Protein AF-0000000066426267 (afdb_homodimer)

Radius of gyration: 28.87 Å; Cα contacts (8 Å, |Δi|>4): 1239; chains: 2; bounding box: 48×88×63 Å

pLDDT: mean 95.85, std 5.18, range [55.44, 98.94]

InterPro domains:
  IPR000683 Gfo/Idh/MocA-like oxidoreductase, N-terminal [PF01408] (1-115)
  IPR036291 NAD(P)-binding domain superfamily [SSF51735] (1-170)
  IPR051450 Gfo/Idh/MocA Oxidoreductases [PTHR43377] (1-284)

Solvent-accessible surface area (backbone atoms only — not comparable to full-atom values): 30442 Å² total; per-residue (Å²): 84,37,31,25,37,36,25,65,48,73,65,20,42,52,49,50,57,48,46,75,73,34,86,73,44,38,86,57,33,35,29,32,87,63,88,56,79,92,50,56,93,45,52,92,35,51,28,68,40,69,67,65,42,59,68,66,64,34,44,29,38,36,40,36,57,64,42,88,48,37,59,67,49,44,70,64,47,48,81,50,40,55,31,36,37,33,35,63,57,68,36,85,44,69,69,50,39,50,50,48,46,50,50,29,60,75,57,68,30,46,58,33,34,49,59,44,66,58,34,28,34,26,46,44,52,48,46,61,69,43,75,87,50,54,56,49,35,39,42,35,39,42,32,21,52,62,69,85,68,87,60,98,60,28,42,58,73,68,50,43,49,56,51,50,44,47,49,34,67,65,66,72,46,58,76,78,41,77,46,79,50,70,39,52,82,88,33,92,85,36,38,35,34,36,40,36,42,34,34,36,81,73,31,40,35,39,41,37,41,30,32,57,20,69,44,77,42,41,40,37,43,37,29,23,78,83,41,22,36,44,31,32,66,79,74,51,35,32,25,52,62,86,36,79,51,90,63,68,91,55,54,24,63,51,49,46,55,55,33,50,58,29,50,76,67,72,38,89,63,80,66,37,35,62,66,55,50,44,56,44,47,54,56,55,58,68,72,104,84,38,30,26,36,36,25,66,49,72,67,20,42,51,50,50,58,47,47,75,72,35,86,72,45,39,87,57,32,36,28,31,88,62,88,56,79,93,48,57,92,45,53,91,37,52,30,69,41,68,68,65,42,59,69,65,64,33,44,30,38,36,40,36,58,64,43,88,46,38,60,68,50,45,69,65,46,46,83,49,38,55,32,36,38,33,35,64,56,68,36,85,45,70,68,50,40,50,49,49,47,50,50,28,60,76,57,68,31,46,60,35,34,48,60,44,66,57,35,27,34,25,46,44,53,48,45,62,69,43,74,87,50,55,56,49,35,38,41,37,39,42,31,22,50,62,69,85,68,86,61,98,60,29,41,58,72,68,49,44,49,57,52,50,44,46,48,34,66,66,67,72,47,58,79,75,42,76,49,78,50,72,38,54,82,88,34,94,84,36,38,35,34,35,41,36,42,33,35,37,82,72,32,41,34,39,42,38,42,30,33,56,20,68,43,77,43,42,38,37,40,38,28,23,80,84,41,22,34,45,30,32,66,80,75,52,34,30,26,53,62,86,36,78,50,91,62,65,91,54,53,25,62,52,48,46,54,56,32,49,59,29,50,76,67,73,39,90,65,78,65,37,35,64,67,55,49,45,56,46,48,53,56,56,58,67,73,106

Nearest PDB structures (foldseek):
  3gfg-assembly6_L  TM=8.208E-01  e=6.001E-18  Bacillus subtilis subsp. subtilis str. 168
  4iq0-assembly1_C  TM=8.166E-01  e=1.237E-17  Streptococcus pneumoniae
  3e82-assembly1_A  TM=7.663E-01  e=2.003E-17  Klebsiella pneumoniae subsp. pneumoniae MGH 78578
  1gcu-assembly1_A  TM=7.428E-01  e=7.801E-15  Rattus norvegicus
  1lc0-assembly1_A  TM=7.351E-01  e=5.051E-14  Rattus norvegicus

Structure (mmCIF, N/CA/C/O backbone):
data_AF-0000000066426267-model_v1
#
loop_
_entity.id
_entity.type
_entity.pdbx_description
1 polymer Oxidoreductase
#
loop_
_atom_site.group_PDB
_atom_site.id
_atom_site.type_symbol
_atom_site.label_atom_id
_atom_site.label_alt_id
_atom_site.label_comp_id
_atom_site.label_asym_id
_atom_site.label_entity_id
_atom_site.label_seq_id
_atom_site.pdbx_PDB_ins_code
_atom_site.Cartn_x
_atom_site.Cartn_y
_atom_site.Cartn_z
_atom_site.occupancy
_atom_site.B_iso_or_equiv
_atom_site.auth_seq_id
_atom_site.auth_comp_id
_atom_site.auth_asym_id
_atom_site.auth_atom_id
_atom_site.pdbx_PDB_model_num
ATOM 1 N N . MET A 1 1 ? -0.529 -41.719 -7.891 1 96.06 1 MET A N 1
ATOM 2 C CA . MET A 1 1 ? -0.373 -41.156 -9.219 1 96.06 1 MET A CA 1
ATOM 3 C C . MET A 1 1 ? 1.102 -40.969 -9.578 1 96.06 1 MET A C 1
ATOM 5 O O . MET A 1 1 ? 1.884 -40.469 -8.773 1 96.06 1 MET A O 1
ATOM 9 N N . LYS A 1 2 ? 1.521 -41.469 -10.703 1 97.88 2 LYS A N 1
ATOM 10 C CA . LYS A 1 2 ? 2.912 -41.312 -11.125 1 97.88 2 LYS A CA 1
ATOM 11 C C . LYS A 1 2 ? 3.193 -39.906 -11.617 1 97.88 2 LYS A C 1
ATOM 13 O O . LYS A 1 2 ? 2.461 -39.375 -12.453 1 97.88 2 LYS A O 1
ATOM 18 N N . ILE A 1 3 ? 4.219 -39.344 -11.047 1 98.38 3 ILE A N 1
ATOM 19 C CA . ILE A 1 3 ? 4.496 -37.969 -11.398 1 98.38 3 ILE A CA 1
ATOM 20 C C . ILE A 1 3 ? 5.969 -37.812 -11.781 1 98.38 3 ILE A C 1
ATOM 22 O O . ILE A 1 3 ? 6.84 -38.406 -11.148 1 98.38 3 ILE A O 1
ATOM 26 N N . GLY A 1 4 ? 6.203 -37.125 -12.852 1 98.38 4 GLY A N 1
ATOM 27 C CA . GLY A 1 4 ? 7.547 -36.75 -13.289 1 98.38 4 GLY A CA 1
ATOM 28 C C . GLY A 1 4 ? 7.84 -35.281 -13.195 1 98.38 4 GLY A C 1
ATOM 29 O O . GLY A 1 4 ? 6.922 -34.469 -13.219 1 98.38 4 GLY A O 1
ATOM 30 N N . ILE A 1 5 ? 9.102 -34.938 -13.094 1 98.62 5 ILE A N 1
ATOM 31 C CA . ILE A 1 5 ? 9.531 -33.531 -13.031 1 98.62 5 ILE A CA 1
ATOM 32 C C . ILE A 1 5 ? 10.57 -33.25 -14.109 1 98.62 5 ILE A C 1
ATOM 34 O O . ILE A 1 5 ? 11.562 -34 -14.219 1 98.62 5 ILE A O 1
ATOM 38 N N . ILE A 1 6 ? 10.242 -32.281 -14.898 1 98.38 6 ILE A N 1
ATOM 39 C CA . ILE A 1 6 ? 11.211 -31.797 -15.875 1 98.38 6 ILE A CA 1
ATOM 40 C C . ILE A 1 6 ? 11.852 -30.5 -15.367 1 98.38 6 ILE A C 1
ATOM 42 O O . ILE A 1 6 ? 11.18 -29.484 -15.266 1 98.38 6 ILE A O 1
ATOM 46 N N . GLY A 1 7 ? 13.125 -30.516 -15.203 1 97.62 7 GLY A N 1
ATOM 47 C CA . GLY A 1 7 ? 13.828 -29.391 -14.602 1 97.62 7 GLY A CA 1
ATOM 48 C C . GLY A 1 7 ? 14.055 -29.562 -13.117 1 97.62 7 GLY A C 1
ATOM 49 O O . GLY A 1 7 ? 13.102 -29.594 -12.336 1 97.62 7 GLY A O 1
ATOM 50 N N . LEU A 1 8 ? 15.32 -29.625 -12.68 1 97 8 LEU A N 1
ATOM 51 C CA . LEU A 1 8 ? 15.664 -29.844 -11.273 1 97 8 LEU A CA 1
ATOM 52 C C . LEU A 1 8 ? 16.531 -28.703 -10.742 1 97 8 LEU A C 1
ATOM 54 O O . LEU A 1 8 ? 17.469 -28.938 -9.984 1 97 8 LEU A O 1
ATOM 58 N N . GLY A 1 9 ? 16.203 -27.516 -11.336 1 93.56 9 GLY A N 1
ATOM 59 C CA . GLY A 1 9 ? 16.75 -26.328 -10.68 1 93.56 9 GLY A CA 1
ATOM 60 C C . GLY A 1 9 ? 16.125 -26.078 -9.312 1 93.56 9 GLY A C 1
ATOM 61 O O . GLY A 1 9 ? 15.68 -27 -8.648 1 93.56 9 GLY A O 1
ATOM 62 N N . LYS A 1 10 ? 16.172 -24.875 -8.867 1 91.69 10 LYS A N 1
ATOM 63 C CA . LYS A 1 10 ? 15.68 -24.531 -7.531 1 91.69 10 LYS A CA 1
ATOM 64 C C . LYS A 1 10 ? 14.219 -24.938 -7.367 1 91.69 10 LYS A C 1
ATOM 66 O O . LYS A 1 10 ? 13.867 -25.656 -6.426 1 91.69 10 LYS A O 1
ATOM 71 N N . MET A 1 11 ? 13.414 -24.453 -8.297 1 94.94 11 MET A N 1
ATOM 72 C CA . MET A 1 11 ? 11.984 -24.75 -8.188 1 94.94 11 MET A CA 1
ATOM 73 C C . MET A 1 11 ? 11.727 -26.25 -8.359 1 94.94 11 MET A C 1
ATOM 75 O O . MET A 1 11 ? 10.883 -26.812 -7.656 1 94.94 11 MET A O 1
ATOM 79 N N . GLY A 1 12 ? 12.375 -26.844 -9.305 1 96.81 12 GLY A N 1
ATOM 80 C CA . GLY A 1 12 ? 12.242 -28.297 -9.477 1 96.81 12 GLY A CA 1
ATOM 81 C C . GLY A 1 12 ? 12.594 -29.078 -8.227 1 96.81 12 GLY A C 1
ATOM 82 O O . GLY A 1 12 ? 11.898 -30.031 -7.875 1 96.81 12 GLY A O 1
ATOM 83 N N . GLN A 1 13 ? 13.594 -28.641 -7.574 1 96.12 13 GLN A N 1
ATOM 84 C CA . GLN A 1 13 ? 14 -29.297 -6.34 1 96.12 13 GLN A CA 1
ATOM 85 C C . GLN A 1 13 ? 12.984 -29.062 -5.227 1 96.12 13 GLN A C 1
ATOM 87 O O . GLN A 1 13 ? 12.75 -29.953 -4.402 1 96.12 13 GLN A O 1
ATOM 92 N N . ASN A 1 14 ? 12.422 -27.906 -5.199 1 97 14 ASN A N 1
ATOM 93 C CA . ASN A 1 14 ? 11.352 -27.656 -4.242 1 97 14 ASN A CA 1
ATOM 94 C C . ASN A 1 14 ? 10.18 -28.594 -4.461 1 97 14 ASN A C 1
ATOM 96 O O . ASN A 1 14 ? 9.633 -29.141 -3.502 1 97 14 ASN A O 1
ATOM 100 N N . HIS A 1 15 ? 9.836 -28.75 -5.715 1 98.31 15 HIS A N 1
ATOM 101 C CA . HIS A 1 15 ? 8.773 -29.703 -6.047 1 98.31 15 HIS A CA 1
ATOM 102 C C . HIS A 1 15 ? 9.141 -31.109 -5.613 1 98.31 15 HIS A C 1
ATOM 104 O O . HIS A 1 15 ? 8.336 -31.812 -4.984 1 98.31 15 HIS A O 1
ATOM 110 N N . LEU A 1 16 ? 10.336 -31.469 -5.93 1 97.44 16 LEU A N 1
ATOM 111 C CA . LEU A 1 16 ? 10.828 -32.812 -5.598 1 97.44 16 LEU A CA 1
ATOM 112 C C . LEU A 1 16 ? 10.75 -33.062 -4.098 1 97.44 16 LEU A C 1
ATOM 114 O O . LEU A 1 16 ? 10.234 -34.094 -3.666 1 97.44 16 LEU A O 1
ATOM 118 N N . ASN A 1 17 ? 11.195 -32.094 -3.357 1 96.38 17 ASN A N 1
ATOM 119 C CA . ASN A 1 17 ? 11.203 -32.219 -1.903 1 96.38 17 ASN A CA 1
ATOM 120 C C . ASN A 1 17 ? 9.789 -32.344 -1.346 1 96.38 17 ASN A C 1
ATOM 122 O O . ASN A 1 17 ? 9.539 -33.219 -0.489 1 96.38 17 ASN A O 1
ATOM 126 N N . GLU A 1 18 ? 8.93 -31.578 -1.827 1 97.31 18 GLU A N 1
ATOM 127 C CA . GLU A 1 18 ? 7.562 -31.594 -1.327 1 97.31 18 GLU A CA 1
ATOM 128 C C . GLU A 1 18 ? 6.836 -32.875 -1.757 1 97.31 18 GLU A C 1
ATOM 130 O O . GLU A 1 18 ? 6.098 -33.469 -0.971 1 97.31 18 GLU A O 1
ATOM 135 N N . LEU A 1 19 ? 7.078 -33.312 -2.93 1 97.69 19 LEU A N 1
ATOM 136 C CA . LEU A 1 19 ? 6.422 -34.5 -3.463 1 97.69 19 LEU A CA 1
ATOM 137 C C . LEU A 1 19 ? 6.91 -35.75 -2.746 1 97.69 19 LEU A C 1
ATOM 139 O O . LEU A 1 19 ? 6.152 -36.719 -2.582 1 97.69 19 LEU A O 1
ATOM 143 N N . SER A 1 20 ? 8.109 -35.688 -2.322 1 95.5 20 SER A N 1
ATOM 144 C CA . SER A 1 20 ? 8.688 -36.812 -1.627 1 95.5 20 SER A CA 1
ATOM 145 C C . SER A 1 20 ? 7.973 -37.094 -0.309 1 95.5 20 SER A C 1
ATOM 147 O O . SER A 1 20 ? 8.023 -38.219 0.216 1 95.5 20 SER A O 1
ATOM 149 N N . LYS A 1 21 ? 7.223 -36.062 0.155 1 93.94 21 LYS A N 1
ATOM 150 C CA . LYS A 1 21 ? 6.52 -36.156 1.43 1 93.94 21 LYS A CA 1
ATOM 151 C C . LYS A 1 21 ? 5.031 -36.406 1.213 1 93.94 21 LYS A C 1
ATOM 153 O O . LYS A 1 21 ? 4.27 -36.531 2.176 1 93.94 21 LYS A O 1
ATOM 158 N N . ASN A 1 22 ? 4.664 -36.5 0.025 1 96.44 22 ASN A N 1
ATOM 159 C CA . ASN A 1 22 ? 3.25 -36.625 -0.315 1 96.44 22 ASN A CA 1
ATOM 160 C C . ASN A 1 22 ? 2.898 -38.031 -0.791 1 96.44 22 ASN A C 1
ATOM 162 O O . ASN A 1 22 ? 3.223 -38.406 -1.918 1 96.44 22 ASN A O 1
ATOM 166 N N . SER A 1 23 ? 2.174 -38.781 -0.055 1 96.56 23 SER A N 1
ATOM 167 C CA . SER A 1 23 ? 1.921 -40.188 -0.298 1 96.56 23 SER A CA 1
ATOM 168 C C . SER A 1 23 ? 0.945 -40.406 -1.454 1 96.56 23 SER A C 1
ATOM 170 O O . SER A 1 23 ? 0.792 -41.5 -1.962 1 96.56 23 SER A O 1
ATOM 172 N N . HIS A 1 24 ? 0.336 -39.375 -1.86 1 97.19 24 HIS A N 1
ATOM 173 C CA . HIS A 1 24 ? -0.62 -39.5 -2.957 1 97.19 24 HIS A CA 1
ATOM 174 C C . HIS A 1 24 ? 0.092 -39.562 -4.301 1 97.19 24 HIS A C 1
ATOM 176 O O . HIS A 1 24 ? -0.522 -39.906 -5.316 1 97.19 24 HIS A O 1
ATOM 182 N N . PHE A 1 25 ? 1.409 -39.312 -4.25 1 98 25 PHE A N 1
ATOM 183 C CA . PHE A 1 25 ? 2.176 -39.281 -5.492 1 98 25 PHE A CA 1
ATOM 184 C C . PHE A 1 25 ? 3.338 -40.281 -5.414 1 98 25 PHE A C 1
ATOM 186 O O . PHE A 1 25 ? 3.908 -40.5 -4.344 1 98 25 PHE A O 1
ATOM 193 N N . LYS A 1 26 ? 3.637 -40.875 -6.5 1 97.44 26 LYS A N 1
ATOM 194 C CA . LYS A 1 26 ? 4.855 -41.656 -6.672 1 97.44 26 LYS A CA 1
ATOM 195 C C . LYS A 1 26 ? 5.809 -40.969 -7.648 1 97.44 26 LYS A C 1
ATOM 197 O O . LYS A 1 26 ? 5.492 -40.812 -8.828 1 97.44 26 LYS A O 1
ATOM 202 N N . LEU A 1 27 ? 6.887 -40.531 -7.121 1 97.75 27 LEU A N 1
ATOM 203 C CA . LEU A 1 27 ? 7.918 -40 -8.008 1 97.75 27 LEU A CA 1
ATOM 204 C C . LEU A 1 27 ? 8.383 -41.062 -8.992 1 97.75 27 LEU A C 1
ATOM 206 O O . LEU A 1 27 ? 8.93 -42.094 -8.586 1 97.75 27 LEU A O 1
ATOM 210 N N . ASN A 1 28 ? 8.203 -40.781 -10.25 1 97.75 28 ASN A N 1
ATOM 211 C CA . ASN A 1 28 ? 8.391 -41.812 -11.25 1 97.75 28 ASN A CA 1
ATOM 212 C C . ASN A 1 28 ? 9.602 -41.531 -12.141 1 97.75 28 ASN A C 1
ATOM 214 O O . ASN A 1 28 ? 10.273 -42.469 -12.578 1 97.75 28 ASN A O 1
ATOM 218 N N . ALA A 1 29 ? 9.781 -40.312 -12.492 1 97.88 29 ALA A N 1
ATOM 219 C CA . ALA A 1 29 ? 10.883 -39.969 -13.375 1 97.88 29 ALA A CA 1
ATOM 220 C C . ALA A 1 29 ? 11.305 -38.5 -13.164 1 97.88 29 ALA A C 1
ATOM 222 O O . ALA A 1 29 ? 10.453 -37.625 -12.984 1 97.88 29 ALA A O 1
ATOM 223 N N . LEU A 1 30 ? 12.578 -38.344 -13.172 1 98.12 30 LEU A N 1
ATOM 224 C CA . LEU A 1 30 ? 13.172 -37 -13.07 1 98.12 30 LEU A CA 1
ATOM 225 C C . LEU A 1 30 ? 14.055 -36.719 -14.273 1 98.12 30 LEU A C 1
ATOM 227 O O . LEU A 1 30 ? 14.805 -37.562 -14.727 1 98.12 30 LEU A O 1
ATOM 231 N N . PHE A 1 31 ? 13.867 -35.5 -14.797 1 97.62 31 PHE A N 1
ATOM 232 C CA . PHE A 1 31 ? 14.703 -35.125 -15.938 1 97.62 31 PHE A CA 1
ATOM 233 C C . PHE A 1 31 ? 15.406 -33.781 -15.68 1 97.62 31 PHE A C 1
ATOM 235 O O . PHE A 1 31 ? 14.789 -32.844 -15.211 1 97.62 31 PHE A O 1
ATOM 242 N N . ASP A 1 32 ? 16.609 -33.75 -16.016 1 97.06 32 ASP A N 1
ATOM 243 C CA . ASP A 1 32 ? 17.406 -32.531 -16.188 1 97.06 32 ASP A CA 1
ATOM 244 C C . ASP A 1 32 ? 18.531 -32.75 -17.188 1 97.06 32 ASP A C 1
ATOM 246 O O . ASP A 1 32 ? 18.875 -33.875 -17.516 1 97.06 32 ASP A O 1
ATOM 250 N N . LEU A 1 33 ? 18.984 -31.578 -17.672 1 93.5 33 LEU A N 1
ATOM 251 C CA . LEU A 1 33 ? 20.078 -31.672 -18.641 1 93.5 33 LEU A CA 1
ATOM 252 C C . LEU A 1 33 ? 21.344 -32.188 -17.984 1 93.5 33 LEU A C 1
ATOM 254 O O . LEU A 1 33 ? 22.125 -32.906 -18.625 1 93.5 33 LEU A O 1
ATOM 258 N N . CYS A 1 34 ? 21.516 -31.797 -16.734 1 89.88 34 CYS A N 1
ATOM 259 C CA . CYS A 1 34 ? 22.688 -32.25 -15.984 1 89.88 34 CYS A CA 1
ATOM 260 C C . CYS A 1 34 ? 22.297 -32.844 -14.648 1 89.88 34 CYS A C 1
ATOM 262 O O . CYS A 1 34 ? 21.375 -32.344 -13.984 1 89.88 34 CYS A O 1
ATOM 264 N N . LYS A 1 35 ? 23.047 -33.812 -14.352 1 86.44 35 LYS A N 1
ATOM 265 C CA . LYS A 1 35 ? 22.781 -34.469 -13.07 1 86.44 35 LYS A CA 1
ATOM 266 C C . LYS A 1 35 ? 23.297 -33.594 -11.914 1 86.44 35 LYS A C 1
ATOM 268 O O . LYS A 1 35 ? 24.406 -33.062 -11.977 1 86.44 35 LYS A O 1
ATOM 273 N N . ASN A 1 36 ? 22.453 -33.375 -11.086 1 86.12 36 ASN A N 1
ATOM 274 C CA . ASN A 1 36 ? 22.844 -32.719 -9.836 1 86.12 36 ASN A CA 1
ATOM 275 C C . ASN A 1 36 ? 23.344 -33.719 -8.812 1 86.12 36 ASN A C 1
ATOM 277 O O . ASN A 1 36 ? 22.594 -34.594 -8.375 1 86.12 36 ASN A O 1
ATOM 281 N N . PRO A 1 37 ? 24.5 -33.625 -8.359 1 83.81 37 PRO A N 1
ATOM 282 C CA . PRO A 1 37 ? 25.078 -34.594 -7.441 1 83.81 37 PRO A CA 1
ATOM 283 C C . PRO A 1 37 ? 24.312 -34.688 -6.121 1 83.81 37 PRO A C 1
ATOM 285 O O . PRO A 1 37 ? 24.344 -35.719 -5.457 1 83.81 37 PRO A O 1
ATOM 288 N N . ASN A 1 38 ? 23.641 -33.656 -5.734 1 83.94 38 ASN A N 1
ATOM 289 C CA . ASN A 1 38 ? 22.891 -33.656 -4.477 1 83.94 38 ASN A CA 1
ATOM 290 C C . ASN A 1 38 ? 21.641 -34.5 -4.555 1 83.94 38 ASN A C 1
ATOM 292 O O . ASN A 1 38 ? 20.953 -34.719 -3.547 1 83.94 38 ASN A O 1
ATOM 296 N N . LEU A 1 39 ? 21.422 -35.031 -5.742 1 86.5 39 LEU A N 1
ATOM 297 C CA . LEU A 1 39 ? 20.188 -35.812 -5.949 1 86.5 39 LEU A CA 1
ATOM 298 C C . LEU A 1 39 ? 20.5 -37.25 -6.289 1 86.5 39 LEU A C 1
ATOM 300 O O . LEU A 1 39 ? 19.734 -37.906 -6.996 1 86.5 39 LEU A O 1
ATOM 304 N N . ASN A 1 40 ? 21.516 -37.75 -5.773 1 85.12 40 ASN A N 1
ATOM 305 C CA . ASN A 1 40 ? 21.969 -39.094 -6.086 1 85.12 40 ASN A CA 1
ATOM 306 C C . ASN A 1 40 ? 20.969 -40.156 -5.633 1 85.12 40 ASN A C 1
ATOM 308 O O . ASN A 1 40 ? 20.875 -41.219 -6.223 1 85.12 40 ASN A O 1
ATOM 312 N N . ILE A 1 41 ? 20.266 -39.906 -4.625 1 84.69 41 ILE A N 1
ATOM 313 C CA . ILE A 1 41 ? 19.297 -40.875 -4.082 1 84.69 41 ILE A CA 1
ATOM 314 C C . ILE A 1 41 ? 18.203 -41.125 -5.121 1 84.69 41 ILE A C 1
ATOM 316 O O . ILE A 1 41 ? 17.453 -42.125 -5.008 1 84.69 41 ILE A O 1
ATOM 320 N N . PHE A 1 42 ? 18.141 -40.312 -6.18 1 90.56 42 PHE A N 1
ATOM 321 C CA . PHE A 1 42 ? 17.094 -40.469 -7.188 1 90.56 42 PHE A CA 1
ATOM 322 C C . PHE A 1 42 ? 17.688 -40.969 -8.508 1 90.56 42 PHE A C 1
ATOM 324 O O . PHE A 1 42 ? 17.062 -40.812 -9.562 1 90.56 42 PHE A O 1
ATOM 331 N N . ASP A 1 43 ? 18.828 -41.531 -8.461 1 90.69 43 ASP A N 1
ATOM 332 C CA . ASP A 1 43 ? 19.547 -41.938 -9.664 1 90.69 43 ASP A CA 1
ATOM 333 C C . ASP A 1 43 ? 18.734 -42.938 -10.469 1 90.69 43 ASP A C 1
ATOM 335 O O . ASP A 1 43 ? 18.781 -42.938 -11.703 1 90.69 43 ASP A O 1
ATOM 339 N N . ASP A 1 44 ? 18.031 -43.75 -9.852 1 93.25 44 ASP A N 1
ATOM 340 C CA . ASP A 1 44 ? 17.312 -44.844 -10.508 1 93.25 44 ASP A CA 1
ATOM 341 C C . ASP A 1 44 ? 16.172 -44.312 -11.359 1 93.25 44 ASP A C 1
ATOM 343 O O . ASP A 1 44 ? 15.688 -45 -12.266 1 93.25 44 ASP A O 1
ATOM 347 N N . ILE A 1 45 ? 15.781 -43.094 -11.047 1 95.94 45 ILE A N 1
ATOM 348 C CA . ILE A 1 45 ? 14.648 -42.562 -11.797 1 95.94 45 ILE A CA 1
ATOM 349 C C . ILE A 1 45 ? 15.062 -41.281 -12.5 1 95.94 45 ILE A C 1
ATOM 351 O O . ILE A 1 45 ? 14.211 -40.5 -12.945 1 95.94 45 ILE A O 1
ATOM 355 N N . PHE A 1 46 ? 16.359 -40.969 -12.57 1 96.69 46 PHE A N 1
ATOM 356 C CA . PHE A 1 46 ? 16.875 -39.781 -13.219 1 96.69 46 PHE A CA 1
ATOM 357 C C . PHE A 1 46 ? 17.188 -40.031 -14.688 1 96.69 46 PHE A C 1
ATOM 359 O O . PHE A 1 46 ? 17.766 -41.062 -15.023 1 96.69 46 PHE A O 1
ATOM 366 N N . TYR A 1 47 ? 16.812 -39.156 -15.547 1 96.44 47 TYR A N 1
ATOM 367 C CA . TYR A 1 47 ? 17.078 -39.25 -16.984 1 96.44 47 TYR A CA 1
ATOM 368 C C . TYR A 1 47 ? 17.703 -37.969 -17.5 1 96.44 47 TYR A C 1
ATOM 370 O O . TYR A 1 47 ? 17.297 -36.875 -17.094 1 96.44 47 TYR A O 1
ATOM 378 N N . ASP A 1 48 ? 18.641 -38 -18.328 1 95 48 ASP A N 1
ATOM 379 C CA . ASP A 1 48 ? 19.266 -36.844 -18.953 1 95 48 ASP A CA 1
ATOM 380 C C . ASP A 1 48 ? 18.875 -36.75 -20.438 1 95 48 ASP A C 1
ATOM 382 O O . ASP A 1 48 ? 19.438 -35.938 -21.172 1 95 48 ASP A O 1
ATOM 386 N N . ASP A 1 49 ? 18.016 -37.625 -20.734 1 95.38 49 ASP A N 1
ATOM 387 C CA . ASP A 1 49 ? 17.406 -37.656 -22.078 1 95.38 49 ASP A CA 1
ATOM 388 C C . ASP A 1 49 ? 15.891 -37.531 -21.984 1 95.38 49 ASP A C 1
ATOM 390 O O . ASP A 1 49 ? 15.227 -38.375 -21.359 1 95.38 49 ASP A O 1
ATOM 394 N N . LEU A 1 50 ? 15.359 -36.531 -22.656 1 95.81 50 LEU A N 1
ATOM 395 C CA . LEU A 1 50 ? 13.945 -36.219 -22.516 1 95.81 50 LEU A CA 1
ATOM 396 C C . LEU A 1 50 ? 13.07 -37.312 -23.078 1 95.81 50 LEU A C 1
ATOM 398 O O . LEU A 1 50 ? 12.023 -37.625 -22.516 1 95.81 50 LEU A O 1
ATOM 402 N N . ASP A 1 51 ? 13.516 -37.906 -24.156 1 95 51 ASP A N 1
ATOM 403 C CA . ASP A 1 51 ? 12.734 -39 -24.734 1 95 51 ASP A CA 1
ATOM 404 C C . ASP A 1 51 ? 12.648 -40.188 -23.797 1 95 51 ASP A C 1
ATOM 406 O O . ASP A 1 51 ? 11.586 -40.812 -23.656 1 95 51 ASP A O 1
ATOM 410 N N . LYS A 1 52 ? 13.766 -40.5 -23.188 1 96.31 52 LYS A N 1
ATOM 411 C CA . LYS A 1 52 ? 13.766 -41.594 -22.203 1 96.31 52 LYS A CA 1
ATOM 412 C C . LYS A 1 52 ? 12.852 -41.25 -21.031 1 96.31 52 LYS A C 1
ATOM 414 O O . LYS A 1 52 ? 12.156 -42.156 -20.516 1 96.31 52 LYS A O 1
ATOM 419 N N . PHE A 1 53 ? 12.906 -40.062 -20.578 1 97.31 53 PHE A N 1
ATOM 420 C CA . PHE A 1 53 ? 12.016 -39.594 -19.516 1 97.31 53 PHE A CA 1
ATOM 421 C C . PHE A 1 53 ? 10.555 -39.781 -19.906 1 97.31 53 PHE A C 1
ATOM 423 O O . PHE A 1 53 ? 9.75 -40.281 -19.125 1 97.31 53 PHE A O 1
ATOM 430 N N . LEU A 1 54 ? 10.211 -39.344 -21.156 1 96.19 54 LEU A N 1
ATOM 431 C CA . LEU A 1 54 ? 8.836 -39.344 -21.625 1 96.19 54 LEU A CA 1
ATOM 432 C C . LEU A 1 54 ? 8.312 -40.781 -21.781 1 96.19 54 LEU A C 1
ATOM 434 O O . LEU A 1 54 ? 7.102 -41 -21.734 1 96.19 54 LEU A O 1
ATOM 438 N N . ASN A 1 55 ? 9.227 -41.781 -21.891 1 95.5 55 ASN A N 1
ATOM 439 C CA . ASN A 1 55 ? 8.852 -43.156 -22.047 1 95.5 55 ASN A CA 1
ATOM 440 C C . ASN A 1 55 ? 8.477 -43.812 -20.719 1 95.5 55 ASN A C 1
ATOM 442 O O . ASN A 1 55 ? 8.031 -44.969 -20.688 1 95.5 55 ASN A O 1
ATOM 446 N N . GLN A 1 56 ? 8.57 -43.094 -19.594 1 95.62 56 GLN A N 1
ATOM 447 C CA . GLN A 1 56 ? 8.336 -43.656 -18.281 1 95.62 56 GLN A CA 1
ATOM 448 C C . GLN A 1 56 ? 6.855 -43.625 -17.906 1 95.62 56 GLN A C 1
ATOM 450 O O . GLN A 1 56 ? 6.477 -43.969 -16.797 1 95.62 56 GLN A O 1
ATOM 455 N N . ASN A 1 57 ? 5.953 -43.281 -18.734 1 92.75 57 ASN A N 1
ATOM 456 C CA . ASN A 1 57 ? 4.504 -43.312 -18.547 1 92.75 57 ASN A CA 1
ATOM 457 C C . ASN A 1 57 ? 4.078 -42.531 -17.312 1 92.75 57 ASN A C 1
ATOM 459 O O . ASN A 1 57 ? 3.393 -43.031 -16.438 1 92.75 57 ASN A O 1
ATOM 463 N N . ASN A 1 58 ? 4.375 -41.281 -17.172 1 96.88 58 ASN A N 1
ATOM 464 C CA . ASN A 1 58 ? 3.928 -40.406 -16.109 1 96.88 58 ASN A CA 1
ATOM 465 C C . ASN A 1 58 ? 2.465 -40 -16.281 1 96.88 58 ASN A C 1
ATOM 467 O O . ASN A 1 58 ? 2.021 -39.75 -17.406 1 96.88 58 ASN A O 1
ATOM 471 N N . ASP A 1 59 ? 1.696 -40.062 -15.188 1 97.31 59 ASP A N 1
ATOM 472 C CA . ASP A 1 59 ? 0.339 -39.5 -15.219 1 97.31 59 ASP A CA 1
ATOM 473 C C . ASP A 1 59 ? 0.354 -38 -15.25 1 97.31 59 ASP A C 1
ATOM 475 O O . ASP A 1 59 ? -0.453 -37.375 -15.945 1 97.31 59 ASP A O 1
ATOM 479 N N . ILE A 1 60 ? 1.219 -37.406 -14.469 1 98.19 60 ILE A N 1
ATOM 480 C CA . ILE A 1 60 ? 1.387 -35.938 -14.336 1 98.19 60 ILE A CA 1
ATOM 481 C C . ILE A 1 60 ? 2.846 -35.562 -14.586 1 98.19 60 ILE A C 1
ATOM 483 O O . ILE A 1 60 ? 3.758 -36.281 -14.164 1 98.19 60 ILE A O 1
ATOM 487 N N . ILE A 1 61 ? 3.041 -34.5 -15.234 1 98.62 61 ILE A N 1
ATOM 488 C CA . ILE A 1 61 ? 4.398 -33.969 -15.422 1 98.62 61 ILE A CA 1
ATOM 489 C C . ILE A 1 61 ? 4.473 -32.531 -14.977 1 98.62 61 ILE A C 1
ATOM 491 O O . ILE A 1 61 ? 3.602 -31.719 -15.312 1 98.62 61 ILE A O 1
ATOM 495 N N . ILE A 1 62 ? 5.457 -32.188 -14.164 1 98.81 62 ILE A N 1
ATOM 496 C CA . ILE A 1 62 ? 5.762 -30.797 -13.789 1 98.81 62 ILE A CA 1
ATOM 497 C C . ILE A 1 62 ? 6.91 -30.266 -14.648 1 98.81 62 ILE A C 1
ATOM 499 O O . ILE A 1 62 ? 7.949 -30.922 -14.773 1 98.81 62 ILE A O 1
ATOM 503 N N . ILE A 1 63 ? 6.637 -29.172 -15.266 1 98.69 63 ILE A N 1
ATOM 504 C CA . ILE A 1 63 ? 7.672 -28.484 -16.031 1 98.69 63 ILE A CA 1
ATOM 505 C C . ILE A 1 63 ? 8.188 -27.297 -15.219 1 98.69 63 ILE A C 1
ATOM 507 O O . ILE A 1 63 ? 7.504 -26.281 -15.086 1 98.69 63 ILE A O 1
ATOM 511 N N . ALA A 1 64 ? 9.398 -27.422 -14.695 1 98.06 64 ALA A N 1
ATOM 512 C CA . ALA A 1 64 ? 10.039 -26.391 -13.875 1 98.06 64 ALA A CA 1
ATOM 513 C C . ALA A 1 64 ? 11.391 -25.984 -14.461 1 98.06 64 ALA A C 1
ATOM 515 O O . ALA A 1 64 ? 12.398 -25.969 -13.75 1 98.06 64 ALA A O 1
ATOM 516 N N . THR A 1 65 ? 11.398 -25.688 -15.766 1 96.88 65 THR A N 1
ATOM 517 C CA . THR A 1 65 ? 12.57 -25.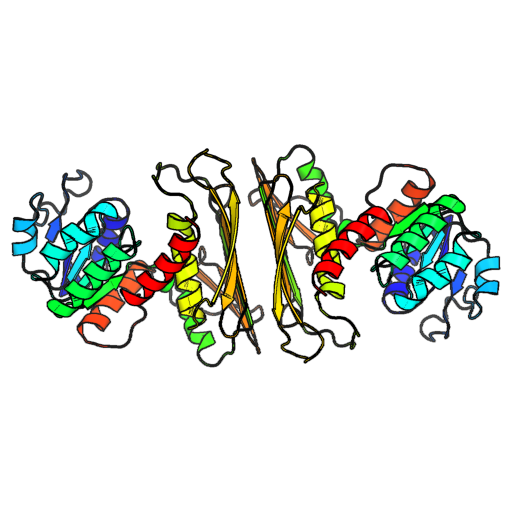25 -16.516 1 96.88 65 THR A CA 1
ATOM 518 C C . THR A 1 65 ? 12.516 -23.75 -16.781 1 96.88 65 THR A C 1
ATOM 520 O O . THR A 1 65 ? 11.539 -23.078 -16.406 1 96.88 65 THR A O 1
ATOM 523 N N . PRO A 1 66 ? 13.547 -23.188 -17.297 1 93.81 66 PRO A N 1
ATOM 524 C CA . PRO A 1 66 ? 13.469 -21.766 -17.672 1 93.81 66 PRO A CA 1
ATOM 525 C C . PRO A 1 66 ? 12.32 -21.484 -18.641 1 93.81 66 PRO A C 1
ATOM 527 O O . PRO A 1 66 ? 12.008 -22.312 -19.5 1 93.81 66 PRO A O 1
ATOM 530 N N . THR A 1 67 ? 11.836 -20.328 -18.562 1 94.81 67 THR A N 1
ATOM 531 C CA . THR A 1 67 ? 10.602 -19.953 -19.25 1 94.81 67 THR A CA 1
ATOM 532 C C . THR A 1 67 ? 10.75 -20.156 -20.75 1 94.81 67 THR A C 1
ATOM 534 O O . THR A 1 67 ? 9.812 -20.594 -21.422 1 94.81 67 THR A O 1
ATOM 537 N N . ASN A 1 68 ? 11.898 -19.859 -21.266 1 94.69 68 ASN A N 1
ATOM 538 C CA . ASN A 1 68 ? 12.102 -19.891 -22.703 1 94.69 68 ASN A CA 1
ATOM 539 C C . ASN A 1 68 ? 12.008 -21.312 -23.266 1 94.69 68 ASN A C 1
ATOM 541 O O . ASN A 1 68 ? 11.938 -21.5 -24.469 1 94.69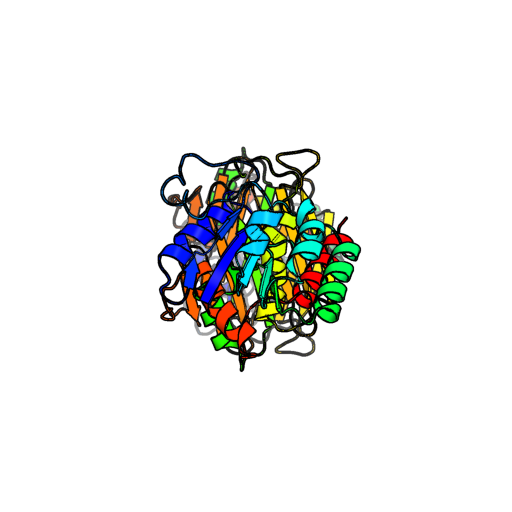 68 ASN A O 1
ATOM 545 N N . SER A 1 69 ? 11.977 -22.312 -22.422 1 96.94 69 SER A N 1
ATOM 546 C CA . SER A 1 69 ? 11.922 -23.703 -22.875 1 96.94 69 SER A CA 1
ATOM 547 C C . SER A 1 69 ? 10.508 -24.266 -22.75 1 96.94 69 SER A C 1
ATOM 549 O O . SER A 1 69 ? 10.227 -25.359 -23.234 1 96.94 69 SER A O 1
ATOM 551 N N . HIS A 1 70 ? 9.578 -23.578 -22.141 1 98.19 70 HIS A N 1
ATOM 552 C CA . HIS A 1 70 ? 8.266 -24.109 -21.781 1 98.19 70 HIS A CA 1
ATOM 553 C C . HIS A 1 70 ? 7.492 -24.578 -23 1 98.19 70 HIS A C 1
ATOM 555 O O . HIS A 1 70 ? 6.961 -25.688 -23.031 1 98.19 70 HIS A O 1
ATOM 561 N N . LEU A 1 71 ? 7.477 -23.734 -24.016 1 98.19 71 LEU A N 1
ATOM 562 C CA . LEU A 1 71 ? 6.695 -24.078 -25.203 1 98.19 71 LEU A CA 1
ATOM 563 C C . LEU A 1 71 ? 7.234 -25.328 -25.875 1 98.19 71 LEU A C 1
ATOM 565 O O . LEU A 1 71 ? 6.477 -26.25 -26.188 1 98.19 71 LEU A O 1
ATOM 569 N N . THR A 1 72 ? 8.555 -25.312 -26.047 1 97.62 72 THR A N 1
ATOM 570 C CA . THR A 1 72 ? 9.195 -26.453 -26.703 1 97.62 72 THR A CA 1
ATOM 571 C C . THR A 1 72 ? 8.945 -27.734 -25.922 1 97.62 72 THR A C 1
ATOM 573 O O . THR A 1 72 ? 8.625 -28.781 -26.516 1 97.62 72 THR A O 1
ATOM 576 N N . ILE A 1 73 ? 9.023 -27.688 -24.656 1 97.75 73 ILE A N 1
ATOM 577 C CA . ILE A 1 73 ? 8.844 -28.859 -23.812 1 97.75 73 ILE A CA 1
ATOM 578 C C . ILE A 1 73 ? 7.371 -29.266 -23.812 1 97.75 73 ILE A C 1
ATOM 580 O O . ILE A 1 73 ? 7.059 -30.469 -23.891 1 97.75 73 ILE A O 1
ATOM 584 N N . ALA A 1 74 ? 6.508 -28.312 -23.766 1 97.69 74 ALA A N 1
ATOM 585 C CA . ALA A 1 74 ? 5.078 -28.594 -23.781 1 97.69 74 ALA A CA 1
ATOM 586 C C . ALA A 1 74 ? 4.688 -29.375 -25.031 1 97.69 74 ALA A C 1
ATOM 588 O O . ALA A 1 74 ? 3.895 -30.328 -24.969 1 97.69 74 ALA A O 1
ATOM 589 N N . LYS A 1 75 ? 5.254 -29.062 -26.125 1 96.44 75 LYS A N 1
ATOM 590 C CA . LYS A 1 75 ? 4.969 -29.719 -27.406 1 96.44 75 LYS A CA 1
ATOM 591 C C . LYS A 1 75 ? 5.293 -31.203 -27.328 1 96.44 75 LYS A C 1
ATOM 593 O O . LYS A 1 75 ? 4.605 -32.031 -27.953 1 96.44 75 LYS A O 1
ATOM 598 N N . LYS A 1 76 ? 6.242 -31.5 -26.594 1 95.31 76 LYS A N 1
ATOM 599 C CA . LYS A 1 76 ? 6.676 -32.875 -26.484 1 95.31 76 LYS A CA 1
ATOM 600 C C . LYS A 1 76 ? 5.898 -33.625 -25.406 1 95.31 76 LYS A C 1
ATOM 602 O O . LYS A 1 76 ? 5.582 -34.812 -25.562 1 95.31 76 LYS A O 1
ATOM 607 N N . VAL A 1 77 ? 5.488 -32.938 -24.406 1 96.31 77 VAL A N 1
ATOM 608 C CA . VAL A 1 77 ? 4.973 -33.531 -23.188 1 96.31 77 VAL A CA 1
ATOM 609 C C . VAL A 1 77 ? 3.469 -33.781 -23.297 1 96.31 77 VAL A C 1
ATOM 611 O O . VAL A 1 77 ? 2.936 -34.75 -22.781 1 96.31 77 VAL A O 1
ATOM 614 N N . PHE A 1 78 ? 2.762 -32.938 -24 1 95.94 78 PHE A N 1
ATOM 615 C CA . PHE A 1 78 ? 1.305 -32.906 -23.984 1 95.94 78 PHE A CA 1
ATOM 616 C C . PHE A 1 78 ? 0.711 -34.188 -24.547 1 95.94 78 PHE A C 1
ATOM 618 O O . PHE A 1 78 ? -0.401 -34.562 -24.172 1 95.94 78 PHE A O 1
ATOM 625 N N . LYS A 1 79 ? 1.49 -34.969 -25.266 1 90.75 79 LYS A N 1
ATOM 626 C CA . LYS A 1 79 ? 0.968 -36.188 -25.859 1 90.75 79 LYS A CA 1
ATOM 627 C C . LYS A 1 79 ? 1.267 -37.406 -24.969 1 90.75 79 LYS A C 1
ATOM 629 O O . LYS A 1 79 ? 0.828 -38.5 -25.25 1 90.75 79 LYS A O 1
ATOM 634 N N . GLN A 1 80 ? 1.896 -37.156 -23.891 1 91.81 80 GLN A N 1
ATOM 635 C CA . GLN A 1 80 ? 2.5 -38.281 -23.188 1 91.81 80 GLN A CA 1
ATOM 636 C C . GLN A 1 80 ? 1.95 -38.406 -21.766 1 91.81 80 GLN A C 1
ATOM 638 O O . GLN A 1 80 ? 2.381 -39.281 -21 1 91.81 80 GLN A O 1
ATOM 643 N N . CYS A 1 81 ? 1.042 -37.562 -21.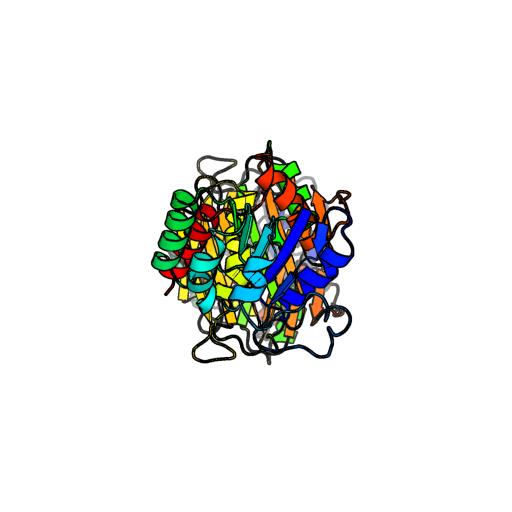359 1 94.12 81 CYS A N 1
ATOM 644 C CA . CYS A 1 81 ? 0.537 -37.594 -20 1 94.12 81 CYS A CA 1
ATOM 645 C C . CYS A 1 81 ? -0.887 -37.031 -19.938 1 94.12 81 CYS A C 1
ATOM 647 O O . CYS A 1 81 ? -1.477 -36.719 -20.969 1 94.12 81 CYS A O 1
ATOM 649 N N . LYS A 1 82 ? -1.427 -37.094 -18.766 1 93.44 82 LYS A N 1
ATOM 650 C CA . LYS A 1 82 ? -2.814 -36.688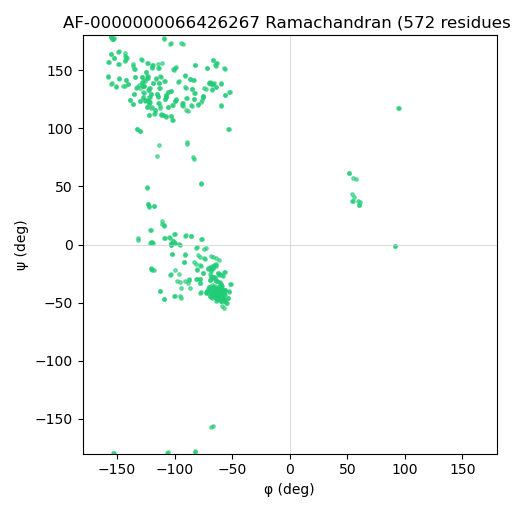 -18.578 1 93.44 82 LYS A CA 1
ATOM 651 C C . LYS A 1 82 ? -2.896 -35.219 -18.109 1 93.44 82 LYS A C 1
ATOM 653 O O . LYS A 1 82 ? -3.895 -34.531 -18.359 1 93.44 82 LYS A O 1
ATOM 658 N N . CYS A 1 83 ? -1.927 -34.844 -17.391 1 97.56 83 CYS A N 1
ATOM 659 C CA . CYS A 1 83 ? -1.951 -33.531 -16.734 1 97.56 83 CYS A CA 1
ATOM 660 C C . CYS A 1 83 ? -0.547 -32.969 -16.625 1 97.56 83 CYS A C 1
ATOM 662 O O . CYS A 1 83 ? 0.421 -33.688 -16.422 1 97.56 83 CYS A O 1
ATOM 664 N N . VAL A 1 84 ? -0.475 -31.625 -16.812 1 98.5 84 VAL A N 1
ATOM 665 C CA . VAL A 1 84 ? 0.823 -30.969 -16.75 1 98.5 84 VAL A CA 1
ATOM 666 C C . VAL A 1 84 ? 0.721 -29.719 -15.867 1 98.5 84 VAL A C 1
ATOM 668 O O . VAL A 1 84 ? -0.273 -29 -15.922 1 98.5 84 VAL A O 1
ATOM 671 N N . LEU A 1 85 ? 1.676 -29.516 -15.008 1 98.81 85 LEU A N 1
ATOM 672 C CA . LEU A 1 85 ? 1.896 -28.25 -14.312 1 98.81 85 LEU A CA 1
ATOM 673 C C . LEU A 1 85 ? 3.107 -27.531 -14.883 1 98.81 85 LEU A C 1
ATOM 675 O O . LEU A 1 85 ? 4.219 -28.062 -14.875 1 98.81 85 LEU A O 1
ATOM 679 N N . ILE A 1 86 ? 2.875 -26.391 -15.406 1 98.75 86 ILE A N 1
ATOM 680 C CA . ILE A 1 86 ? 3.975 -25.594 -15.938 1 98.75 86 ILE A CA 1
ATOM 681 C C . ILE A 1 86 ? 4.238 -24.406 -15.016 1 98.75 86 ILE A C 1
ATOM 683 O O . ILE A 1 86 ? 3.322 -23.641 -14.688 1 98.75 86 ILE A O 1
ATOM 687 N N . GLU A 1 87 ? 5.434 -24.219 -14.617 1 98 87 GLU A N 1
ATOM 688 C CA . GLU A 1 87 ? 5.789 -23.125 -13.719 1 98 87 GLU A CA 1
ATOM 689 C C . GLU A 1 87 ? 5.539 -21.766 -14.367 1 98 87 GLU A C 1
ATOM 691 O O . GLU A 1 87 ? 5.547 -21.656 -15.594 1 98 87 GLU A O 1
ATOM 696 N N . LYS A 1 88 ? 5.367 -20.797 -13.555 1 96.81 88 LYS A N 1
ATOM 697 C CA . LYS A 1 88 ? 5.18 -19.438 -14.031 1 96.81 88 LYS A CA 1
ATOM 698 C C . LYS A 1 88 ? 6.516 -18.766 -14.359 1 96.81 88 LYS A C 1
ATOM 700 O O . LYS A 1 88 ? 7.539 -19.094 -13.758 1 96.81 88 LYS A O 1
ATOM 705 N N . PRO A 1 89 ? 6.598 -17.828 -15.188 1 95.56 89 PRO A N 1
ATOM 706 C CA . PRO A 1 89 ? 5.523 -17.516 -16.125 1 95.56 89 PRO A CA 1
ATOM 707 C C . PRO A 1 89 ? 5.281 -18.641 -17.141 1 95.56 89 PRO A C 1
ATOM 709 O O . PRO A 1 89 ? 6.207 -19.375 -17.5 1 95.56 89 PRO A O 1
ATOM 712 N N . LEU A 1 90 ? 4.07 -18.734 -17.672 1 97.81 90 LEU A N 1
ATOM 713 C CA . LEU A 1 90 ? 3.691 -19.844 -18.531 1 97.81 90 LEU A CA 1
ATOM 714 C C . LEU A 1 90 ? 4.555 -19.875 -19.797 1 97.81 90 LEU A C 1
ATOM 716 O O . LEU A 1 90 ? 4.965 -20.953 -20.234 1 97.81 90 LEU A O 1
ATOM 720 N N . ALA A 1 91 ? 4.75 -18.734 -20.375 1 97 91 ALA A N 1
ATOM 721 C CA . ALA A 1 91 ? 5.598 -18.562 -21.562 1 97 91 ALA A CA 1
ATOM 722 C C . ALA A 1 91 ? 6.184 -17.156 -21.625 1 97 91 ALA A C 1
ATOM 724 O O . ALA A 1 91 ? 5.961 -16.344 -20.719 1 97 91 ALA A O 1
ATOM 725 N N . LEU A 1 92 ? 6.93 -16.906 -22.625 1 94.38 92 LEU A N 1
ATOM 726 C CA . LEU A 1 92 ? 7.668 -15.648 -22.719 1 94.38 92 LEU A CA 1
ATOM 727 C C . LEU A 1 92 ? 6.746 -14.516 -23.156 1 94.38 92 LEU A C 1
ATOM 729 O O . LEU A 1 92 ? 6.996 -13.352 -22.828 1 94.38 92 LEU A O 1
ATOM 733 N N . ASN A 1 93 ? 5.742 -14.867 -23.922 1 96.19 93 ASN A N 1
ATOM 734 C CA . ASN A 1 93 ? 4.855 -13.852 -24.469 1 96.19 93 ASN A CA 1
ATOM 735 C C . ASN A 1 93 ? 3.469 -14.414 -24.766 1 96.19 93 ASN A C 1
ATOM 737 O O . ASN A 1 93 ? 3.236 -15.617 -24.609 1 96.19 93 ASN A O 1
ATOM 741 N N . LEU A 1 94 ? 2.631 -13.523 -25.203 1 98.06 94 LEU A N 1
ATOM 742 C CA . LEU A 1 94 ? 1.233 -13.883 -25.406 1 98.06 94 LEU A CA 1
ATOM 743 C C . LEU A 1 94 ? 1.102 -14.891 -26.547 1 98.06 94 LEU A C 1
ATOM 745 O O . LEU A 1 94 ? 0.284 -15.812 -26.484 1 98.06 94 LEU A O 1
ATOM 749 N N . LYS A 1 95 ? 1.877 -14.711 -27.516 1 98.25 95 LYS A N 1
ATOM 750 C CA . LYS A 1 95 ? 1.828 -15.625 -28.656 1 98.25 95 LYS A CA 1
ATOM 751 C C . LYS A 1 95 ? 2.141 -17.062 -28.234 1 98.25 95 LYS A C 1
ATOM 753 O O . LYS A 1 95 ? 1.434 -17.984 -28.609 1 98.25 95 LYS A O 1
ATOM 758 N N . GLU A 1 96 ? 3.135 -17.203 -27.422 1 98.44 96 GLU A N 1
ATOM 759 C CA . GLU A 1 96 ? 3.518 -18.516 -26.938 1 98.44 96 GLU A CA 1
ATOM 760 C C . GLU A 1 96 ? 2.459 -19.094 -26 1 98.44 96 GLU A C 1
ATOM 762 O O . GLU A 1 96 ? 2.201 -20.297 -26.016 1 98.44 96 GLU A O 1
ATOM 767 N N . ILE A 1 97 ? 1.887 -18.297 -25.203 1 98.62 97 ILE A N 1
ATOM 768 C CA . ILE A 1 97 ? 0.824 -18.766 -24.312 1 98.62 97 ILE A CA 1
ATOM 769 C C . ILE A 1 97 ? -0.356 -19.266 -25.141 1 98.62 97 ILE A C 1
ATOM 771 O O . ILE A 1 97 ? -0.929 -20.312 -24.844 1 98.62 97 ILE A O 1
ATOM 775 N N . ASP A 1 98 ? -0.655 -18.516 -26.141 1 98.44 98 ASP A N 1
ATOM 776 C CA . ASP A 1 98 ? -1.724 -18.938 -27.047 1 98.44 98 ASP A CA 1
ATOM 777 C C . ASP A 1 98 ? -1.416 -20.297 -27.672 1 98.44 98 ASP A C 1
ATOM 779 O O . ASP A 1 98 ? -2.297 -21.156 -27.781 1 98.44 98 ASP A O 1
ATOM 783 N N . GLU A 1 99 ? -0.219 -20.406 -28.078 1 98.5 99 GLU A N 1
ATOM 784 C CA . GLU A 1 99 ? 0.187 -21.672 -28.688 1 98.5 99 GLU A CA 1
ATOM 785 C C . GLU A 1 99 ? 0.067 -22.828 -27.703 1 98.5 99 GLU A C 1
ATOM 787 O O . GLU A 1 99 ? -0.444 -23.891 -28.031 1 98.5 99 GLU A O 1
ATOM 792 N N . ILE A 1 100 ? 0.477 -22.625 -26.531 1 98.62 100 ILE A N 1
ATOM 793 C CA . ILE A 1 100 ? 0.385 -23.641 -25.484 1 98.62 100 ILE A CA 1
ATOM 794 C C . ILE A 1 100 ? -1.081 -23.984 -25.219 1 98.62 100 ILE A C 1
ATOM 796 O O . ILE A 1 100 ? -1.447 -25.156 -25.109 1 98.62 100 ILE A O 1
ATOM 800 N N . SER A 1 101 ? -1.836 -22.953 -25.125 1 98.31 101 SER A N 1
ATOM 801 C CA . SER A 1 101 ? -3.262 -23.141 -24.875 1 98.31 101 SER A CA 1
ATOM 802 C C . SER A 1 101 ? -3.92 -23.953 -26 1 98.31 101 SER A C 1
ATOM 804 O O . SER A 1 101 ? -4.727 -24.844 -25.719 1 98.31 101 SER A O 1
ATOM 806 N N . ASN A 1 102 ? -3.582 -23.609 -27.188 1 98.12 102 ASN A N 1
ATOM 807 C CA . ASN A 1 102 ? -4.133 -24.328 -28.328 1 98.12 102 ASN A CA 1
ATOM 808 C C . ASN A 1 102 ? -3.693 -25.797 -28.344 1 98.12 102 ASN A C 1
ATOM 810 O O . ASN A 1 102 ? -4.496 -26.672 -28.641 1 98.12 102 ASN A O 1
ATOM 814 N N . LEU A 1 103 ? -2.455 -26 -28.078 1 97.5 103 LEU A N 1
ATOM 815 C CA . LEU A 1 103 ? -1.936 -27.359 -28.016 1 97.5 103 LEU A CA 1
ATOM 816 C C . LEU A 1 103 ? -2.65 -28.156 -26.938 1 97.5 103 LEU A C 1
ATOM 818 O O . LEU A 1 103 ? -2.961 -29.328 -27.125 1 97.5 103 LEU A O 1
ATOM 822 N N . ALA A 1 104 ? -2.871 -27.516 -25.781 1 97.62 104 ALA A N 1
ATOM 823 C CA . ALA A 1 104 ? -3.568 -28.172 -24.688 1 97.62 104 ALA A CA 1
ATOM 824 C C . ALA A 1 104 ? -4.965 -28.625 -25.109 1 97.62 104 ALA A C 1
ATOM 826 O O . ALA A 1 104 ? -5.395 -29.734 -24.766 1 97.62 104 ALA A O 1
ATOM 827 N N . LYS A 1 105 ? -5.59 -27.781 -25.844 1 96.38 105 LYS A N 1
ATOM 828 C CA . LYS A 1 105 ? -6.914 -28.109 -26.359 1 96.38 105 LYS A CA 1
ATOM 829 C C . LYS A 1 105 ? -6.844 -29.234 -27.375 1 96.38 105 LYS A C 1
ATOM 831 O O . LYS A 1 105 ? -7.641 -30.172 -27.328 1 96.38 105 LYS A O 1
ATOM 836 N N . GLU A 1 106 ? -5.938 -29.141 -28.25 1 96.44 106 GLU A N 1
ATOM 837 C CA . GLU A 1 106 ? -5.77 -30.109 -29.312 1 96.44 106 GLU A CA 1
ATOM 838 C C . GLU A 1 106 ? -5.543 -31.516 -28.75 1 96.44 106 GLU A C 1
ATOM 840 O O . GLU A 1 106 ? -6.129 -32.469 -29.234 1 96.44 106 GLU A O 1
ATOM 845 N N . TYR A 1 107 ? -4.793 -31.609 -27.734 1 95.88 107 TYR A N 1
ATOM 846 C CA . TYR A 1 107 ? -4.414 -32.906 -27.203 1 95.88 107 TYR A CA 1
ATOM 847 C C . TYR A 1 107 ? -5.273 -33.281 -26 1 95.88 107 TYR A C 1
ATOM 849 O O . TYR A 1 107 ? -5.051 -34.312 -25.375 1 95.88 107 TYR A O 1
ATOM 857 N N . SER A 1 108 ? -6.199 -32.406 -25.672 1 94.88 108 SER A N 1
ATOM 858 C CA . SER A 1 108 ? -7.102 -32.594 -24.547 1 94.88 108 SER A CA 1
ATOM 859 C C . SER A 1 108 ? -6.328 -32.875 -23.25 1 94.88 108 SER A C 1
ATOM 861 O O . SER A 1 108 ? -6.633 -33.812 -22.516 1 94.88 108 SER A O 1
ATOM 863 N N . ILE A 1 109 ? -5.27 -32.125 -23.047 1 96.62 109 ILE A N 1
ATOM 864 C CA . ILE A 1 109 ? -4.445 -32.219 -21.859 1 96.62 109 ILE A CA 1
ATOM 865 C C . ILE A 1 109 ? -4.859 -31.156 -20.844 1 96.62 109 ILE A C 1
ATOM 867 O O . ILE A 1 109 ? -5.211 -30.047 -21.219 1 96.62 109 ILE A O 1
ATOM 871 N N . LYS A 1 110 ? -4.875 -31.531 -19.531 1 97.25 110 LYS A N 1
ATOM 872 C CA . LYS A 1 110 ? -5.125 -30.594 -18.438 1 97.25 110 LYS A CA 1
ATOM 873 C C . LYS A 1 110 ? -3.848 -29.859 -18.047 1 97.25 110 LYS A C 1
ATOM 875 O O . LYS A 1 110 ? -2.828 -30.5 -17.766 1 97.25 110 LYS A O 1
ATOM 880 N N . VAL A 1 111 ? -3.941 -28.516 -18.062 1 98.44 111 VAL A N 1
ATOM 881 C CA . VAL A 1 111 ? -2.738 -27.734 -17.781 1 98.44 111 VAL A CA 1
ATOM 882 C C . VAL A 1 111 ? -2.988 -26.812 -16.594 1 98.44 111 VAL A C 1
ATOM 884 O O . VAL A 1 111 ? -3.955 -26.047 -16.578 1 98.44 111 VAL A O 1
ATOM 887 N N . GLY A 1 112 ? -2.203 -26.953 -15.539 1 98.5 112 GLY A N 1
ATOM 888 C CA . GLY A 1 112 ? -2.102 -25.969 -14.484 1 98.5 112 GLY A CA 1
ATOM 889 C C . GLY A 1 112 ? -0.868 -25.094 -14.594 1 98.5 112 GLY A C 1
ATOM 890 O O . GLY A 1 112 ? 0.14 -25.5 -15.172 1 98.5 112 GLY A O 1
ATOM 891 N N . VAL A 1 113 ? -0.967 -23.891 -14.125 1 98.75 113 VAL A N 1
ATOM 892 C CA . VAL A 1 113 ? 0.169 -22.984 -14.102 1 98.75 113 VAL A CA 1
ATOM 893 C C . VAL A 1 113 ? 0.658 -22.781 -12.672 1 98.75 113 VAL A C 1
ATOM 895 O O . VAL A 1 113 ? -0.148 -22.641 -11.75 1 98.75 113 VAL A O 1
ATOM 898 N N . GLY A 1 114 ? 1.966 -22.719 -12.508 1 98.25 114 GLY A N 1
ATOM 899 C CA . GLY A 1 114 ? 2.609 -22.781 -11.203 1 98.25 114 GLY A CA 1
ATOM 900 C C . GLY A 1 114 ? 2.508 -21.469 -10.438 1 98.25 114 GLY A C 1
ATOM 901 O O . GLY A 1 114 ? 3.514 -20.953 -9.945 1 98.25 114 GLY A O 1
ATOM 902 N N . PHE A 1 115 ? 1.318 -20.922 -10.266 1 98.31 115 PHE A N 1
ATOM 903 C CA . PHE A 1 115 ? 1.073 -19.828 -9.336 1 98.31 115 PHE A CA 1
ATOM 904 C C . PHE A 1 115 ? 0.846 -20.344 -7.926 1 98.31 115 PHE A C 1
ATOM 906 O O . PHE A 1 115 ? -0.258 -20.234 -7.387 1 98.31 115 PHE A O 1
ATOM 913 N N . CYS A 1 116 ? 1.892 -20.734 -7.309 1 97.69 116 CYS A N 1
ATOM 914 C CA . CYS A 1 116 ? 1.852 -21.469 -6.047 1 97.69 116 CYS A CA 1
ATOM 915 C C . CYS A 1 116 ? 1.323 -20.594 -4.922 1 97.69 116 CYS A C 1
ATOM 917 O O . CYS A 1 116 ? 0.799 -21.094 -3.928 1 97.69 116 CYS A O 1
ATOM 919 N N . GLU A 1 117 ? 1.37 -19.281 -5.094 1 97.81 117 GLU A N 1
ATOM 920 C CA . GLU A 1 117 ? 0.941 -18.359 -4.047 1 97.81 117 GLU A CA 1
ATOM 921 C C . GLU A 1 117 ? -0.567 -18.438 -3.828 1 97.81 117 GLU A C 1
ATOM 923 O O . GLU A 1 117 ? -1.067 -18.031 -2.779 1 97.81 117 GLU A O 1
ATOM 928 N N . ARG A 1 118 ? -1.314 -18.906 -4.859 1 98.56 118 ARG A N 1
ATOM 929 C CA . ARG A 1 118 ? -2.744 -19.141 -4.68 1 98.56 118 ARG A CA 1
ATOM 930 C C . ARG A 1 118 ? -3.006 -20.094 -3.523 1 98.56 118 ARG A C 1
ATOM 932 O O . ARG A 1 118 ? -4.066 -20.047 -2.898 1 98.56 118 ARG A O 1
ATOM 939 N N . PHE A 1 119 ? -1.97 -20.875 -3.258 1 98.44 119 PHE A N 1
ATOM 940 C CA . PHE A 1 119 ? -2.178 -21.953 -2.299 1 98.44 119 PHE A CA 1
ATOM 941 C C . PHE A 1 119 ? -1.546 -21.609 -0.956 1 98.44 119 PHE A C 1
ATOM 943 O O . PHE A 1 119 ? -1.422 -22.469 -0.085 1 98.44 119 PHE A O 1
ATOM 950 N N . ASN A 1 120 ? -1.032 -20.406 -0.799 1 98.31 120 ASN A N 1
ATOM 951 C CA . ASN A 1 120 ? -0.682 -19.922 0.533 1 98.31 120 ASN A CA 1
ATOM 952 C C . ASN A 1 120 ? -1.851 -20.062 1.505 1 98.31 120 ASN A C 1
ATOM 954 O O . ASN A 1 120 ? -2.971 -19.656 1.195 1 98.31 120 ASN A O 1
ATOM 958 N N . PRO A 1 121 ? -1.562 -20.625 2.645 1 98.19 121 PRO A N 1
ATOM 959 C CA . PRO A 1 121 ? -2.664 -20.859 3.584 1 98.19 121 PRO A CA 1
ATOM 960 C C . PRO A 1 121 ? -3.471 -19.594 3.861 1 98.19 121 PRO A C 1
ATOM 962 O O . PRO A 1 121 ? -4.699 -19.641 3.959 1 98.19 121 PRO A O 1
ATOM 965 N N . ALA A 1 122 ? -2.834 -18.484 3.998 1 98.44 122 ALA A N 1
ATOM 966 C CA . ALA A 1 122 ? -3.525 -17.219 4.238 1 98.44 122 ALA A CA 1
ATOM 967 C C . ALA A 1 122 ? -4.383 -16.828 3.041 1 98.44 122 ALA A C 1
ATOM 969 O O . ALA A 1 122 ? -5.496 -16.312 3.207 1 98.44 122 ALA A O 1
ATOM 970 N N . VAL A 1 123 ? -3.914 -17.047 1.85 1 98.69 123 VAL A N 1
ATOM 971 C CA . VAL A 1 123 ? -4.633 -16.688 0.628 1 98.69 123 VAL A CA 1
ATOM 972 C C . VAL A 1 123 ? -5.855 -17.594 0.47 1 98.69 123 VAL A C 1
ATOM 974 O O . VAL A 1 123 ? -6.945 -17.109 0.149 1 98.69 123 VAL A O 1
ATOM 977 N N . LEU A 1 124 ? -5.648 -18.891 0.704 1 98.12 124 LEU A N 1
ATOM 978 C CA . LEU A 1 124 ? -6.766 -19.828 0.598 1 98.12 124 LEU A CA 1
ATOM 979 C C . LEU A 1 124 ? -7.859 -19.484 1.605 1 98.12 124 LEU A C 1
ATOM 981 O O . LEU A 1 124 ? -9.047 -19.5 1.269 1 98.12 124 LEU A O 1
ATOM 985 N N . ALA A 1 125 ? -7.426 -19.234 2.822 1 98.06 125 ALA A N 1
ATOM 986 C CA . ALA A 1 125 ? -8.398 -18.844 3.842 1 98.06 125 ALA A CA 1
ATOM 987 C C . ALA A 1 125 ? -9.117 -17.547 3.455 1 98.06 125 ALA A C 1
ATOM 989 O O . ALA A 1 125 ? -10.336 -17.438 3.609 1 98.06 125 ALA A O 1
ATOM 990 N N . LEU A 1 126 ? -8.359 -16.562 2.99 1 98.62 126 LEU A N 1
ATOM 991 C CA . LEU A 1 126 ? -8.93 -15.297 2.553 1 98.62 126 LEU A CA 1
ATOM 992 C C . LEU A 1 126 ? -9.945 -15.516 1.433 1 98.62 126 LEU A C 1
ATOM 994 O O . LEU A 1 126 ? -11.031 -14.93 1.449 1 98.62 126 LEU A O 1
ATOM 998 N N . LYS A 1 127 ? -9.578 -16.312 0.457 1 98.12 127 LYS A N 1
ATOM 999 C CA . LYS A 1 127 ? -10.477 -16.625 -0.646 1 98.12 127 LYS A CA 1
ATOM 1000 C C . LYS A 1 127 ? -11.812 -17.156 -0.13 1 98.12 127 LYS A C 1
ATOM 1002 O O . LYS A 1 127 ? -12.875 -16.766 -0.619 1 98.12 127 LYS A O 1
ATOM 1007 N N . LYS A 1 128 ? -11.711 -18.062 0.802 1 97.31 128 LYS A N 1
ATOM 1008 C CA . LYS A 1 128 ? -12.914 -18.625 1.402 1 97.31 128 LYS A CA 1
ATOM 1009 C C . LYS A 1 128 ? -13.75 -17.531 2.082 1 97.31 128 LYS A C 1
ATOM 1011 O O . LYS A 1 128 ? -14.977 -17.5 1.92 1 97.31 128 LYS A O 1
ATOM 1016 N N . GLU A 1 129 ? -13.125 -16.656 2.822 1 97.75 129 GLU A N 1
ATOM 1017 C CA . GLU A 1 129 ? -13.805 -15.586 3.531 1 97.75 129 GLU A CA 1
ATOM 1018 C C . GLU A 1 129 ? -14.516 -14.641 2.561 1 97.75 129 GLU A C 1
ATOM 1020 O O . GLU A 1 129 ? -15.523 -14.031 2.908 1 97.75 129 GLU A O 1
ATOM 1025 N N . LEU A 1 130 ? -14.062 -14.57 1.312 1 98.38 130 LEU A N 1
ATOM 1026 C CA . LEU A 1 130 ? -14.516 -13.555 0.364 1 98.38 130 LEU A CA 1
ATOM 1027 C C . LEU A 1 130 ? -15.711 -14.055 -0.433 1 98.38 130 LEU A C 1
ATOM 1029 O O . LEU A 1 130 ? -16.297 -13.312 -1.221 1 98.38 130 LEU A O 1
ATOM 1033 N N . GLU A 1 131 ? -16.156 -15.328 -0.381 1 96.19 131 GLU A N 1
ATOM 1034 C CA . GLU A 1 131 ? -17.219 -15.93 -1.171 1 96.19 131 GLU A CA 1
ATOM 1035 C C . GLU A 1 131 ? -18.5 -15.094 -1.095 1 96.19 131 GLU A C 1
ATOM 1037 O O . GLU A 1 131 ? -19.219 -14.953 -2.09 1 96.19 131 GLU A O 1
ATOM 1042 N N . ASN A 1 132 ? -18.797 -14.469 -0.041 1 93.62 132 ASN A N 1
ATOM 1043 C CA . ASN A 1 132 ? -20.016 -13.68 0.078 1 93.62 132 ASN A CA 1
ATOM 1044 C C . ASN A 1 132 ? -19.719 -12.227 0.451 1 93.62 132 ASN A C 1
ATOM 1046 O O . ASN A 1 132 ? -20.484 -11.594 1.176 1 93.62 132 ASN A O 1
ATOM 1050 N N . GLU A 1 133 ? -18.594 -11.805 -0.094 1 97.25 133 GLU A N 1
ATOM 1051 C CA . GLU A 1 133 ? -18.188 -10.438 0.228 1 97.25 133 GLU A CA 1
ATOM 1052 C C . GLU A 1 133 ? -18.016 -9.602 -1.037 1 97.25 133 GLU A C 1
ATOM 1054 O O . GLU A 1 133 ? -17.672 -10.133 -2.094 1 97.25 133 GLU A O 1
ATOM 1059 N N . GLU A 1 134 ? -18.359 -8.414 -0.983 1 97.75 134 GLU A N 1
ATOM 1060 C CA . GLU A 1 134 ? -18.047 -7.441 -2.027 1 97.75 134 GLU A CA 1
ATOM 1061 C C . GLU A 1 134 ? -16.75 -6.703 -1.719 1 97.75 134 GLU A C 1
ATOM 1063 O O . GLU A 1 134 ? -16.656 -5.992 -0.716 1 97.75 134 GLU A O 1
ATOM 1068 N N . ILE A 1 135 ? -15.82 -6.828 -2.555 1 98.75 135 ILE A N 1
ATOM 1069 C CA . ILE A 1 135 ? -14.5 -6.246 -2.318 1 98.75 135 ILE A CA 1
ATOM 1070 C C . ILE A 1 135 ? -14.492 -4.785 -2.762 1 98.75 135 ILE A C 1
ATOM 1072 O O . ILE A 1 135 ? -14.945 -4.465 -3.865 1 98.75 135 ILE A O 1
ATOM 1076 N N . ILE A 1 136 ? -13.945 -3.889 -1.923 1 98.69 136 ILE A N 1
ATOM 1077 C CA . ILE A 1 136 ? -13.867 -2.461 -2.215 1 98.69 136 ILE A CA 1
ATOM 1078 C C . ILE A 1 136 ? -12.469 -2.113 -2.715 1 98.69 136 ILE A C 1
ATOM 1080 O O . ILE A 1 136 ? -12.312 -1.396 -3.705 1 98.69 136 ILE A O 1
ATOM 1084 N N . SER A 1 137 ? -11.5 -2.643 -2.041 1 98.88 137 SER A N 1
ATOM 1085 C CA . SER A 1 137 ? -10.133 -2.35 -2.469 1 98.88 137 SER A CA 1
ATOM 1086 C C . SER A 1 137 ? -9.156 -3.414 -1.975 1 98.88 137 SER A C 1
ATOM 1088 O O . SER A 1 137 ? -9.461 -4.152 -1.036 1 98.88 137 SER A O 1
ATOM 1090 N N . ILE A 1 138 ? -8.031 -3.527 -2.648 1 98.94 138 ILE A N 1
ATOM 1091 C CA . ILE A 1 138 ? -6.961 -4.453 -2.297 1 98.94 138 ILE A CA 1
ATOM 1092 C C . ILE A 1 138 ? -5.613 -3.738 -2.373 1 98.94 138 ILE A C 1
ATOM 1094 O O . ILE A 1 138 ? -5.336 -3.025 -3.34 1 98.94 138 ILE A O 1
ATOM 1098 N N . ASN A 1 139 ? -4.793 -3.824 -1.343 1 98.94 139 ASN A N 1
ATOM 1099 C CA . ASN A 1 139 ? -3.418 -3.342 -1.302 1 98.94 139 ASN A CA 1
ATOM 1100 C C . ASN A 1 139 ? -2.43 -4.484 -1.095 1 98.94 139 ASN A C 1
ATOM 1102 O O . ASN A 1 139 ? -2.475 -5.176 -0.074 1 98.94 139 ASN A O 1
ATOM 1106 N N . ILE A 1 140 ? -1.578 -4.73 -2.074 1 98.94 140 ILE A N 1
ATOM 1107 C CA . ILE A 1 140 ? -0.594 -5.801 -1.987 1 98.94 140 ILE A CA 1
ATOM 1108 C C . ILE A 1 140 ? 0.813 -5.211 -1.963 1 98.94 140 ILE A C 1
ATOM 1110 O O . ILE A 1 140 ? 1.149 -4.355 -2.785 1 98.94 140 ILE A O 1
ATOM 1114 N N . GLN A 1 141 ? 1.572 -5.602 -0.999 1 98.94 141 GLN A N 1
ATOM 1115 C CA . GLN A 1 141 ? 2.979 -5.223 -0.906 1 98.94 141 GLN A CA 1
ATOM 1116 C C . GLN A 1 141 ? 3.879 -6.457 -0.873 1 98.94 141 GLN A C 1
ATOM 1118 O O . GLN A 1 141 ? 3.652 -7.375 -0.084 1 98.94 141 GLN A O 1
ATOM 1123 N N . ARG A 1 142 ? 4.832 -6.488 -1.756 1 98.75 142 ARG A N 1
ATOM 1124 C CA . ARG A 1 142 ? 5.805 -7.57 -1.822 1 98.75 142 ARG A CA 1
ATOM 1125 C C . ARG A 1 142 ? 7.227 -7.027 -1.935 1 98.75 142 ARG A C 1
ATOM 1127 O O . ARG A 1 142 ? 7.684 -6.691 -3.029 1 98.75 142 ARG A O 1
ATOM 1134 N N . PHE A 1 143 ? 7.93 -6.996 -0.79 1 98.5 143 PHE A N 1
ATOM 1135 C CA . PHE A 1 143 ? 9.266 -6.422 -0.703 1 98.5 143 PHE A CA 1
ATOM 1136 C C . PHE A 1 143 ? 10.289 -7.492 -0.336 1 98.5 143 PHE A C 1
ATOM 1138 O O . PHE A 1 143 ? 9.984 -8.414 0.423 1 98.5 143 PHE A O 1
ATOM 1145 N N . SER A 1 144 ? 11.422 -7.453 -0.839 1 97 144 SER A N 1
ATOM 1146 C CA . SER A 1 144 ? 12.531 -8.336 -0.505 1 97 144 SER A CA 1
ATOM 1147 C C . SER A 1 144 ? 13.875 -7.684 -0.814 1 97 144 SER A C 1
ATOM 1149 O O . SER A 1 144 ? 13.938 -6.691 -1.541 1 97 144 SER A O 1
ATOM 1151 N N . PRO A 1 145 ? 14.953 -8.273 -0.241 1 95.5 145 PRO A N 1
ATOM 1152 C CA . PRO A 1 145 ? 16.281 -7.875 -0.725 1 95.5 145 PRO A CA 1
ATOM 1153 C C . PRO A 1 145 ? 16.531 -8.305 -2.17 1 95.5 145 PRO A C 1
ATOM 1155 O O . PRO A 1 145 ? 15.82 -9.172 -2.693 1 95.5 145 PRO A O 1
ATOM 1158 N N . TYR A 1 146 ? 17.438 -7.645 -2.768 1 91.38 146 TYR A N 1
ATOM 1159 C CA . TYR A 1 146 ? 17.812 -7.961 -4.141 1 91.38 146 TYR A CA 1
ATOM 1160 C C . TYR A 1 146 ? 18.234 -9.422 -4.27 1 91.38 146 TYR A C 1
ATOM 1162 O O . TYR A 1 146 ? 19.047 -9.906 -3.477 1 91.38 146 TYR A O 1
ATOM 1170 N N . PRO A 1 147 ? 17.641 -10.07 -5.219 1 85.69 147 PRO A N 1
ATOM 1171 C CA . PRO A 1 147 ? 17.953 -11.492 -5.34 1 85.69 147 PRO A CA 1
ATOM 1172 C C . PRO A 1 147 ? 19.422 -11.75 -5.684 1 85.69 147 PRO A C 1
ATOM 1174 O O . PRO A 1 147 ? 20.031 -10.961 -6.418 1 85.69 147 PRO A O 1
ATOM 1177 N N . GLN A 1 148 ? 19.984 -12.641 -5.043 1 75.94 148 GLN A N 1
ATOM 1178 C CA . GLN A 1 148 ? 21.375 -13.023 -5.273 1 75.94 148 GLN A CA 1
ATOM 1179 C C . GLN A 1 148 ? 21.547 -13.617 -6.668 1 75.94 148 GLN A C 1
ATOM 1181 O O . GLN A 1 148 ? 22.594 -13.422 -7.297 1 75.94 148 GLN A O 1
ATOM 1186 N N . ARG A 1 149 ? 20.625 -14.344 -7.113 1 66.19 149 ARG A N 1
ATOM 1187 C CA . ARG A 1 149 ? 20.766 -14.961 -8.43 1 66.19 149 ARG A CA 1
ATOM 1188 C C . ARG A 1 149 ? 20.25 -14.031 -9.523 1 66.19 149 ARG A C 1
ATOM 1190 O O . ARG A 1 149 ? 19.172 -13.461 -9.406 1 66.19 149 ARG A O 1
ATOM 1197 N N . ILE A 1 150 ? 21.156 -13.586 -10.391 1 55.44 150 ILE A N 1
ATOM 1198 C CA . ILE A 1 150 ? 20.922 -12.68 -11.508 1 55.44 150 ILE A CA 1
ATOM 1199 C C . ILE A 1 150 ? 19.797 -13.219 -12.383 1 55.44 150 ILE A C 1
ATOM 1201 O O . ILE A 1 150 ? 19.875 -14.352 -12.875 1 55.44 150 ILE A O 1
ATOM 1205 N N . SER A 1 151 ? 18.656 -12.719 -12.203 1 64.75 151 SER A N 1
ATOM 1206 C CA . SER A 1 151 ? 17.656 -13.062 -13.195 1 64.75 151 SER A CA 1
ATOM 1207 C C . SER A 1 151 ? 17.625 -12.047 -14.336 1 64.75 151 SER A C 1
ATOM 1209 O O . SER A 1 151 ? 18.172 -10.945 -14.203 1 64.75 151 SER A O 1
ATOM 1211 N N . ASP A 1 152 ? 17.359 -12.562 -15.5 1 74.5 152 ASP A N 1
ATOM 1212 C CA . ASP A 1 152 ? 17.328 -11.727 -16.688 1 74.5 152 ASP A CA 1
ATOM 1213 C C . ASP A 1 152 ? 16.047 -10.898 -16.75 1 74.5 152 ASP A C 1
ATOM 1215 O O . ASP A 1 152 ? 15.82 -10.18 -17.734 1 74.5 152 ASP A O 1
ATOM 1219 N N . VAL A 1 153 ? 15.336 -11.055 -15.672 1 83.88 153 VAL A N 1
ATOM 1220 C CA . VAL A 1 153 ? 14.07 -10.328 -15.773 1 83.88 153 VAL A CA 1
ATOM 1221 C C . VAL A 1 153 ? 13.938 -9.359 -14.602 1 83.88 153 VAL A C 1
ATOM 1223 O O . VAL A 1 153 ? 14.609 -9.516 -13.578 1 83.88 153 VAL A O 1
ATOM 1226 N N . GLY A 1 154 ? 13.141 -8.312 -14.766 1 91.12 154 GLY A N 1
ATOM 1227 C CA . GLY A 1 154 ? 12.867 -7.344 -13.719 1 91.12 154 GLY A CA 1
ATOM 1228 C C . GLY A 1 154 ? 11.789 -7.801 -12.75 1 91.12 154 GLY A C 1
ATOM 1229 O O . GLY A 1 154 ? 11.281 -8.922 -12.867 1 91.12 154 GLY A O 1
ATOM 1230 N N . ILE A 1 155 ? 11.445 -7.02 -11.812 1 93.38 155 ILE A N 1
ATOM 1231 C CA . ILE A 1 155 ? 10.547 -7.359 -10.711 1 93.38 155 ILE A CA 1
ATOM 1232 C C . ILE A 1 155 ? 9.133 -7.566 -11.25 1 93.38 155 ILE A C 1
ATOM 1234 O O . ILE A 1 155 ? 8.336 -8.289 -10.648 1 93.38 155 ILE A O 1
ATOM 1238 N N . LEU A 1 156 ? 8.742 -6.918 -12.336 1 94.5 156 LEU A N 1
ATOM 1239 C CA . LEU A 1 156 ? 7.406 -7.098 -12.891 1 94.5 156 LEU A CA 1
ATOM 1240 C C . LEU A 1 156 ? 7.168 -8.555 -13.273 1 94.5 156 LEU A C 1
ATOM 1242 O O . LEU A 1 156 ? 6.184 -9.156 -12.844 1 94.5 156 LEU A O 1
ATOM 1246 N N . GLN A 1 157 ? 8.125 -9.086 -13.977 1 90.31 157 GLN A N 1
ATOM 1247 C CA . GLN A 1 157 ? 7.996 -10.461 -14.445 1 90.31 157 GLN A CA 1
ATOM 1248 C C . GLN A 1 157 ? 8.227 -11.453 -13.305 1 90.31 157 GLN A C 1
ATOM 1250 O O . GLN A 1 157 ? 7.672 -12.547 -13.312 1 90.31 157 GLN A O 1
ATOM 1255 N N . ASP A 1 158 ? 8.914 -11.055 -12.359 1 90.69 158 ASP A N 1
ATOM 1256 C CA . ASP A 1 158 ? 9.305 -11.992 -11.32 1 90.69 158 ASP A CA 1
ATOM 1257 C C . ASP A 1 158 ? 8.336 -11.938 -10.141 1 90.69 158 ASP A C 1
ATOM 1259 O O . ASP A 1 158 ? 7.977 -12.977 -9.578 1 90.69 158 ASP A O 1
ATOM 1263 N N . LEU A 1 159 ? 7.984 -10.766 -9.742 1 93.06 159 LEU A N 1
ATOM 1264 C CA . LEU A 1 159 ? 7.191 -10.625 -8.523 1 93.06 159 LEU A CA 1
ATOM 1265 C C . LEU A 1 159 ? 5.762 -10.195 -8.859 1 93.06 159 LEU A C 1
ATOM 1267 O O . LEU A 1 159 ? 4.805 -10.836 -8.414 1 93.06 159 LEU A O 1
ATOM 1271 N N . ALA A 1 160 ? 5.656 -9.227 -9.695 1 95.12 160 ALA A N 1
ATOM 1272 C CA . ALA A 1 160 ? 4.328 -8.672 -9.945 1 95.12 160 ALA A CA 1
ATOM 1273 C C . ALA A 1 160 ? 3.418 -9.711 -10.602 1 95.12 160 ALA A C 1
ATOM 1275 O O . ALA A 1 160 ? 2.197 -9.664 -10.445 1 95.12 160 ALA A O 1
ATOM 1276 N N . VAL A 1 161 ? 4.031 -10.594 -11.32 1 96.06 161 VAL A N 1
ATOM 1277 C CA . VAL A 1 161 ? 3.271 -11.648 -11.984 1 96.06 161 VAL A CA 1
ATOM 1278 C C . VAL A 1 161 ? 2.451 -12.422 -10.953 1 96.06 161 VAL A C 1
ATOM 1280 O O . VAL A 1 161 ? 1.293 -12.766 -11.203 1 96.06 161 VAL A O 1
ATOM 1283 N N . HIS A 1 162 ? 2.996 -12.68 -9.781 1 97.06 162 HIS A N 1
ATOM 1284 C CA . HIS A 1 162 ? 2.295 -13.359 -8.695 1 97.06 162 HIS A CA 1
ATOM 1285 C C . HIS A 1 162 ? 1.139 -12.516 -8.172 1 97.06 162 HIS A C 1
ATOM 1287 O O . HIS A 1 162 ? 0.04 -13.031 -7.949 1 97.06 162 HIS A O 1
ATOM 1293 N N . ASP A 1 163 ? 1.415 -11.281 -8.023 1 98.5 163 ASP A N 1
ATOM 1294 C CA . ASP A 1 163 ? 0.455 -10.422 -7.34 1 98.5 163 ASP A CA 1
ATOM 1295 C C . ASP A 1 163 ? -0.698 -10.039 -8.266 1 98.5 163 ASP A C 1
ATOM 1297 O O . ASP A 1 163 ? -1.834 -9.875 -7.816 1 98.5 163 ASP A O 1
ATOM 1301 N N . LEU A 1 164 ? -0.373 -9.906 -9.555 1 98.56 164 LEU A N 1
ATOM 1302 C CA . LEU A 1 164 ? -1.449 -9.719 -10.523 1 98.56 164 LEU A CA 1
ATOM 1303 C C . LEU A 1 164 ? -2.367 -10.938 -10.562 1 98.56 164 LEU A C 1
ATOM 1305 O O . LEU A 1 164 ? -3.592 -10.797 -10.617 1 98.56 164 LEU A O 1
ATOM 1309 N N . ASP A 1 165 ? -1.786 -12.078 -10.516 1 98.56 165 ASP A N 1
ATOM 1310 C CA . ASP A 1 165 ? -2.592 -13.289 -10.469 1 98.56 165 ASP A CA 1
ATOM 1311 C C . ASP A 1 165 ? -3.438 -13.336 -9.195 1 98.56 165 ASP A C 1
ATOM 1313 O O . ASP A 1 165 ? -4.633 -13.633 -9.25 1 98.56 165 ASP A O 1
ATOM 1317 N N . LEU A 1 166 ? -2.826 -13.047 -8.055 1 98.88 166 LEU A N 1
ATOM 1318 C CA . LEU A 1 166 ? -3.543 -13.055 -6.781 1 98.88 166 LEU A CA 1
ATOM 1319 C C . LEU A 1 166 ? -4.707 -12.07 -6.805 1 98.88 166 LEU A C 1
ATOM 1321 O O . LEU A 1 166 ? -5.777 -12.352 -6.262 1 98.88 166 LEU A O 1
ATOM 1325 N N . LEU A 1 167 ? -4.434 -10.938 -7.41 1 98.81 167 LEU A N 1
ATOM 1326 C CA . LEU A 1 167 ? -5.477 -9.922 -7.516 1 98.81 167 LEU A CA 1
ATOM 1327 C C . LEU A 1 167 ? -6.691 -10.469 -8.258 1 98.81 167 LEU A C 1
ATOM 1329 O O . LEU A 1 167 ? -7.82 -10.352 -7.773 1 98.81 167 LEU A O 1
ATOM 1333 N N . CYS A 1 168 ? -6.461 -11.094 -9.383 1 98.44 168 CYS A N 1
ATOM 1334 C CA . CYS A 1 168 ? -7.547 -11.664 -10.172 1 98.44 168 CYS A CA 1
ATOM 1335 C C . CYS A 1 168 ? -8.18 -12.844 -9.445 1 98.44 168 CYS A C 1
ATOM 1337 O O . CYS A 1 168 ? -9.406 -12.992 -9.438 1 98.44 168 CYS A O 1
ATOM 1339 N N . PHE A 1 169 ? -7.387 -13.641 -8.82 1 98.69 169 PHE A N 1
ATOM 1340 C CA . PHE A 1 169 ? -7.824 -14.844 -8.117 1 98.69 169 PHE A CA 1
ATOM 1341 C C . PHE A 1 169 ? -8.742 -14.484 -6.953 1 98.69 169 PHE A C 1
ATOM 1343 O O . PHE A 1 169 ? -9.805 -15.094 -6.789 1 98.69 169 PHE A O 1
ATOM 1350 N N . LEU A 1 170 ? -8.336 -13.484 -6.176 1 98.81 170 LEU A N 1
ATOM 1351 C CA . LEU A 1 170 ? -9.094 -13.102 -4.988 1 98.81 170 LEU A CA 1
ATOM 1352 C C . LEU A 1 170 ? -10.328 -12.289 -5.363 1 98.81 170 LEU A C 1
ATOM 1354 O O . LEU A 1 170 ? -11.406 -12.5 -4.812 1 98.81 170 LEU A O 1
ATOM 1358 N N . SER A 1 171 ? -10.203 -11.367 -6.324 1 98.25 171 SER A N 1
ATOM 1359 C CA . SER A 1 171 ? -11.289 -10.453 -6.645 1 98.25 171 SER A CA 1
ATOM 1360 C C . SER A 1 171 ? -12.32 -11.109 -7.559 1 98.25 171 SER A C 1
ATOM 1362 O O . SER A 1 171 ? -13.484 -10.703 -7.586 1 98.25 171 SER A O 1
ATOM 1364 N N . LYS A 1 172 ? -11.859 -12.062 -8.391 1 97.12 172 LYS A N 1
ATOM 1365 C CA . LYS A 1 172 ? -12.664 -12.688 -9.438 1 97.12 172 LYS A CA 1
ATOM 1366 C C . LYS A 1 172 ? -13.156 -11.656 -10.438 1 97.12 172 LYS A C 1
ATOM 1368 O O . LYS A 1 172 ? -14.297 -11.727 -10.914 1 97.12 172 LYS A O 1
ATOM 1373 N N . GLN A 1 173 ? -12.312 -10.664 -10.641 1 96.94 173 GLN A N 1
ATOM 1374 C CA . GLN A 1 173 ? -12.648 -9.586 -11.562 1 96.94 173 GLN A CA 1
ATOM 1375 C C . GLN A 1 173 ? -11.531 -9.352 -12.578 1 96.94 173 GLN A C 1
ATOM 1377 O O . GLN A 1 173 ? -10.375 -9.68 -12.312 1 96.94 173 GLN A O 1
ATOM 1382 N N . GLU A 1 174 ? -11.875 -8.75 -13.648 1 95.94 174 GLU A N 1
ATOM 1383 C CA . GLU A 1 174 ? -10.891 -8.375 -14.656 1 95.94 174 GLU A CA 1
ATOM 1384 C C . GLU A 1 174 ? -10.273 -7.016 -14.352 1 95.94 174 GLU A C 1
ATOM 1386 O O . GLU A 1 174 ? -10.961 -6.105 -13.883 1 95.94 174 GLU A O 1
ATOM 1391 N N . ILE A 1 175 ? -9.055 -6.91 -14.609 1 97.69 175 ILE A N 1
ATOM 1392 C CA . ILE A 1 175 ? -8.383 -5.621 -14.523 1 97.69 175 ILE A CA 1
ATOM 1393 C C . ILE A 1 175 ? -8.672 -4.805 -15.781 1 97.69 175 ILE A C 1
ATOM 1395 O O . ILE A 1 175 ? -8.328 -5.223 -16.891 1 97.69 175 ILE A O 1
ATOM 1399 N N . THR A 1 176 ? -9.266 -3.656 -15.609 1 96.56 176 THR A N 1
ATOM 1400 C CA . THR A 1 176 ? -9.727 -2.881 -16.75 1 96.56 176 THR A CA 1
ATOM 1401 C C . THR A 1 176 ? -8.789 -1.71 -17.031 1 96.56 176 THR A C 1
ATOM 1403 O O . THR A 1 176 ? -8.766 -1.173 -18.141 1 96.56 176 THR A O 1
ATOM 1406 N N . LYS A 1 177 ? -8.109 -1.26 -16.062 1 96.75 177 LYS A N 1
ATOM 1407 C CA . LYS A 1 177 ? -7.176 -0.143 -16.172 1 96.75 177 LYS A CA 1
ATOM 1408 C C . LYS A 1 177 ? -5.941 -0.373 -15.312 1 96.75 177 LYS A C 1
ATOM 1410 O O . LYS A 1 177 ? -6.039 -0.915 -14.211 1 96.75 177 LYS A O 1
ATOM 1415 N N . THR A 1 178 ? -4.805 0.052 -15.898 1 98.06 178 THR A N 1
ATOM 1416 C CA . THR A 1 178 ? -3.572 -0.046 -15.125 1 98.06 178 THR A CA 1
ATOM 1417 C C . THR A 1 178 ? -2.693 1.181 -15.352 1 98.06 178 THR A C 1
ATOM 1419 O O . THR A 1 178 ? -2.666 1.736 -16.453 1 98.06 178 THR A O 1
ATOM 1422 N N . ASN A 1 179 ? -2.107 1.684 -14.328 1 98.44 179 ASN A N 1
ATOM 1423 C CA . ASN A 1 179 ? -1.033 2.67 -14.375 1 98.44 179 ASN A CA 1
ATOM 1424 C C . ASN A 1 179 ? 0.212 2.176 -13.641 1 98.44 179 ASN A C 1
ATOM 1426 O O . ASN A 1 179 ? 0.115 1.625 -12.539 1 98.44 179 ASN A O 1
ATOM 1430 N N . LEU A 1 180 ? 1.339 2.324 -14.289 1 98.38 180 LEU A N 1
ATOM 1431 C CA . LEU A 1 180 ? 2.578 1.772 -13.758 1 98.38 180 LEU A CA 1
ATOM 1432 C C . LEU A 1 180 ? 3.609 2.873 -13.523 1 98.38 180 LEU A C 1
ATOM 1434 O O . LEU A 1 180 ? 3.791 3.744 -14.383 1 98.38 180 LEU A O 1
ATOM 1438 N N . LEU A 1 181 ? 4.188 2.906 -12.328 1 98.44 181 LEU A N 1
ATOM 1439 C CA . LEU A 1 181 ? 5.461 3.572 -12.086 1 98.44 181 LEU A CA 1
ATOM 1440 C C . LEU A 1 181 ? 6.543 2.561 -11.727 1 98.44 181 LEU A C 1
ATOM 1442 O O . LEU A 1 181 ? 6.293 1.612 -10.977 1 98.44 181 LEU A O 1
ATOM 1446 N N . LYS A 1 182 ? 7.703 2.617 -12.258 1 97 182 LYS A N 1
ATOM 1447 C CA . LYS A 1 182 ? 8.789 1.698 -11.93 1 97 182 LYS A CA 1
ATOM 1448 C C . LYS A 1 182 ? 10.133 2.424 -11.891 1 97 182 LYS A C 1
ATOM 1450 O O . LYS A 1 182 ? 10.242 3.555 -12.367 1 97 182 LYS A O 1
ATOM 1455 N N . LYS A 1 183 ? 11.086 1.858 -11.258 1 96.44 183 LYS A N 1
ATOM 1456 C CA . LYS A 1 183 ? 12.438 2.406 -11.141 1 96.44 183 LYS A CA 1
ATOM 1457 C C . LYS A 1 183 ? 13.492 1.327 -11.367 1 96.44 183 LYS A C 1
ATOM 1459 O O . LYS A 1 183 ? 13.219 0.139 -11.172 1 96.44 183 LYS A O 1
ATOM 1464 N N . TYR A 1 184 ? 14.664 1.827 -11.797 1 94.69 184 TYR A N 1
ATOM 1465 C CA . TYR A 1 184 ? 15.852 1.011 -12.055 1 94.69 184 TYR A CA 1
ATOM 1466 C C . TYR A 1 184 ? 16.969 1.366 -11.094 1 94.69 184 TYR A C 1
ATOM 1468 O O . TYR A 1 184 ? 17.969 1.967 -11.492 1 94.69 184 TYR A O 1
ATOM 1476 N N . THR A 1 185 ? 16.891 0.933 -9.875 1 92.25 185 THR A N 1
ATOM 1477 C CA . THR A 1 185 ? 17.781 1.403 -8.828 1 92.25 185 THR A CA 1
ATOM 1478 C C . THR A 1 185 ? 19.078 0.585 -8.805 1 92.25 185 THR A C 1
ATOM 1480 O O . THR A 1 185 ? 20.156 1.119 -8.539 1 92.25 185 THR A O 1
ATOM 1483 N N . GLN A 1 186 ? 18.953 -0.67 -9.047 1 86.62 186 GLN A N 1
ATOM 1484 C CA . GLN A 1 186 ? 20.078 -1.58 -8.906 1 86.62 186 GLN A CA 1
ATOM 1485 C C . GLN A 1 186 ? 20.766 -1.817 -10.25 1 86.62 186 GLN A C 1
ATOM 1487 O O . GLN A 1 186 ? 21.938 -2.223 -10.297 1 86.62 186 GLN A O 1
ATOM 1492 N N . ASP A 1 187 ? 19.938 -1.626 -11.297 1 85.31 187 ASP A N 1
ATOM 1493 C CA . ASP A 1 187 ? 20.391 -1.893 -12.656 1 85.31 187 ASP A CA 1
ATOM 1494 C C . ASP A 1 187 ? 19.812 -0.881 -13.641 1 85.31 187 ASP A C 1
ATOM 1496 O O . ASP A 1 187 ? 18.828 -0.191 -13.32 1 85.31 187 ASP A O 1
ATOM 1500 N N . GLN A 1 188 ? 20.438 -0.872 -14.812 1 86.38 188 GLN A N 1
ATOM 1501 C CA . GLN A 1 188 ? 19.969 0.068 -15.828 1 86.38 188 GLN A CA 1
ATOM 1502 C C . GLN A 1 188 ? 18.922 -0.574 -16.734 1 86.38 188 GLN A C 1
ATOM 1504 O O . GLN A 1 188 ? 18.188 0.125 -17.438 1 86.38 188 GLN A O 1
ATOM 1509 N N . THR A 1 189 ? 18.844 -1.843 -16.672 1 84.81 189 THR A N 1
ATOM 1510 C CA . THR A 1 189 ? 17.984 -2.504 -17.641 1 84.81 189 THR A CA 1
ATOM 1511 C C . THR A 1 189 ? 16.859 -3.25 -16.953 1 84.81 189 THR A C 1
ATOM 1513 O O . THR A 1 189 ? 15.82 -3.529 -17.562 1 84.81 189 THR A O 1
ATOM 1516 N N . ARG A 1 190 ? 17.078 -3.561 -15.703 1 90.06 190 ARG A N 1
ATOM 1517 C CA . ARG A 1 190 ? 16.078 -4.312 -14.953 1 90.06 190 ARG A CA 1
ATOM 1518 C C . ARG A 1 190 ? 15.461 -3.461 -13.844 1 90.06 190 ARG A C 1
ATOM 1520 O O . ARG A 1 190 ? 16.172 -2.996 -12.945 1 90.06 190 ARG A O 1
ATOM 1527 N N . GLU A 1 191 ? 14.18 -3.314 -14 1 94.56 191 GLU A N 1
ATOM 1528 C CA . GLU A 1 191 ? 13.523 -2.561 -12.945 1 94.56 191 GLU A CA 1
ATOM 1529 C C . GLU A 1 191 ? 13.531 -3.332 -11.625 1 94.56 191 GLU A C 1
ATOM 1531 O O . GLU A 1 191 ? 13.383 -4.555 -11.617 1 94.56 191 GLU A O 1
ATOM 1536 N N . SER A 1 192 ? 13.797 -2.646 -10.523 1 96.12 192 SER A N 1
ATOM 1537 C CA . SER A 1 192 ? 13.891 -3.275 -9.211 1 96.12 192 SER A CA 1
ATOM 1538 C C . SER A 1 192 ? 12.852 -2.707 -8.25 1 96.12 192 SER A C 1
ATOM 1540 O O . SER A 1 192 ? 12.828 -3.053 -7.066 1 96.12 192 SER A O 1
ATOM 1542 N N . GLU A 1 193 ? 11.992 -1.784 -8.719 1 97.56 193 GLU A N 1
ATOM 1543 C CA . GLU A 1 193 ? 10.914 -1.141 -7.984 1 97.56 193 GLU A CA 1
ATOM 1544 C C . GLU A 1 193 ? 9.703 -0.887 -8.883 1 97.56 193 GLU A C 1
ATOM 1546 O O . GLU A 1 193 ? 9.859 -0.463 -10.031 1 97.56 193 GLU A O 1
ATOM 1551 N N . SER A 1 194 ? 8.531 -1.181 -8.336 1 98.25 194 SER A N 1
ATOM 1552 C CA . SER A 1 194 ? 7.355 -0.87 -9.148 1 98.25 194 SER A CA 1
ATOM 1553 C C . SER A 1 194 ? 6.105 -0.731 -8.281 1 98.25 194 SER A C 1
ATOM 1555 O O . SER A 1 194 ? 5.988 -1.387 -7.246 1 98.25 194 SER A O 1
ATOM 1557 N N . ILE A 1 195 ? 5.258 0.153 -8.656 1 98.88 195 ILE A N 1
ATOM 1558 C CA . ILE A 1 195 ? 3.904 0.265 -8.117 1 98.88 195 ILE A CA 1
ATOM 1559 C C . ILE A 1 195 ? 2.895 0.273 -9.266 1 98.88 195 ILE A C 1
ATOM 1561 O O . ILE A 1 195 ? 3.012 1.07 -10.203 1 98.88 195 ILE A O 1
ATOM 1565 N N . ILE A 1 196 ? 1.94 -0.593 -9.195 1 98.81 196 ILE A N 1
ATOM 1566 C CA . ILE A 1 196 ? 0.894 -0.676 -10.211 1 98.81 196 ILE A CA 1
ATOM 1567 C C . ILE A 1 196 ? -0.451 -0.295 -9.594 1 98.81 196 ILE A C 1
ATOM 1569 O O . ILE A 1 196 ? -0.865 -0.871 -8.586 1 98.81 196 ILE A O 1
ATOM 1573 N N . LEU A 1 197 ? -1.067 0.682 -10.125 1 98.88 197 LEU A N 1
ATOM 1574 C CA . LEU A 1 197 ? -2.449 1.025 -9.812 1 98.88 197 LEU A CA 1
ATOM 1575 C C . LEU A 1 197 ? -3.414 0.297 -10.742 1 98.88 197 LEU A C 1
ATOM 1577 O O . LEU A 1 197 ? -3.271 0.361 -11.969 1 98.88 197 LEU A O 1
ATOM 1581 N N . CYS A 1 198 ? -4.371 -0.408 -10.133 1 98.81 198 CYS A N 1
ATOM 1582 C CA . CYS A 1 198 ? -5.266 -1.24 -10.93 1 98.81 198 CYS A CA 1
ATOM 1583 C C . CYS A 1 198 ? -6.723 -0.86 -10.695 1 98.81 198 CYS A C 1
ATOM 1585 O O . CYS A 1 198 ? -7.184 -0.84 -9.555 1 98.81 198 CYS A O 1
ATOM 1587 N N . GLY A 1 199 ? -7.395 -0.534 -11.773 1 98.69 199 GLY A N 1
ATOM 1588 C CA . GLY A 1 199 ? -8.852 -0.488 -11.758 1 98.69 199 GLY A CA 1
ATOM 1589 C C . GLY A 1 199 ? -9.492 -1.79 -12.195 1 98.69 199 GLY A C 1
ATOM 1590 O O . GLY A 1 199 ? -9.156 -2.332 -13.25 1 98.69 199 GLY A O 1
ATOM 1591 N N . LEU A 1 200 ? -10.289 -2.357 -11.352 1 98.31 200 LEU A N 1
ATOM 1592 C CA . LEU A 1 200 ? -11.078 -3.535 -11.703 1 98.31 200 LEU A CA 1
ATOM 1593 C C . LEU A 1 200 ? -12.547 -3.172 -11.883 1 98.31 200 LEU A C 1
ATOM 1595 O O . LEU A 1 200 ? -12.914 -1.995 -11.82 1 98.31 200 LEU A O 1
ATOM 1599 N N . GLU A 1 201 ? -13.375 -4.152 -12.188 1 96 201 GLU A N 1
ATOM 1600 C CA . GLU A 1 201 ? -14.781 -3.9 -12.477 1 96 201 GLU A CA 1
ATOM 1601 C C . GLU A 1 201 ? -15.484 -3.242 -11.297 1 96 201 GLU A C 1
ATOM 1603 O O . GLU A 1 201 ? -16.234 -2.277 -11.469 1 96 201 GLU A O 1
ATOM 1608 N N . LYS A 1 202 ? -15.18 -3.75 -10.078 1 96.06 202 LYS A N 1
ATOM 1609 C CA . LYS A 1 202 ? -15.945 -3.275 -8.93 1 96.06 202 LYS A CA 1
ATOM 1610 C C . LYS A 1 202 ? -15.016 -2.885 -7.777 1 96.06 202 LYS A C 1
ATOM 1612 O O . LYS A 1 202 ? -15.477 -2.623 -6.668 1 96.06 202 LYS A O 1
ATOM 1617 N N . CYS A 1 203 ? -13.734 -2.902 -7.938 1 97.81 203 CYS A N 1
ATOM 1618 C CA . CYS A 1 203 ? -12.828 -2.516 -6.867 1 97.81 203 CYS A CA 1
ATOM 1619 C C . CYS A 1 203 ? -11.555 -1.897 -7.43 1 97.81 203 CYS A C 1
ATOM 1621 O O . CYS A 1 203 ? -11.359 -1.864 -8.648 1 97.81 203 CYS A O 1
ATOM 1623 N N . ILE A 1 204 ? -10.781 -1.258 -6.629 1 98.81 204 ILE A N 1
ATOM 1624 C CA . ILE A 1 204 ? -9.508 -0.661 -7.012 1 98.81 204 ILE A CA 1
ATOM 1625 C C . ILE A 1 204 ? -8.383 -1.29 -6.199 1 98.81 204 ILE A C 1
ATOM 1627 O O . ILE A 1 204 ? -8.609 -1.809 -5.102 1 98.81 204 ILE A O 1
ATOM 1631 N N . ALA A 1 205 ? -7.176 -1.297 -6.777 1 98.88 205 ALA A N 1
ATOM 1632 C CA . ALA A 1 205 ? -6.09 -1.992 -6.09 1 98.88 205 ALA A CA 1
ATOM 1633 C C . ALA A 1 205 ? -4.746 -1.335 -6.387 1 98.88 205 ALA A C 1
ATOM 1635 O O . ALA A 1 205 ? -4.609 -0.593 -7.359 1 98.88 205 ALA A O 1
ATOM 1636 N N . SER A 1 206 ? -3.857 -1.529 -5.5 1 98.88 206 SER A N 1
ATOM 1637 C CA . SER A 1 206 ? -2.457 -1.177 -5.703 1 98.88 206 SER A CA 1
ATOM 1638 C C . SER A 1 206 ? -1.54 -2.359 -5.414 1 98.88 206 SER A C 1
ATOM 1640 O O . SER A 1 206 ? -1.76 -3.102 -4.453 1 98.88 206 SER A O 1
ATOM 1642 N N . ILE A 1 207 ? -0.571 -2.576 -6.238 1 98.88 207 ILE A N 1
ATOM 1643 C CA . ILE A 1 207 ? 0.461 -3.594 -6.082 1 98.88 207 ILE A CA 1
ATOM 1644 C C . ILE A 1 207 ? 1.836 -2.932 -6.031 1 98.88 207 ILE A C 1
ATOM 1646 O O . ILE A 1 207 ? 2.252 -2.277 -6.992 1 98.88 207 ILE A O 1
ATOM 1650 N N . HIS A 1 208 ? 2.514 -3.084 -4.93 1 98.94 208 HIS A N 1
ATOM 1651 C CA . HIS A 1 208 ? 3.828 -2.484 -4.734 1 98.94 208 HIS A CA 1
ATOM 1652 C C . HIS A 1 208 ? 4.902 -3.555 -4.555 1 98.94 208 HIS A C 1
ATOM 1654 O O . HIS A 1 208 ? 4.887 -4.289 -3.564 1 98.94 208 HIS A O 1
ATOM 1660 N N . GLN A 1 209 ? 5.809 -3.664 -5.504 1 98.31 209 GLN A N 1
ATOM 1661 C CA . GLN A 1 209 ? 6.902 -4.629 -5.449 1 98.31 209 GLN A CA 1
ATOM 1662 C C . GLN A 1 209 ? 8.25 -3.922 -5.293 1 98.31 209 GLN A C 1
ATOM 1664 O O . GLN A 1 209 ? 8.477 -2.867 -5.887 1 98.31 209 GLN A O 1
ATOM 1669 N N . SER A 1 210 ? 9.141 -4.582 -4.531 1 98.25 210 SER A N 1
ATOM 1670 C CA . SER A 1 210 ? 10.477 -4.012 -4.383 1 98.25 210 SER A CA 1
ATOM 1671 C C . SER A 1 210 ? 11.516 -5.098 -4.148 1 98.25 210 SER A C 1
ATOM 1673 O O . SER A 1 210 ? 11.289 -6.031 -3.373 1 98.25 210 SER A O 1
ATOM 1675 N N . TRP A 1 211 ? 12.641 -4.988 -4.809 1 96.94 211 TRP A N 1
ATOM 1676 C CA . TRP A 1 211 ? 13.836 -5.758 -4.488 1 96.94 211 TRP A CA 1
ATOM 1677 C C . TRP A 1 211 ? 14.828 -4.918 -3.691 1 96.94 211 TRP A C 1
ATOM 1679 O O . TRP A 1 211 ? 15.977 -5.316 -3.504 1 96.94 211 TRP A O 1
ATOM 1689 N N . ASN A 1 212 ? 14.391 -3.725 -3.268 1 97.75 212 ASN A N 1
ATOM 1690 C CA . ASN A 1 212 ? 15.312 -2.779 -2.656 1 97.75 212 ASN A CA 1
ATOM 1691 C C . ASN A 1 212 ? 15.164 -2.744 -1.138 1 97.75 212 ASN A C 1
ATOM 1693 O O . ASN A 1 212 ? 15.867 -2.002 -0.455 1 97.75 212 ASN A O 1
ATOM 1697 N N . SER A 1 213 ? 14.258 -3.537 -0.594 1 98.31 213 SER A N 1
ATOM 1698 C CA . SER A 1 213 ? 14.008 -3.551 0.843 1 98.31 213 SER A CA 1
ATOM 1699 C C . SER A 1 213 ? 15 -4.453 1.57 1 98.31 213 SER A C 1
ATOM 1701 O O . SER A 1 213 ? 15.32 -5.543 1.096 1 98.31 213 SER A O 1
ATOM 1703 N N . THR A 1 214 ? 15.445 -4.027 2.752 1 98.12 214 THR A N 1
ATOM 1704 C CA . THR A 1 214 ? 16.375 -4.836 3.537 1 98.12 214 THR A CA 1
ATOM 1705 C C . THR A 1 214 ? 15.641 -5.973 4.238 1 98.12 214 THR A C 1
ATOM 1707 O O . THR A 1 214 ? 16.266 -6.922 4.719 1 98.12 214 THR A O 1
ATOM 1710 N N . GLN A 1 215 ? 14.312 -5.836 4.332 1 97.69 215 GLN A N 1
ATOM 1711 C CA . GLN A 1 215 ? 13.492 -6.855 4.965 1 97.69 215 GLN A CA 1
ATOM 1712 C C . GLN A 1 215 ? 12.469 -7.43 3.982 1 97.69 215 GLN A C 1
ATOM 1714 O O . GLN A 1 215 ? 12.109 -6.773 3.002 1 97.69 215 GLN A O 1
ATOM 1719 N N . LYS A 1 216 ? 12.078 -8.672 4.273 1 97.62 216 LYS A N 1
ATOM 1720 C CA . LYS A 1 216 ? 10.992 -9.273 3.512 1 97.62 216 LYS A CA 1
ATOM 1721 C C . LYS A 1 216 ? 9.633 -8.828 4.051 1 97.62 216 LYS A C 1
ATOM 1723 O O . LYS A 1 216 ? 9.43 -8.773 5.266 1 97.62 216 LYS A O 1
ATOM 1728 N N . LEU A 1 217 ? 8.797 -8.406 3.209 1 98.31 217 LEU A N 1
ATOM 1729 C CA . LEU A 1 217 ? 7.41 -8.086 3.518 1 98.31 217 LEU A CA 1
ATOM 1730 C C . LEU A 1 217 ? 6.477 -8.625 2.438 1 98.31 217 LEU A C 1
ATOM 1732 O O . LEU A 1 217 ? 6.676 -8.359 1.25 1 98.31 217 LEU A O 1
ATOM 1736 N N . ARG A 1 218 ? 5.543 -9.461 2.734 1 98.62 218 ARG A N 1
ATOM 1737 C CA . ARG A 1 218 ? 4.484 -9.977 1.866 1 98.62 218 ARG A CA 1
ATOM 1738 C C . ARG A 1 218 ? 3.119 -9.844 2.531 1 98.62 218 ARG A C 1
ATOM 1740 O O . ARG A 1 218 ? 2.682 -10.742 3.248 1 98.62 218 ARG A O 1
ATOM 1747 N N . LYS A 1 219 ? 2.438 -8.805 2.168 1 98.69 219 LYS A N 1
ATOM 1748 C CA . LYS A 1 219 ? 1.202 -8.477 2.875 1 98.69 219 LYS A CA 1
ATOM 1749 C C . LYS A 1 219 ? 0.081 -8.141 1.896 1 98.69 219 LYS A C 1
ATOM 1751 O O . LYS A 1 219 ? 0.326 -7.559 0.84 1 98.69 219 LYS A O 1
ATOM 1756 N N . ILE A 1 220 ? -1.102 -8.531 2.252 1 98.94 220 ILE A N 1
ATOM 1757 C CA . ILE A 1 220 ? -2.322 -8.125 1.561 1 98.94 220 ILE A CA 1
ATOM 1758 C C . ILE A 1 220 ? -3.281 -7.469 2.549 1 98.94 220 ILE A C 1
ATOM 1760 O O . ILE A 1 220 ? -3.625 -8.055 3.576 1 98.94 220 ILE A O 1
ATOM 1764 N N . HIS A 1 221 ? -3.602 -6.254 2.344 1 98.94 221 HIS A N 1
ATOM 1765 C CA . HIS A 1 221 ? -4.742 -5.617 2.996 1 98.94 221 HIS A CA 1
ATOM 1766 C C . HIS A 1 221 ? -5.953 -5.574 2.068 1 98.94 221 HIS A C 1
ATOM 1768 O O . HIS A 1 221 ? -5.855 -5.094 0.937 1 98.94 221 HIS A O 1
ATOM 1774 N N . LEU A 1 222 ? -6.984 -6.105 2.49 1 98.94 222 LEU A N 1
ATOM 1775 C CA . LEU A 1 222 ? -8.18 -6.219 1.663 1 98.94 222 LEU A CA 1
ATOM 1776 C C . LEU A 1 222 ? -9.406 -5.711 2.414 1 98.94 222 LEU A C 1
ATOM 1778 O O . LEU A 1 222 ? -9.688 -6.156 3.529 1 98.94 222 LEU A O 1
ATOM 1782 N N . ILE A 1 223 ? -10.086 -4.742 1.827 1 98.88 223 ILE A N 1
ATOM 1783 C CA . ILE A 1 223 ? -11.281 -4.141 2.42 1 98.88 223 ILE A CA 1
ATOM 1784 C C . ILE A 1 223 ? -12.523 -4.582 1.649 1 98.88 223 ILE A C 1
ATOM 1786 O O . ILE A 1 223 ? -12.57 -4.461 0.424 1 98.88 223 ILE A O 1
ATOM 1790 N N . THR A 1 224 ? -13.477 -5.137 2.336 1 98.62 224 THR A N 1
ATOM 1791 C CA . THR A 1 224 ? -14.789 -5.441 1.772 1 98.62 224 THR A CA 1
ATOM 1792 C C . THR A 1 224 ? -15.852 -4.516 2.355 1 98.62 224 THR A C 1
ATOM 1794 O O . THR A 1 224 ? -15.555 -3.674 3.203 1 98.62 224 THR A O 1
ATOM 1797 N N . LYS A 1 225 ? -17.047 -4.684 1.851 1 97.38 225 LYS A N 1
ATOM 1798 C CA . LYS A 1 225 ? -18.172 -3.9 2.355 1 97.38 225 LYS A CA 1
ATOM 1799 C C . LYS A 1 225 ? -18.359 -4.109 3.855 1 97.38 225 LYS A C 1
ATOM 1801 O O . LYS A 1 225 ? -18.75 -3.188 4.574 1 97.38 225 LYS A O 1
ATOM 1806 N N . ASN A 1 226 ? -17.922 -5.305 4.332 1 97.62 226 ASN A N 1
ATOM 1807 C CA . ASN A 1 226 ? -18.312 -5.645 5.695 1 97.62 226 ASN A CA 1
ATOM 1808 C C . ASN A 1 226 ? -17.094 -5.863 6.59 1 97.62 226 ASN A C 1
ATOM 1810 O O . ASN A 1 226 ? -17.188 -5.793 7.812 1 97.62 226 ASN A O 1
ATOM 1814 N N . HIS A 1 227 ? -15.914 -6.141 5.984 1 98.62 227 HIS A N 1
ATOM 1815 C CA . HIS A 1 227 ? -14.797 -6.57 6.812 1 98.62 227 HIS A CA 1
ATOM 1816 C C . HIS A 1 227 ? -13.477 -6.012 6.293 1 98.62 227 HIS A C 1
ATOM 1818 O O . HIS A 1 227 ? -13.406 -5.539 5.156 1 98.62 227 HIS A O 1
ATOM 1824 N N . PHE A 1 228 ? -12.562 -5.98 7.16 1 98.88 228 PHE A N 1
ATOM 1825 C CA . PHE A 1 228 ? -11.172 -5.676 6.836 1 98.88 228 PHE A CA 1
ATOM 1826 C C . PHE A 1 228 ? -10.273 -6.875 7.109 1 98.88 228 PHE A C 1
ATOM 1828 O O . PHE A 1 228 ? -10.328 -7.461 8.195 1 98.88 228 PHE A O 1
ATOM 1835 N N . TYR A 1 229 ? -9.445 -7.25 6.098 1 98.88 229 TYR A N 1
ATOM 1836 C CA . TYR A 1 229 ? -8.57 -8.406 6.215 1 98.88 229 TYR A CA 1
ATOM 1837 C C . TYR A 1 229 ? -7.105 -8 6.098 1 98.88 229 TYR A C 1
ATOM 1839 O O . TYR A 1 229 ? -6.758 -7.152 5.27 1 98.88 229 TYR A O 1
ATOM 1847 N N . GLU A 1 230 ? -6.27 -8.523 6.859 1 98.88 230 GLU A N 1
ATOM 1848 C CA . GLU A 1 230 ? -4.816 -8.414 6.77 1 98.88 230 GLU A CA 1
ATOM 1849 C C . GLU A 1 230 ? -4.164 -9.789 6.648 1 98.88 230 GLU A C 1
ATOM 1851 O O . GLU A 1 230 ? -4.168 -10.57 7.605 1 98.88 230 GLU A O 1
ATOM 1856 N N . ALA A 1 231 ? -3.607 -10.086 5.551 1 98.81 231 ALA A N 1
ATOM 1857 C CA . ALA A 1 231 ? -2.916 -11.352 5.336 1 98.81 231 ALA A CA 1
ATOM 1858 C C . ALA A 1 231 ? -1.403 -11.156 5.301 1 98.81 231 ALA A C 1
ATOM 1860 O O . ALA A 1 231 ? -0.905 -10.258 4.609 1 98.81 231 ALA A O 1
ATOM 1861 N N . ASN A 1 232 ? -0.691 -11.852 6.059 1 98.5 232 ASN A N 1
ATOM 1862 C CA . ASN A 1 232 ? 0.762 -11.961 5.98 1 98.5 232 ASN A CA 1
ATOM 1863 C C . ASN A 1 232 ? 1.193 -13.273 5.328 1 98.5 232 ASN A C 1
ATOM 1865 O O . ASN A 1 232 ? 1.062 -14.336 5.926 1 98.5 232 ASN A O 1
ATOM 1869 N N . LEU A 1 233 ? 1.732 -13.203 4.164 1 98.06 233 LEU A N 1
ATOM 1870 C CA . LEU A 1 233 ? 2 -14.406 3.387 1 98.06 233 LEU A CA 1
ATOM 1871 C C . LEU A 1 233 ? 3.291 -15.078 3.85 1 98.06 233 LEU A C 1
ATOM 1873 O O . LEU A 1 233 ? 3.486 -16.266 3.629 1 98.06 233 LEU A O 1
ATOM 1877 N N . ASN A 1 234 ? 4.164 -14.281 4.5 1 96.06 234 ASN A N 1
ATOM 1878 C CA . ASN A 1 234 ? 5.398 -14.859 5.023 1 96.06 234 ASN A CA 1
ATOM 1879 C C . ASN A 1 234 ? 5.129 -15.742 6.246 1 96.06 234 ASN A C 1
ATOM 1881 O O . ASN A 1 234 ? 5.707 -16.812 6.375 1 96.06 234 ASN A O 1
ATOM 1885 N N . ASP A 1 235 ? 4.242 -15.258 7.062 1 95.19 235 ASP A N 1
ATOM 1886 C CA . ASP A 1 235 ? 4.012 -15.945 8.336 1 95.19 235 ASP A CA 1
ATOM 1887 C C . ASP A 1 235 ? 2.746 -16.797 8.273 1 95.19 235 ASP A C 1
ATOM 1889 O O . ASP A 1 235 ? 2.326 -17.359 9.289 1 95.19 235 ASP A O 1
ATOM 1893 N N . PHE A 1 236 ? 2.129 -16.844 7.188 1 96.94 236 PHE A N 1
ATOM 1894 C CA . PHE A 1 236 ? 0.889 -17.594 7.016 1 96.94 236 PHE A CA 1
ATOM 1895 C C . PHE A 1 236 ? -0.124 -17.219 8.094 1 96.94 236 PHE A C 1
ATOM 1897 O O . PHE A 1 236 ? -0.596 -18.078 8.836 1 96.94 236 PHE A O 1
ATOM 1904 N N . SER A 1 237 ? -0.48 -15.977 8.094 1 98.19 237 SER A N 1
ATOM 1905 C CA . SER A 1 237 ? -1.48 -15.523 9.055 1 98.19 237 SER A CA 1
ATOM 1906 C C . SER A 1 237 ? -2.521 -14.633 8.383 1 98.19 237 SER A C 1
ATOM 1908 O O . SER A 1 237 ? -2.248 -14.016 7.355 1 98.19 237 SER A O 1
ATOM 1910 N N . LEU A 1 238 ? -3.678 -14.648 8.906 1 98.56 238 LEU A N 1
ATOM 1911 C CA . LEU A 1 238 ? -4.805 -13.859 8.414 1 98.56 238 LEU A CA 1
ATOM 1912 C C . LEU A 1 238 ? -5.602 -13.266 9.57 1 98.56 238 LEU A C 1
ATOM 1914 O O . LEU A 1 238 ? -5.984 -13.977 10.5 1 98.56 238 LEU A O 1
ATOM 1918 N N . LEU A 1 239 ? -5.754 -11.969 9.547 1 98.81 239 LEU A N 1
ATOM 1919 C CA . LEU A 1 239 ? -6.625 -11.273 10.492 1 98.81 239 LEU A CA 1
ATOM 1920 C C . LEU A 1 239 ? -7.914 -10.82 9.82 1 98.81 239 LEU A C 1
ATOM 1922 O O . LEU A 1 239 ? -7.883 -10.32 8.688 1 98.81 239 LEU A O 1
ATOM 1926 N N . LYS A 1 240 ? -8.992 -11.078 10.375 1 98.69 240 LYS A N 1
ATOM 1927 C CA . LYS A 1 240 ? -10.297 -10.531 10.016 1 98.69 240 LYS A CA 1
ATOM 1928 C C . LYS A 1 240 ? -10.797 -9.562 11.086 1 98.69 240 LYS A C 1
ATOM 1930 O O . LYS A 1 240 ? -11.078 -9.969 12.211 1 98.69 240 LYS A O 1
ATOM 1935 N N . ASP A 1 241 ? -10.875 -8.305 10.781 1 98.5 241 ASP A N 1
ATOM 1936 C CA . ASP A 1 241 ? -11.328 -7.27 11.711 1 98.5 241 ASP A CA 1
ATOM 1937 C C . ASP A 1 241 ? -10.508 -7.293 13 1 98.5 241 ASP A C 1
ATOM 1939 O O . ASP A 1 241 ? -11.07 -7.23 14.094 1 98.5 241 ASP A O 1
ATOM 1943 N N . GLY A 1 242 ? -9.242 -7.562 12.82 1 97.81 242 GLY A N 1
ATOM 1944 C CA . GLY A 1 242 ? -8.328 -7.492 13.953 1 97.81 242 GLY A CA 1
ATOM 1945 C C . GLY A 1 242 ? -8.18 -8.82 14.68 1 97.81 242 GLY A C 1
ATOM 1946 O O . GLY A 1 242 ? -7.367 -8.938 15.594 1 97.81 242 GLY A O 1
ATOM 1947 N N . ASN A 1 243 ? -8.891 -9.773 14.211 1 98.38 243 ASN A N 1
ATOM 1948 C CA . ASN A 1 243 ? -8.844 -11.07 14.883 1 98.38 243 ASN A CA 1
ATOM 1949 C C . ASN A 1 243 ? -8.211 -12.141 13.984 1 98.38 243 ASN A C 1
ATOM 1951 O O . ASN A 1 243 ? -8.516 -12.219 12.797 1 98.38 243 ASN A O 1
ATOM 1955 N N . PHE A 1 244 ? -7.398 -12.953 14.609 1 97.94 244 PHE A N 1
ATOM 1956 C CA . PHE A 1 244 ? -6.719 -14.008 13.859 1 97.94 244 PHE A CA 1
ATOM 1957 C C . PHE A 1 244 ? -7.703 -15.086 13.422 1 97.94 244 PHE A C 1
ATOM 1959 O O . PHE A 1 244 ? -8.586 -15.469 14.188 1 97.94 244 PHE A O 1
ATOM 1966 N N . ILE A 1 245 ? -7.5 -15.508 12.25 1 97.25 245 ILE A N 1
ATOM 1967 C CA . ILE A 1 245 ? -8.203 -16.672 11.719 1 97.25 245 ILE A CA 1
ATOM 1968 C C . ILE A 1 245 ? -7.281 -17.875 11.727 1 97.25 245 ILE A C 1
ATOM 1970 O O . ILE A 1 245 ? -6.121 -17.781 11.32 1 97.25 245 ILE A O 1
ATOM 1974 N N . GLU A 1 246 ? -7.754 -18.984 12.219 1 95.25 246 GLU A N 1
ATOM 1975 C CA . GLU A 1 246 ? -6.969 -20.219 12.195 1 95.25 246 GLU A CA 1
ATOM 1976 C C . GLU A 1 246 ? -6.777 -20.719 10.766 1 95.25 246 GLU A C 1
ATOM 1978 O O . GLU A 1 246 ? -7.73 -20.75 9.984 1 95.25 246 GLU A O 1
ATOM 1983 N N . LEU A 1 247 ? -5.586 -21.047 10.469 1 96.19 247 LEU A N 1
ATOM 1984 C CA . LEU A 1 247 ? -5.277 -21.5 9.117 1 96.19 247 LEU A CA 1
ATOM 1985 C C . LEU A 1 247 ? -4.863 -22.969 9.125 1 96.19 247 LEU A C 1
ATOM 1987 O O . LEU A 1 247 ? -4.355 -23.469 10.133 1 96.19 247 LEU A O 1
ATOM 1991 N N . THR A 1 248 ? -5.113 -23.641 8.031 1 88.06 248 THR A N 1
ATOM 1992 C CA . THR A 1 248 ? -4.562 -24.969 7.824 1 88.06 248 THR A CA 1
ATOM 1993 C C . THR A 1 248 ? -3.086 -24.906 7.449 1 88.06 248 THR A C 1
ATOM 1995 O O . THR A 1 248 ? -2.707 -24.141 6.551 1 88.06 248 THR A O 1
ATOM 1998 N N . GLN A 1 249 ? -2.367 -25.562 8.195 1 85.44 249 GLN A N 1
ATOM 1999 C CA . GLN A 1 249 ? -0.934 -25.422 7.957 1 85.44 249 GLN A CA 1
ATOM 2000 C C . GLN A 1 249 ? -0.449 -26.453 6.945 1 85.44 249 GLN A C 1
ATOM 2002 O O . GLN A 1 249 ? -0.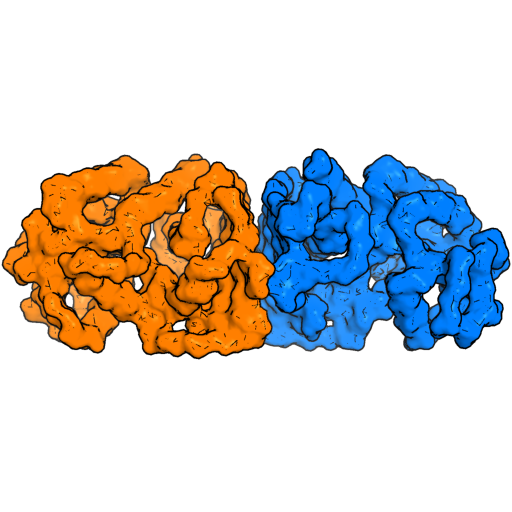109 -27.578 7.316 1 85.44 249 GLN A O 1
ATOM 2007 N N . GLN A 1 250 ? -0.529 -26.188 5.758 1 91.81 250 GLN A N 1
ATOM 2008 C CA . GLN A 1 250 ? 0.087 -26.906 4.648 1 91.81 250 GLN A CA 1
ATOM 2009 C C . GLN A 1 250 ? 0.931 -25.984 3.787 1 91.81 250 GLN A C 1
ATOM 2011 O O . GLN A 1 250 ? 0.584 -24.812 3.604 1 91.81 250 GLN A O 1
ATOM 2016 N N . SER A 1 251 ? 1.965 -26.578 3.242 1 95.5 251 SER A N 1
ATOM 2017 C CA . SER A 1 251 ? 2.787 -25.734 2.383 1 95.5 251 SER A CA 1
ATOM 2018 C C . SER A 1 251 ? 2.074 -25.406 1.074 1 95.5 251 SER A C 1
ATOM 2020 O O . SER A 1 251 ? 1.269 -26.203 0.59 1 95.5 251 SER A O 1
ATOM 2022 N N . PRO A 1 252 ? 2.369 -24.312 0.501 1 97.31 252 PRO A N 1
ATOM 2023 C CA . PRO A 1 252 ? 1.744 -23.938 -0.771 1 97.31 252 PRO A CA 1
ATOM 2024 C C . PRO A 1 252 ? 1.965 -24.984 -1.861 1 97.31 252 PRO A C 1
ATOM 2026 O O . PRO A 1 252 ? 1.022 -25.359 -2.564 1 97.31 252 PRO A O 1
ATOM 2029 N N . LEU A 1 253 ? 3.135 -25.516 -1.953 1 97.94 253 LEU A N 1
ATOM 2030 C CA . LEU A 1 253 ? 3.438 -26.5 -2.988 1 97.94 253 LEU A CA 1
ATOM 2031 C C . LEU A 1 253 ? 2.666 -27.797 -2.754 1 97.94 253 LEU A C 1
ATOM 2033 O O . LEU A 1 253 ? 2.164 -28.406 -3.701 1 97.94 253 LEU A O 1
ATOM 2037 N N . PHE A 1 254 ? 2.605 -28.219 -1.51 1 97.38 254 PHE A N 1
ATOM 2038 C CA . PHE A 1 254 ? 1.824 -29.406 -1.188 1 97.38 254 PHE A CA 1
ATOM 2039 C C . PHE A 1 254 ? 0.384 -29.25 -1.662 1 97.38 254 PHE A C 1
ATOM 2041 O O . PHE A 1 254 ? -0.145 -30.125 -2.354 1 97.38 254 PHE A O 1
ATOM 2048 N N . SER A 1 255 ? -0.174 -28.156 -1.292 1 97.69 255 SER A N 1
ATOM 2049 C CA . SER A 1 255 ? -1.562 -27.891 -1.657 1 97.69 255 SER A CA 1
ATOM 2050 C C . SER A 1 255 ? -1.724 -27.781 -3.17 1 97.69 255 SER A C 1
ATOM 2052 O O . SER A 1 255 ? -2.74 -28.203 -3.725 1 97.69 255 SER A O 1
ATOM 2054 N N . GLU A 1 256 ? -0.779 -27.188 -3.793 1 98.56 256 GLU A N 1
ATOM 2055 C CA . GLU A 1 256 ? -0.812 -27.094 -5.25 1 98.56 256 GLU A CA 1
ATOM 2056 C C . GLU A 1 256 ? -0.776 -28.484 -5.891 1 98.56 256 GLU A C 1
ATOM 2058 O O . GLU A 1 256 ? -1.516 -28.75 -6.836 1 98.56 256 GLU A O 1
ATOM 2063 N N . HIS A 1 257 ? 0.046 -29.391 -5.371 1 98.44 257 HIS A N 1
ATOM 2064 C CA . HIS A 1 257 ? 0.113 -30.75 -5.867 1 98.44 257 HIS A CA 1
ATOM 2065 C C . HIS A 1 257 ? -1.216 -31.469 -5.672 1 98.44 257 HIS A C 1
ATOM 2067 O O . HIS A 1 257 ? -1.691 -32.156 -6.574 1 98.44 257 HIS A O 1
ATOM 2073 N N . GLU A 1 258 ? -1.778 -31.266 -4.484 1 97.75 258 GLU A N 1
ATOM 2074 C CA . GLU A 1 258 ? -3.08 -31.875 -4.23 1 97.75 258 GLU A CA 1
ATOM 2075 C C . GLU A 1 258 ? -4.121 -31.391 -5.238 1 97.75 258 GLU A C 1
ATOM 2077 O O . GLU A 1 258 ? -5.004 -32.156 -5.641 1 97.75 258 GLU A O 1
ATOM 2082 N N . ALA A 1 259 ? -4.016 -30.188 -5.613 1 98.31 259 ALA A N 1
ATOM 2083 C CA . ALA A 1 259 ? -4.957 -29.609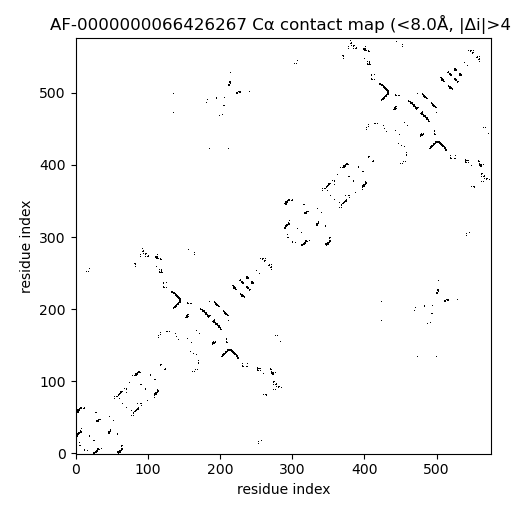 -6.566 1 98.31 259 ALA A CA 1
ATOM 2084 C C . ALA A 1 259 ? -4.816 -30.25 -7.941 1 98.31 259 ALA A C 1
ATOM 2086 O O . ALA A 1 259 ? -5.766 -30.281 -8.727 1 98.31 259 ALA A O 1
ATOM 2087 N N . LEU A 1 260 ? -3.66 -30.75 -8.305 1 98.31 260 LEU A N 1
ATOM 2088 C CA . LEU A 1 260 ? -3.455 -31.453 -9.562 1 98.31 260 LEU A CA 1
ATOM 2089 C C . LEU A 1 260 ? -4.309 -32.719 -9.633 1 98.31 260 LEU A C 1
ATOM 2091 O O . LEU A 1 260 ? -4.828 -33.062 -10.695 1 98.31 260 LEU A O 1
ATOM 2095 N N . LEU A 1 261 ? -4.434 -33.406 -8.477 1 97.5 261 LEU A N 1
ATOM 2096 C CA . LEU A 1 261 ? -5.277 -34.594 -8.414 1 97.5 261 LEU A CA 1
ATOM 2097 C C . LEU A 1 261 ? -6.73 -34.25 -8.719 1 97.5 261 LEU A C 1
ATOM 2099 O O . LEU A 1 261 ? -7.406 -34.969 -9.453 1 97.5 261 LEU A O 1
ATOM 2103 N N . LYS A 1 262 ? -7.121 -33.125 -8.164 1 97.88 262 LYS A N 1
ATOM 2104 C CA . LYS A 1 262 ? -8.477 -32.656 -8.422 1 97.88 262 LYS A CA 1
ATOM 2105 C C . LYS A 1 262 ? -8.656 -32.281 -9.891 1 97.88 262 LYS A C 1
ATOM 2107 O O . LYS A 1 262 ? -9.711 -32.562 -10.477 1 97.88 262 LYS A O 1
ATOM 2112 N N . LEU A 1 263 ? -7.668 -31.688 -10.43 1 97.75 263 LEU A N 1
ATOM 2113 C CA . LEU A 1 263 ? -7.719 -31.281 -11.836 1 97.75 263 LEU A CA 1
ATOM 2114 C C . LEU A 1 263 ? -7.902 -32.5 -12.734 1 97.75 263 LEU A C 1
ATOM 2116 O O . LEU A 1 263 ? -8.727 -32.469 -13.648 1 97.75 263 LEU A O 1
ATOM 2120 N N . ILE A 1 264 ? -7.211 -33.594 -12.516 1 95.62 264 ILE A N 1
ATOM 2121 C CA . ILE A 1 264 ? -7.281 -34.812 -13.305 1 95.62 264 ILE A CA 1
ATOM 2122 C C . ILE A 1 264 ? -8.695 -35.375 -13.242 1 95.62 264 ILE A C 1
ATOM 2124 O O . ILE A 1 264 ? -9.211 -35.875 -14.25 1 95.62 264 ILE A O 1
ATOM 2128 N N . ASP A 1 265 ? -9.266 -35.219 -12.086 1 95.62 265 ASP A N 1
ATOM 2129 C CA . ASP A 1 265 ? -10.586 -35.781 -11.859 1 95.62 265 ASP A CA 1
ATOM 2130 C C . ASP A 1 265 ? -11.688 -34.781 -12.227 1 95.62 265 ASP A C 1
ATOM 2132 O O . ASP A 1 265 ? -12.859 -35 -11.914 1 95.62 265 ASP A O 1
ATOM 2136 N N . ASN A 1 266 ? -11.336 -33.75 -12.789 1 96.25 266 ASN A N 1
ATOM 2137 C CA . ASN A 1 266 ? -12.266 -32.719 -13.211 1 96.25 266 ASN A CA 1
ATOM 2138 C C . ASN A 1 266 ? -13.07 -32.156 -12.031 1 96.25 266 ASN A C 1
ATOM 2140 O O . ASN A 1 266 ? -14.266 -31.891 -12.156 1 96.25 266 ASN A O 1
ATOM 2144 N N . GLN A 1 267 ? -12.414 -32.031 -10.922 1 97.62 267 GLN A N 1
ATOM 2145 C CA . GLN A 1 267 ? -13.016 -31.438 -9.742 1 97.62 267 GLN A CA 1
ATOM 2146 C C . GLN A 1 267 ? -12.594 -29.984 -9.594 1 97.62 267 GLN A C 1
ATOM 2148 O O . GLN A 1 267 ? -11.516 -29.594 -10.039 1 97.62 267 GLN A O 1
ATOM 2153 N N . PRO A 1 268 ? -13.477 -29.266 -8.969 1 96.69 268 PRO A N 1
ATOM 2154 C CA . PRO A 1 268 ? -13.102 -27.875 -8.758 1 96.69 268 PRO A CA 1
ATOM 2155 C C . PRO A 1 268 ? -11.82 -27.719 -7.945 1 96.69 268 PRO A C 1
ATOM 2157 O O . PRO A 1 268 ? -11.578 -28.5 -7.016 1 96.69 268 PRO A O 1
ATOM 2160 N N . ASN A 1 269 ? -10.945 -26.766 -8.344 1 97.62 269 ASN A N 1
ATOM 2161 C CA . ASN A 1 269 ? -9.688 -26.484 -7.66 1 97.62 269 ASN A CA 1
ATOM 2162 C C . ASN A 1 269 ? -9.234 -25.047 -7.922 1 97.62 269 ASN A C 1
ATOM 2164 O O . ASN A 1 269 ? -9.859 -24.312 -8.695 1 97.62 269 ASN A O 1
ATOM 2168 N N . HIS A 1 270 ? -8.133 -24.688 -7.32 1 98.12 270 HIS A N 1
ATOM 2169 C CA . HIS A 1 270 ? -7.707 -23.297 -7.391 1 98.12 270 HIS A CA 1
ATOM 2170 C C . HIS A 1 270 ? -6.477 -23.141 -8.281 1 98.12 270 HIS A C 1
ATOM 2172 O O . HIS A 1 270 ? -5.785 -22.109 -8.219 1 98.12 270 HIS A O 1
ATOM 2178 N N . LEU A 1 271 ? -6.148 -24.172 -9.117 1 98.62 271 LEU A N 1
ATOM 2179 C CA . LEU A 1 271 ? -5 -24.047 -10.008 1 98.62 271 LEU A CA 1
ATOM 2180 C C . LEU A 1 271 ? -5.238 -22.969 -11.062 1 98.62 271 LEU A C 1
ATOM 2182 O O . LEU A 1 271 ? -6.348 -22.844 -11.586 1 98.62 271 LEU A O 1
ATOM 2186 N N . ALA A 1 272 ? -4.242 -22.234 -11.305 1 98.56 272 ALA A N 1
ATOM 2187 C CA . ALA A 1 272 ? -4.336 -21.266 -12.391 1 98.56 272 ALA A CA 1
ATOM 2188 C C . ALA A 1 272 ? -4.383 -21.969 -13.75 1 98.56 272 ALA A C 1
ATOM 2190 O O . ALA A 1 272 ? -3.662 -22.938 -13.977 1 98.56 272 ALA A O 1
ATOM 2191 N N . SER A 1 273 ? -5.184 -21.5 -14.625 1 98.06 273 SER A N 1
ATOM 2192 C CA . SER A 1 273 ? -5.305 -22.016 -15.984 1 98.06 273 SER A CA 1
ATOM 2193 C C . SER A 1 273 ? -4.418 -21.234 -16.953 1 98.06 273 SER A C 1
ATOM 2195 O O . SER A 1 273 ? -3.807 -20.234 -16.562 1 98.06 273 SER A O 1
ATOM 2197 N N . THR A 1 274 ? -4.375 -21.75 -18.188 1 98.38 274 THR A N 1
ATOM 2198 C CA . THR A 1 274 ? -3.654 -21.016 -19.219 1 98.38 274 THR A CA 1
ATOM 2199 C C . THR A 1 274 ? -4.309 -19.656 -19.469 1 98.38 274 THR A C 1
ATOM 2201 O O . THR A 1 274 ? -3.623 -18.672 -19.781 1 98.38 274 THR A O 1
ATOM 2204 N N . SER A 1 275 ? -5.617 -19.594 -19.297 1 98 275 SER A N 1
ATOM 2205 C CA . SER A 1 275 ? -6.34 -18.344 -19.453 1 98 275 SER A CA 1
ATOM 2206 C C . SER A 1 275 ? -5.957 -17.344 -18.375 1 98 275 SER A C 1
ATOM 2208 O O . SER A 1 275 ? -5.828 -16.141 -18.641 1 98 275 SER A O 1
ATOM 2210 N N . ASP A 1 276 ? -5.855 -17.828 -17.141 1 98.06 276 ASP A N 1
ATOM 2211 C CA . ASP A 1 276 ? -5.395 -16.969 -16.062 1 98.06 276 ASP A CA 1
ATOM 2212 C C . ASP A 1 276 ? -4.023 -16.375 -16.391 1 98.06 276 ASP A C 1
ATOM 2214 O O . ASP A 1 276 ? -3.811 -15.172 -16.219 1 98.06 276 ASP A O 1
ATOM 2218 N N . ALA A 1 277 ? -3.135 -17.234 -16.812 1 98.25 277 ALA A N 1
ATOM 2219 C CA . ALA A 1 277 ? -1.78 -16.812 -17.141 1 98.25 277 ALA A CA 1
ATOM 2220 C C . ALA A 1 277 ? -1.797 -15.797 -18.281 1 98.25 277 ALA A C 1
ATOM 2222 O O . ALA A 1 277 ? -1.013 -14.844 -18.297 1 98.25 277 ALA A O 1
ATOM 2223 N N . TYR A 1 278 ? -2.662 -16.047 -19.234 1 98 278 TYR A N 1
ATOM 2224 C CA . TYR A 1 278 ? -2.787 -15.141 -20.375 1 98 278 TYR A CA 1
ATOM 2225 C C . TYR A 1 278 ? -3.166 -13.734 -19.922 1 98 278 TYR A C 1
ATOM 2227 O O . TYR A 1 278 ? -2.553 -12.758 -20.344 1 98 278 TYR A O 1
ATOM 2235 N N . LYS A 1 279 ? -4.113 -13.602 -19.078 1 97.69 279 LYS A N 1
ATOM 2236 C CA . LYS A 1 279 ? -4.586 -12.305 -18.594 1 97.69 279 LYS A CA 1
ATOM 2237 C C . LYS A 1 279 ? -3.469 -11.539 -17.891 1 97.69 279 LYS A C 1
ATOM 2239 O O . LYS A 1 279 ? -3.307 -10.336 -18.094 1 97.69 279 LYS A O 1
ATOM 2244 N N . VAL A 1 280 ? -2.732 -12.234 -17.078 1 97.62 280 VAL A N 1
ATOM 2245 C CA . VAL A 1 280 ? -1.626 -11.617 -16.344 1 97.62 280 VAL A CA 1
ATOM 2246 C C . VAL A 1 280 ? -0.561 -11.141 -17.328 1 97.62 280 VAL A C 1
ATOM 2248 O O . VAL A 1 280 ? -0.086 -10.008 -17.234 1 97.62 280 VAL A O 1
ATOM 2251 N N . GLN A 1 281 ? -0.249 -12.008 -18.281 1 97.19 281 GLN A N 1
ATOM 2252 C CA . GLN A 1 281 ? 0.771 -11.688 -19.266 1 97.19 281 GLN A CA 1
ATOM 2253 C C . GLN A 1 281 ? 0.339 -10.5 -20.141 1 97.19 281 GLN A C 1
ATOM 2255 O O . GLN A 1 281 ? 1.17 -9.688 -20.531 1 97.19 281 GLN A O 1
ATOM 2260 N N . GLU A 1 282 ? -0.905 -10.469 -20.453 1 97.5 282 GLU A N 1
ATOM 2261 C CA . GLU A 1 282 ? -1.435 -9.359 -21.25 1 97.5 282 GLU A CA 1
ATOM 2262 C C . GLU A 1 282 ? -1.164 -8.016 -20.578 1 97.5 282 GLU A C 1
ATOM 2264 O O . GLU A 1 282 ? -0.747 -7.059 -21.219 1 97.5 282 GLU A O 1
ATOM 2269 N N . ILE A 1 283 ? -1.364 -7.93 -19.312 1 97.06 283 ILE A N 1
ATOM 2270 C CA . ILE A 1 283 ? -1.126 -6.715 -18.531 1 97.06 283 ILE A CA 1
ATOM 2271 C C . ILE A 1 283 ? 0.364 -6.383 -18.547 1 97.06 283 ILE A C 1
ATOM 2273 O O . ILE A 1 283 ? 0.75 -5.234 -18.781 1 97.06 283 ILE A O 1
ATOM 2277 N N . LEU A 1 284 ? 1.168 -7.359 -18.344 1 95.88 284 LEU A N 1
ATOM 2278 C CA . LEU A 1 284 ? 2.609 -7.148 -18.266 1 95.88 284 LEU A CA 1
ATOM 2279 C C . LEU A 1 284 ? 3.156 -6.652 -19.609 1 95.88 284 LEU A C 1
ATOM 2281 O O . LEU A 1 284 ? 4.051 -5.805 -19.641 1 95.88 284 LEU A O 1
ATOM 2285 N N . GLU A 1 285 ? 2.633 -7.195 -20.656 1 95.56 285 GLU A N 1
ATOM 2286 C CA . GLU A 1 285 ? 3.123 -6.809 -21.984 1 95.56 285 GLU A CA 1
ATOM 2287 C C . GLU A 1 285 ? 2.695 -5.391 -22.344 1 95.56 285 GLU A C 1
ATOM 2289 O O . GLU A 1 285 ? 3.316 -4.742 -23.188 1 95.56 285 GLU A O 1
ATOM 2294 N N . ARG A 1 286 ? 1.641 -4.918 -21.672 1 93.69 286 ARG A N 1
ATOM 2295 C CA . ARG A 1 286 ? 1.244 -3.529 -21.875 1 93.69 286 ARG A CA 1
ATOM 2296 C C . ARG A 1 286 ? 2.281 -2.576 -21.281 1 93.69 286 ARG A C 1
ATOM 2298 O O . ARG A 1 286 ? 2.344 -1.406 -21.672 1 93.69 286 ARG A O 1
ATOM 2305 N N . PHE A 1 287 ? 3 -2.998 -20.344 1 90.12 287 PHE A N 1
ATOM 2306 C CA . PHE A 1 287 ? 3.992 -2.16 -19.688 1 90.12 287 PHE A CA 1
ATOM 2307 C C . PHE A 1 287 ? 5.293 -2.131 -20.469 1 90.12 287 PHE A C 1
ATOM 2309 O O . PHE A 1 287 ? 6.211 -1.377 -20.141 1 90.12 287 PHE A O 1
ATOM 2316 N N . ALA A 1 288 ? 5.559 -3.02 -21.438 1 77.06 288 ALA A N 1
ATOM 2317 C CA . ALA A 1 288 ? 6.785 -3.105 -22.219 1 77.06 288 ALA A CA 1
ATOM 2318 C C . ALA A 1 288 ? 6.859 -1.982 -23.25 1 77.06 288 ALA A C 1
ATOM 2320 O O . ALA A 1 288 ? 5.832 -1.505 -23.734 1 77.06 288 ALA A O 1
ATOM 2321 N N . MET B 1 1 ? 4.102 32.844 26.234 1 96.12 1 MET B N 1
ATOM 2322 C CA . MET B 1 1 ? 3.514 33.438 25.047 1 96.12 1 MET B CA 1
ATOM 2323 C C . MET B 1 1 ? 1.991 33.406 25.125 1 96.12 1 MET B C 1
ATOM 2325 O O . MET B 1 1 ? 1.399 32.375 25.422 1 96.12 1 MET B O 1
ATOM 2329 N N . LYS B 1 2 ? 1.34 34.5 24.922 1 97.88 2 LYS B N 1
ATOM 2330 C CA . LYS B 1 2 ? -0.12 34.562 24.938 1 97.88 2 LYS B CA 1
ATOM 2331 C C . LYS B 1 2 ? -0.707 33.969 23.656 1 97.88 2 LYS B C 1
ATOM 2333 O O . LYS B 1 2 ? -0.302 34.344 22.562 1 97.88 2 LYS B O 1
ATOM 2338 N N . ILE B 1 3 ? -1.605 33.062 23.859 1 98.31 3 ILE B N 1
ATOM 2339 C CA . ILE B 1 3 ? -2.145 32.406 22.688 1 98.31 3 ILE B CA 1
ATOM 2340 C C . ILE B 1 3 ? -3.67 32.406 22.75 1 98.31 3 ILE B C 1
ATOM 2342 O O . ILE B 1 3 ? -4.254 32.219 23.812 1 98.31 3 ILE B O 1
ATOM 2346 N N . GLY B 1 4 ? -4.281 32.688 21.641 1 98.38 4 GLY B N 1
ATOM 2347 C CA . GLY B 1 4 ? -5.727 32.625 21.484 1 98.38 4 GLY B CA 1
ATOM 2348 C C . GLY B 1 4 ? -6.168 31.547 20.5 1 98.38 4 GLY B C 1
ATOM 2349 O O . GLY B 1 4 ? -5.402 31.156 19.625 1 98.38 4 GLY B O 1
ATOM 2350 N N . ILE B 1 5 ? -7.379 31.078 20.641 1 98.62 5 ILE B N 1
ATOM 2351 C CA . ILE B 1 5 ? -7.949 30.078 19.75 1 98.62 5 ILE B CA 1
ATOM 2352 C C . ILE B 1 5 ? -9.273 30.578 19.188 1 98.62 5 ILE B C 1
ATOM 2354 O O . ILE B 1 5 ? -10.156 31 19.938 1 98.62 5 ILE B O 1
ATOM 2358 N N . ILE B 1 6 ? -9.305 30.578 17.906 1 98.38 6 ILE B N 1
ATOM 2359 C CA . ILE B 1 6 ? -10.562 30.859 17.219 1 98.38 6 ILE B CA 1
ATOM 2360 C C . ILE B 1 6 ? -11.188 29.562 16.719 1 98.38 6 ILE B C 1
ATOM 2362 O O . ILE B 1 6 ? -10.648 28.906 15.828 1 98.38 6 ILE B O 1
ATOM 2366 N N . GLY B 1 7 ? -12.367 29.281 17.172 1 97.62 7 GLY B N 1
ATOM 2367 C CA . GLY B 1 7 ? -13.016 28.016 16.891 1 97.62 7 GLY B CA 1
ATOM 2368 C C . GLY B 1 7 ? -12.805 26.969 17.969 1 97.62 7 GLY B C 1
ATOM 2369 O O . GLY B 1 7 ? -11.68 26.547 18.219 1 97.62 7 GLY B O 1
ATOM 2370 N N . LEU B 1 8 ? -13.883 26.516 18.625 1 97 8 LEU B N 1
ATOM 2371 C CA . LEU B 1 8 ? -13.797 25.562 19.719 1 97 8 LEU B CA 1
ATOM 2372 C C . LEU B 1 8 ? -14.617 24.312 19.422 1 97 8 LEU B C 1
ATOM 2374 O O . LEU B 1 8 ? -15.273 23.781 20.328 1 97 8 LEU B O 1
ATOM 2378 N N . GLY B 1 9 ? -14.633 24.047 18.094 1 93.62 9 GLY B N 1
ATOM 2379 C CA . GLY B 1 9 ? -15.117 22.719 17.75 1 93.62 9 GLY B CA 1
ATOM 2380 C C . GLY B 1 9 ? -14.188 21.609 18.219 1 93.62 9 GLY B C 1
ATOM 2381 O O . GLY B 1 9 ? -13.453 21.766 19.188 1 93.62 9 GLY B O 1
ATOM 2382 N N . LYS B 1 10 ? -14.258 20.484 17.594 1 91.81 10 LYS B N 1
ATOM 2383 C CA . LYS B 1 10 ? -13.469 19.328 18.016 1 91.81 10 LYS B CA 1
ATOM 2384 C C . LYS B 1 10 ? -11.977 19.641 18 1 91.81 10 LYS B C 1
ATOM 2386 O O . LYS B 1 10 ? -11.289 19.453 19.016 1 91.81 10 LYS B O 1
ATOM 2391 N N . MET B 1 11 ? -11.516 20.141 16.859 1 95 11 MET B N 1
ATOM 2392 C CA . MET B 1 11 ? -10.094 20.438 16.75 1 95 11 MET B CA 1
ATOM 2393 C C . MET B 1 11 ? -9.695 21.562 17.703 1 95 11 MET B C 1
ATOM 2395 O O . MET B 1 11 ? -8.633 21.516 18.312 1 95 11 MET B O 1
ATOM 2399 N N . GLY B 1 12 ? -10.508 22.594 17.766 1 96.81 12 GLY B N 1
ATOM 2400 C CA . GLY B 1 12 ? -10.234 23.672 18.703 1 96.81 12 GLY B CA 1
ATOM 2401 C C . GLY B 1 12 ? -10.125 23.188 20.141 1 96.81 12 GLY B C 1
ATOM 2402 O O . GLY B 1 12 ? -9.242 23.641 20.875 1 96.81 12 GLY B O 1
ATOM 2403 N N . GLN B 1 13 ? -10.953 22.281 20.469 1 96.19 13 GLN B N 1
ATOM 2404 C CA . GLN B 1 13 ? -10.922 21.734 21.828 1 96.19 13 GLN B CA 1
ATOM 2405 C C . GLN B 1 13 ? -9.672 20.875 22.047 1 96.19 13 GLN B C 1
ATOM 2407 O O . GLN B 1 13 ? -9.109 20.859 23.141 1 96.19 13 GLN B O 1
ATOM 2412 N N . ASN B 1 14 ? -9.281 20.172 21.031 1 97.06 14 ASN B N 1
ATOM 2413 C CA . ASN B 1 14 ? -8.023 19.422 21.125 1 97.06 14 ASN B CA 1
ATOM 2414 C C . ASN B 1 14 ? -6.84 20.359 21.375 1 97.06 14 ASN B C 1
ATOM 2416 O O . ASN B 1 14 ? -5.988 20.062 22.219 1 97.06 14 ASN B O 1
ATOM 2420 N N . HIS B 1 15 ? -6.844 21.453 20.656 1 98.31 15 HIS B N 1
ATOM 2421 C CA . HIS B 1 15 ? -5.801 22.453 20.875 1 98.31 15 HIS B CA 1
ATOM 2422 C C . HIS B 1 15 ? -5.852 23 22.297 1 98.31 15 HIS B C 1
ATOM 2424 O O . HIS B 1 15 ? -4.824 23.078 22.969 1 98.31 15 HIS B O 1
ATOM 2430 N N . LEU B 1 16 ? -7.039 23.297 22.703 1 97.5 16 LEU B N 1
ATOM 2431 C CA . LEU B 1 16 ? -7.25 23.859 24.031 1 97.5 16 LEU B CA 1
ATOM 2432 C C . LEU B 1 16 ? -6.727 22.906 25.094 1 97.5 16 LEU B C 1
ATOM 2434 O O . LEU B 1 16 ? -5.988 23.312 26 1 97.5 16 LEU B O 1
ATOM 2438 N N . ASN B 1 17 ? -7.066 21.672 24.953 1 96.44 17 ASN B N 1
ATOM 2439 C CA . ASN B 1 17 ? -6.66 20.656 25.922 1 96.44 17 ASN B CA 1
ATOM 2440 C C . ASN B 1 17 ? -5.141 20.516 25.969 1 96.44 17 ASN B C 1
ATOM 2442 O O . ASN B 1 17 ? -4.555 20.453 27.062 1 96.44 17 ASN B O 1
ATOM 2446 N N . GLU B 1 18 ? -4.551 20.469 24.859 1 97.38 18 GLU B N 1
ATOM 2447 C CA . GLU B 1 18 ? -3.104 20.297 24.797 1 97.38 18 GLU B CA 1
ATOM 2448 C C . GLU B 1 18 ? -2.371 21.531 25.297 1 97.38 18 GLU B C 1
ATOM 2450 O O . GLU B 1 18 ? -1.372 21.438 26.016 1 97.38 18 GLU B O 1
ATOM 2455 N N . LEU B 1 19 ? -2.859 22.672 24.984 1 97.69 19 LEU B N 1
ATOM 2456 C CA . LEU B 1 19 ? -2.232 23.922 25.375 1 97.69 19 LEU B CA 1
ATOM 2457 C C . LEU B 1 19 ? -2.342 24.141 26.891 1 97.69 19 LEU B C 1
ATOM 2459 O O . LEU B 1 19 ? -1.452 24.734 27.5 1 97.69 19 LEU B O 1
ATOM 2463 N N . SER B 1 20 ? -3.383 23.625 27.422 1 95.5 20 SER B N 1
ATOM 2464 C CA . SER B 1 20 ? -3.598 23.781 28.859 1 95.5 20 SER B CA 1
ATOM 2465 C C . SER B 1 20 ? -2.52 23.062 29.656 1 95.5 20 SER B C 1
ATOM 2467 O O . SER B 1 20 ? -2.279 23.375 30.812 1 95.5 20 SER B O 1
ATOM 2469 N N . LYS B 1 21 ? -1.818 22.125 28.938 1 94 21 LYS B N 1
ATOM 2470 C CA . LYS B 1 21 ? -0.785 21.328 29.609 1 94 21 LYS B CA 1
ATOM 2471 C C . LYS B 1 21 ? 0.609 21.844 29.25 1 94 21 LYS B C 1
ATOM 2473 O O . LYS B 1 21 ? 1.612 21.297 29.719 1 94 21 LYS B O 1
ATOM 2478 N N . ASN B 1 22 ? 0.651 22.844 28.5 1 96.44 22 ASN B N 1
ATOM 2479 C CA . ASN B 1 22 ? 1.921 23.344 28 1 96.44 22 ASN B CA 1
ATOM 2480 C C . ASN B 1 22 ? 2.307 24.656 28.672 1 96.44 22 ASN B C 1
ATOM 2482 O O . ASN B 1 22 ? 1.736 25.703 28.375 1 96.44 22 ASN B O 1
ATOM 2486 N N . SER B 1 23 ? 3.297 24.703 29.5 1 96.56 23 SER B N 1
ATOM 2487 C CA . SER B 1 23 ? 3.654 25.828 30.344 1 96.56 23 SER B CA 1
ATOM 2488 C C . SER B 1 23 ? 4.289 26.953 29.531 1 96.56 23 SER B C 1
ATOM 2490 O O . SER B 1 23 ? 4.438 28.078 30.016 1 96.56 23 SER B O 1
ATOM 2492 N N . HIS B 1 24 ? 4.633 26.672 28.344 1 97.19 24 HIS B N 1
ATOM 2493 C CA . HIS B 1 24 ? 5.254 27.688 27.5 1 97.19 24 HIS B CA 1
ATOM 2494 C C . HIS B 1 24 ? 4.215 28.656 26.953 1 97.19 24 HIS B C 1
ATOM 2496 O O . HIS B 1 24 ? 4.566 29.734 26.438 1 97.19 24 HIS B O 1
ATOM 2502 N N . PHE B 1 25 ? 2.938 28.281 27.141 1 98 25 PHE B N 1
ATOM 2503 C CA . PHE B 1 25 ? 1.865 29.109 26.609 1 98 25 PHE B CA 1
ATOM 2504 C C . PHE B 1 25 ? 0.906 29.547 27.703 1 98 25 PHE B C 1
ATOM 2506 O O . PHE B 1 25 ? 0.686 28.797 28.672 1 98 25 PHE B O 1
ATOM 2513 N N . LYS B 1 26 ? 0.399 30.703 27.578 1 97.44 26 LYS B N 1
ATOM 2514 C CA . LYS B 1 26 ? -0.707 31.188 28.391 1 97.44 26 LYS B CA 1
ATOM 2515 C C . LYS B 1 26 ? -1.974 31.359 27.562 1 97.44 26 LYS B C 1
ATOM 2517 O O . LYS B 1 26 ? -2.016 32.188 26.656 1 97.44 26 LYS B O 1
ATOM 2522 N N . LEU B 1 27 ? -2.914 30.531 27.844 1 97.75 27 LEU B N 1
ATOM 2523 C CA . LEU B 1 27 ? -4.207 30.719 27.188 1 97.75 27 LEU B CA 1
ATOM 2524 C C . LEU B 1 27 ? -4.781 32.094 27.531 1 97.75 27 LEU B C 1
ATOM 2526 O O . LEU B 1 27 ? -5.062 32.375 28.688 1 97.75 27 LEU B O 1
ATOM 2530 N N . ASN B 1 28 ? -5 32.875 26.5 1 97.75 28 ASN B N 1
ATOM 2531 C CA . ASN B 1 28 ? -5.32 34.281 26.734 1 97.75 28 ASN B CA 1
ATOM 2532 C C . ASN B 1 28 ? -6.75 34.594 26.328 1 97.75 28 ASN B C 1
ATOM 2534 O O . ASN B 1 28 ? -7.402 35.469 26.938 1 97.75 28 ASN B O 1
ATOM 2538 N N . ALA B 1 29 ? -7.18 34.031 25.25 1 97.88 29 ALA B N 1
ATOM 2539 C CA . ALA B 1 29 ? -8.523 34.344 24.75 1 97.88 29 ALA B CA 1
ATOM 2540 C C . ALA B 1 29 ? -9.047 33.188 23.891 1 97.88 29 ALA B C 1
ATOM 2542 O O . ALA B 1 29 ? -8.297 32.562 23.109 1 97.88 29 ALA B O 1
ATOM 2543 N N . LEU B 1 30 ? -10.289 32.906 24.109 1 98.12 30 LEU B N 1
ATOM 2544 C CA . LEU B 1 30 ? -10.992 31.891 23.344 1 98.12 30 LEU B CA 1
ATOM 2545 C C . LEU B 1 30 ? -12.203 32.5 22.641 1 98.12 30 LEU B C 1
ATOM 2547 O O . LEU B 1 30 ? -12.945 33.281 23.234 1 98.12 30 LEU B O 1
ATOM 2551 N N . PHE B 1 31 ? -12.328 32.125 21.359 1 97.62 31 PHE B N 1
ATOM 2552 C CA . PHE B 1 31 ? -13.477 32.625 20.609 1 97.62 31 PHE B CA 1
ATOM 2553 C C . PHE B 1 31 ? -14.25 31.469 19.969 1 97.62 31 PHE B C 1
ATOM 2555 O O . PHE B 1 31 ? -13.656 30.578 19.359 1 97.62 31 PHE B O 1
ATOM 2562 N N . ASP B 1 32 ? -15.5 31.547 20.062 1 97.06 32 ASP B N 1
ATOM 2563 C CA . ASP B 1 32 ? -16.453 30.781 19.266 1 97.06 32 ASP B CA 1
ATOM 2564 C C . ASP B 1 32 ? -17.781 31.531 19.109 1 97.06 32 ASP B C 1
ATOM 2566 O O . ASP B 1 32 ? -18.047 32.469 19.859 1 97.06 32 ASP B O 1
ATOM 2570 N N . LEU B 1 33 ? -18.484 31.062 18.078 1 93.56 33 LEU B N 1
ATOM 2571 C CA . LEU B 1 33 ? -19.781 31.703 17.859 1 93.56 33 LEU B CA 1
ATOM 2572 C C . LEU B 1 33 ? -20.734 31.406 19 1 93.56 33 LEU B C 1
ATOM 2574 O O . LEU B 1 33 ? -21.578 32.25 19.344 1 93.56 33 LEU B O 1
ATOM 2578 N N . CYS B 1 34 ? -20.625 30.188 19.516 1 89.94 34 CYS B N 1
ATOM 2579 C CA . CYS B 1 34 ? -21.484 29.781 20.609 1 89.94 34 CYS B CA 1
ATOM 2580 C C . CYS B 1 34 ? -20.656 29.219 21.766 1 89.94 34 CYS B C 1
ATOM 2582 O O . CYS B 1 34 ? -19.672 28.516 21.547 1 89.94 34 CYS B O 1
ATOM 2584 N N . LYS B 1 35 ? -21.172 29.531 22.891 1 86.75 35 LYS B N 1
ATOM 2585 C CA . LYS B 1 35 ? -20.484 29.016 24.078 1 86.75 35 LYS B CA 1
ATOM 2586 C C . LYS B 1 35 ? -20.766 27.531 24.266 1 86.75 35 LYS B C 1
ATOM 2588 O O . LYS B 1 35 ? -21.906 27.078 24.109 1 86.75 35 LYS B O 1
ATOM 2593 N N . ASN B 1 36 ? -19.766 26.859 24.375 1 86.5 36 ASN B N 1
ATOM 2594 C CA . ASN B 1 36 ? -19.859 25.438 24.734 1 86.5 36 ASN B CA 1
ATOM 2595 C C . ASN B 1 36 ? -19.938 25.25 26.25 1 86.5 36 ASN B C 1
ATOM 2597 O O . ASN B 1 36 ? -19 25.594 26.969 1 86.5 36 ASN B O 1
ATOM 2601 N N . PRO B 1 37 ? -20.938 24.703 26.734 1 84.12 37 PRO B N 1
ATOM 2602 C CA . PRO B 1 37 ? -21.125 24.578 28.188 1 84.12 37 PRO B CA 1
ATOM 2603 C C . PRO B 1 37 ? -20.031 23.734 28.844 1 84.12 37 PRO B C 1
ATOM 2605 O O . PRO B 1 37 ? -19.734 23.891 30.031 1 84.12 37 PRO B O 1
ATOM 2608 N N . ASN B 1 38 ? -19.406 22.875 28.109 1 84.31 38 ASN B N 1
ATOM 2609 C CA . ASN B 1 38 ? -18.375 22 28.641 1 84.31 38 ASN B CA 1
ATOM 2610 C C . ASN B 1 38 ? -17.078 22.766 28.906 1 84.31 38 ASN B C 1
ATOM 2612 O O . ASN B 1 38 ? -16.125 22.234 29.469 1 84.31 38 ASN B O 1
ATOM 2616 N N . LEU B 1 39 ? -17.109 24.047 28.531 1 86.81 39 LEU B N 1
ATOM 2617 C CA . LEU B 1 39 ? -15.898 24.844 28.656 1 86.81 39 LEU B CA 1
ATOM 2618 C C . LEU B 1 39 ? -16.094 26 29.625 1 86.81 39 LEU B C 1
ATOM 2620 O O . LEU B 1 39 ? -15.477 27.062 29.469 1 86.81 39 LEU B O 1
ATOM 2624 N N . ASN B 1 40 ? -16.859 25.797 30.578 1 85.38 40 ASN B N 1
ATOM 2625 C CA . ASN B 1 40 ? -17.203 26.859 31.531 1 85.38 40 ASN B CA 1
ATOM 2626 C C . ASN B 1 40 ? -15.977 27.328 32.312 1 85.38 40 ASN B C 1
ATOM 2628 O O . ASN B 1 40 ? -15.922 28.484 32.75 1 85.38 40 ASN B O 1
ATOM 2632 N N . ILE B 1 41 ? -15.062 26.516 32.562 1 84.94 41 ILE B N 1
ATOM 2633 C CA . ILE B 1 41 ? -13.867 26.844 33.312 1 84.94 41 ILE B CA 1
ATOM 2634 C C . ILE B 1 41 ? -13.078 27.938 32.594 1 84.94 41 ILE B C 1
ATOM 2636 O O . ILE B 1 41 ? -12.219 28.578 33.188 1 84.94 41 ILE B O 1
ATOM 2640 N N . PHE B 1 42 ? -13.414 28.219 31.344 1 90.69 42 PHE B N 1
ATOM 2641 C CA . PHE B 1 42 ? -12.68 29.203 30.547 1 90.69 42 PHE B CA 1
ATOM 2642 C C . PHE B 1 42 ? -13.539 30.438 30.297 1 90.69 42 PHE B C 1
ATOM 2644 O O . PHE B 1 42 ? -13.258 31.219 29.375 1 90.69 42 PHE B O 1
ATOM 2651 N N . ASP B 1 43 ? -14.547 30.609 31.047 1 90.81 43 ASP B N 1
ATOM 2652 C CA . ASP B 1 43 ? -15.508 31.688 30.828 1 90.81 43 ASP B CA 1
ATOM 2653 C C . ASP B 1 43 ? -14.836 33.062 30.891 1 90.81 43 ASP B C 1
ATOM 2655 O O . ASP B 1 43 ? -15.219 33.969 30.156 1 90.81 43 ASP B O 1
ATOM 2659 N N . ASP B 1 44 ? -13.883 33.219 31.688 1 93.25 44 ASP B N 1
ATOM 2660 C CA . ASP B 1 44 ? -13.242 34.5 31.906 1 93.25 44 ASP B CA 1
ATOM 2661 C C . ASP B 1 44 ? -12.453 34.938 30.688 1 93.25 44 ASP B C 1
ATOM 2663 O O . ASP B 1 44 ? -12.141 36.125 30.547 1 93.25 44 ASP B O 1
ATOM 2667 N N . ILE B 1 45 ? -12.148 33.969 29.859 1 96 45 ILE B N 1
ATOM 2668 C CA . ILE B 1 45 ? -11.344 34.344 28.703 1 96 45 ILE B CA 1
ATOM 2669 C C . ILE B 1 45 ? -12.102 34 27.422 1 96 45 ILE B C 1
ATOM 2671 O O . ILE B 1 45 ? -11.508 33.938 26.344 1 96 45 ILE B O 1
ATOM 2675 N N . PHE B 1 46 ? -13.391 33.688 27.484 1 96.75 46 PHE B N 1
ATOM 2676 C CA . PHE B 1 46 ? -14.219 33.312 26.344 1 96.75 46 PHE B CA 1
ATOM 2677 C C . PHE B 1 46 ? -14.883 34.562 25.75 1 96.75 46 PHE B C 1
ATOM 2679 O O . PHE B 1 46 ? -15.383 35.406 26.484 1 96.75 46 PHE B O 1
ATOM 2686 N N . TYR B 1 47 ? -14.875 34.688 24.469 1 96.5 47 TYR B N 1
ATOM 2687 C CA . TYR B 1 47 ? -15.516 35.781 23.75 1 96.5 47 TYR B CA 1
ATOM 2688 C C . TYR B 1 47 ? -16.422 35.25 22.641 1 96.5 47 TYR B C 1
ATOM 2690 O O . TYR B 1 47 ? -16.047 34.312 21.938 1 96.5 47 TYR B O 1
ATOM 2698 N N . ASP B 1 48 ? -17.531 35.781 22.422 1 95 48 ASP B N 1
ATOM 2699 C CA . ASP B 1 48 ? -18.438 35.406 21.344 1 95 48 ASP B CA 1
ATOM 2700 C C . ASP B 1 48 ? -18.484 36.5 20.281 1 95 48 ASP B C 1
ATOM 2702 O O . ASP B 1 48 ? -19.344 36.469 19.375 1 95 48 ASP B O 1
ATOM 2706 N N . ASP B 1 49 ? -17.641 37.438 20.516 1 95.31 49 ASP B N 1
ATOM 2707 C CA . ASP B 1 49 ? -17.422 38.531 19.562 1 95.31 49 ASP B CA 1
ATOM 2708 C C . ASP B 1 49 ? -15.969 38.594 19.109 1 95.31 49 ASP B C 1
ATOM 2710 O O . ASP B 1 49 ? -15.062 38.75 19.938 1 95.31 49 ASP B O 1
ATOM 2714 N N . LEU B 1 50 ? -15.773 38.5 17.812 1 95.75 50 LEU B N 1
ATOM 2715 C CA . LEU B 1 50 ? -14.422 38.375 17.266 1 95.75 50 LEU B CA 1
ATOM 2716 C C . LEU B 1 50 ? -13.602 39.625 17.547 1 95.75 50 LEU B C 1
ATOM 2718 O O . LEU B 1 50 ? -12.406 39.531 17.812 1 95.75 50 LEU B O 1
ATOM 2722 N N . ASP B 1 51 ? -14.258 40.75 17.453 1 94.88 51 ASP B N 1
ATOM 2723 C CA . ASP B 1 51 ? -13.539 42 17.703 1 94.88 51 ASP B CA 1
ATOM 2724 C C . ASP B 1 51 ? -13.039 42.062 19.141 1 94.88 51 ASP B C 1
ATOM 2726 O O . ASP B 1 51 ? -11.914 42.5 19.391 1 94.88 51 ASP B O 1
ATOM 2730 N N . LYS B 1 52 ? -13.898 41.656 20.031 1 96.31 52 LYS B N 1
ATOM 2731 C CA . LYS B 1 52 ? -13.5 41.625 21.438 1 96.31 52 LYS B CA 1
ATOM 2732 C C . LYS B 1 52 ? -12.344 40.656 21.656 1 96.31 52 LYS B C 1
ATOM 2734 O O . LYS B 1 52 ? -11.43 40.938 22.438 1 96.31 52 LYS B O 1
ATOM 2739 N N . PHE B 1 53 ? -12.422 39.531 21.047 1 97.25 53 PHE B N 1
ATOM 2740 C CA . PHE B 1 53 ? -11.344 38.562 21.094 1 97.25 53 PHE B CA 1
ATOM 2741 C C . PHE B 1 53 ? -10.039 39.156 20.594 1 97.25 53 PHE B C 1
ATOM 2743 O O . PHE B 1 53 ? -8.992 39 21.234 1 97.25 53 PHE B O 1
ATOM 2750 N N . LEU B 1 54 ? -10.094 39.844 19.438 1 96.12 54 LEU B N 1
ATOM 2751 C CA . LEU B 1 54 ? -8.906 40.375 18.781 1 96.12 54 LEU B CA 1
ATOM 2752 C C . LEU B 1 54 ? -8.273 41.5 19.609 1 96.12 54 LEU B C 1
ATOM 2754 O O . LEU B 1 54 ? -7.082 41.781 19.469 1 96.12 54 LEU B O 1
ATOM 2758 N N . ASN B 1 55 ? -9.047 42.094 20.547 1 95.5 55 ASN B N 1
ATOM 2759 C CA . ASN B 1 55 ? -8.555 43.188 21.406 1 95.5 55 ASN B CA 1
ATOM 2760 C C . ASN B 1 55 ? -7.75 42.656 22.578 1 95.5 55 ASN B C 1
ATOM 2762 O O . ASN B 1 55 ? -7.156 43.406 23.344 1 95.5 55 ASN B O 1
ATOM 2766 N N . GLN B 1 56 ? -7.633 41.312 22.734 1 95.5 56 GLN B N 1
ATOM 2767 C CA . GLN B 1 56 ? -6.969 40.719 23.891 1 95.5 56 GLN B CA 1
ATOM 2768 C C . GLN B 1 56 ? -5.465 40.625 23.672 1 95.5 56 GLN B C 1
ATOM 2770 O O . GLN B 1 56 ? -4.75 40.031 24.5 1 95.5 56 GLN B O 1
ATOM 2775 N N . ASN B 1 57 ? -4.871 41.125 22.688 1 92.56 57 ASN B N 1
ATOM 2776 C CA . ASN B 1 57 ? -3.439 41.219 22.422 1 92.56 57 ASN B CA 1
ATOM 2777 C C . ASN B 1 57 ? -2.801 39.812 22.438 1 92.56 57 ASN B C 1
ATOM 2779 O O . ASN B 1 57 ? -1.837 39.594 23.172 1 92.56 57 ASN B O 1
ATOM 2783 N N . ASN B 1 58 ? -3.189 38.875 21.703 1 96.81 58 ASN B N 1
ATOM 2784 C CA . ASN B 1 58 ? -2.59 37.562 21.531 1 96.81 58 ASN B CA 1
ATOM 2785 C C . ASN B 1 58 ? -1.298 37.625 20.719 1 96.81 58 ASN B C 1
ATOM 2787 O O . ASN B 1 58 ? -1.219 38.375 19.734 1 96.81 58 ASN B O 1
ATOM 2791 N N . ASP B 1 59 ? -0.255 36.938 21.203 1 97.31 59 ASP B N 1
ATOM 2792 C CA . ASP B 1 59 ? 0.96 36.781 20.406 1 97.31 59 ASP B CA 1
ATOM 2793 C C . ASP B 1 59 ? 0.745 35.812 19.25 1 97.31 59 ASP B C 1
ATOM 2795 O O . ASP B 1 59 ? 1.245 36.031 18.141 1 97.31 59 ASP B O 1
ATOM 2799 N N . ILE B 1 60 ? 0.066 34.75 19.516 1 98.19 60 ILE B N 1
ATOM 2800 C CA . ILE B 1 60 ? -0.242 33.688 18.562 1 98.19 60 ILE B CA 1
ATOM 2801 C C . ILE B 1 60 ? -1.749 33.438 18.531 1 98.19 60 ILE B C 1
ATOM 2803 O O . ILE B 1 60 ? -2.412 33.469 19.562 1 98.19 60 ILE B O 1
ATOM 2807 N N . ILE B 1 61 ? -2.256 33.188 17.375 1 98.62 61 ILE B N 1
ATOM 2808 C CA . ILE B 1 61 ? -3.662 32.844 17.25 1 98.62 61 ILE B CA 1
ATOM 2809 C C . ILE B 1 61 ? -3.795 31.531 16.453 1 98.62 61 ILE B C 1
ATOM 2811 O O . ILE B 1 61 ? -3.154 31.375 15.406 1 98.62 61 ILE B O 1
ATOM 2815 N N . ILE B 1 62 ? -4.562 30.578 16.938 1 98.81 62 ILE B N 1
ATOM 2816 C CA . ILE B 1 62 ? -4.926 29.359 16.219 1 98.81 62 ILE B CA 1
ATOM 2817 C C . ILE B 1 62 ? -6.32 29.516 15.617 1 98.81 62 ILE B C 1
ATOM 2819 O O . ILE B 1 62 ? -7.266 29.906 16.312 1 98.81 62 ILE B O 1
ATOM 2823 N N . ILE B 1 63 ? -6.367 29.312 14.344 1 98.69 63 ILE B N 1
ATOM 2824 C CA . ILE B 1 63 ? -7.652 29.297 13.648 1 98.69 63 ILE B CA 1
ATOM 2825 C C . ILE B 1 63 ? -8.078 27.844 13.391 1 98.69 63 ILE B C 1
ATOM 2827 O O . ILE B 1 63 ? -7.516 27.188 12.516 1 98.69 63 ILE B O 1
ATOM 2831 N N . ALA B 1 64 ? -9.062 27.391 14.125 1 98.06 64 ALA B N 1
ATOM 2832 C CA . ALA B 1 64 ? -9.578 26.016 14.023 1 98.06 64 ALA B CA 1
ATOM 2833 C C . ALA B 1 64 ? -11.078 26.016 13.742 1 98.06 64 ALA B C 1
ATOM 2835 O O . ALA B 1 64 ? -11.852 25.344 14.43 1 98.06 64 ALA B O 1
ATOM 2836 N N . THR B 1 65 ? -11.484 26.812 12.742 1 96.88 65 THR B N 1
ATOM 2837 C CA . THR B 1 65 ? -12.867 26.938 12.281 1 96.88 65 THR B CA 1
ATOM 2838 C C . THR B 1 65 ? -13.07 26.156 10.984 1 96.88 65 THR B C 1
ATOM 2840 O O . THR B 1 65 ? -12.125 25.594 10.438 1 96.88 65 THR B O 1
ATOM 2843 N N . PRO B 1 66 ? -14.281 26.062 10.531 1 93.81 66 PRO B N 1
ATOM 2844 C CA . PRO B 1 66 ? -14.484 25.422 9.227 1 93.81 66 PRO B CA 1
ATOM 2845 C C . PRO B 1 66 ? -13.688 26.109 8.109 1 93.81 66 PRO B C 1
ATOM 2847 O O . PRO B 1 66 ? -13.516 27.328 8.133 1 93.81 66 PRO B O 1
ATOM 2850 N N . THR B 1 67 ? -13.359 25.375 7.164 1 94.88 67 THR B N 1
ATOM 2851 C CA . THR B 1 67 ? -12.422 25.797 6.125 1 94.88 67 THR B CA 1
ATOM 2852 C C . THR B 1 67 ? -12.953 27.031 5.406 1 94.88 67 THR B C 1
ATOM 2854 O O . THR B 1 67 ? -12.18 27.938 5.078 1 94.88 67 THR B O 1
ATOM 2857 N N . ASN B 1 68 ? -14.211 27.078 5.215 1 94.75 68 ASN B N 1
ATOM 2858 C CA . ASN B 1 68 ? -14.797 28.156 4.418 1 94.75 68 ASN B CA 1
ATOM 2859 C C . ASN B 1 68 ? -14.688 29.5 5.125 1 94.75 68 ASN B C 1
ATOM 2861 O O . ASN B 1 68 ? -14.93 30.547 4.516 1 94.75 68 ASN B O 1
ATOM 2865 N N . SER B 1 69 ? -14.297 29.547 6.367 1 96.94 69 SER B N 1
ATOM 2866 C CA . SER B 1 69 ? -14.188 30.781 7.125 1 96.94 69 SER B CA 1
ATOM 2867 C C . SER B 1 69 ? -12.742 31.234 7.238 1 96.94 69 SER B C 1
ATOM 2869 O O . SER B 1 69 ? -12.469 32.344 7.688 1 96.94 69 SER B O 1
ATOM 2871 N N . HIS B 1 70 ? -11.773 30.453 6.82 1 98.19 70 HIS B N 1
ATOM 2872 C CA . HIS B 1 70 ? -10.359 30.688 7.082 1 98.19 70 HIS B CA 1
ATOM 2873 C C . HIS B 1 70 ? -9.898 32 6.48 1 98.19 70 HIS B C 1
ATOM 2875 O O . HIS B 1 70 ? -9.258 32.812 7.16 1 98.19 70 HIS B O 1
ATOM 2881 N N . LEU B 1 71 ? -10.273 32.219 5.246 1 98.19 71 LEU B N 1
ATOM 2882 C CA . LEU B 1 71 ? -9.812 33.438 4.562 1 98.19 71 LEU B CA 1
ATOM 2883 C C . LEU B 1 71 ? -10.352 34.688 5.246 1 98.19 71 LEU B C 1
ATOM 2885 O O . LEU B 1 71 ? -9.594 35.625 5.543 1 98.19 71 LEU B O 1
ATOM 2889 N N . THR B 1 72 ? -11.656 34.656 5.496 1 97.62 72 THR B N 1
ATOM 2890 C CA . THR B 1 72 ? -12.297 35.781 6.129 1 97.62 72 THR B CA 1
ATOM 2891 C C . THR B 1 72 ? -11.68 36.062 7.492 1 97.62 72 THR B C 1
ATOM 2893 O O . THR B 1 72 ? -11.406 37.219 7.828 1 97.62 72 THR B O 1
ATOM 2896 N N . ILE B 1 73 ? -11.422 35.062 8.234 1 97.75 73 ILE B N 1
ATOM 2897 C CA . ILE B 1 73 ? -10.867 35.219 9.578 1 97.75 73 ILE B CA 1
ATOM 2898 C C . ILE B 1 73 ? -9.414 35.688 9.484 1 97.75 73 ILE B C 1
ATOM 2900 O O . ILE B 1 73 ? -8.977 36.562 10.242 1 97.75 73 ILE B O 1
ATOM 2904 N N . ALA B 1 74 ? -8.695 35.156 8.555 1 97.62 74 ALA B N 1
ATOM 2905 C CA . ALA B 1 74 ? -7.297 35.531 8.359 1 97.62 74 ALA B CA 1
ATOM 2906 C C . ALA B 1 74 ? -7.172 37.031 8.086 1 97.62 74 ALA B C 1
ATOM 2908 O O . ALA B 1 74 ? -6.273 37.688 8.609 1 97.62 74 ALA B O 1
ATOM 2909 N N . LYS B 1 75 ? -8.055 37.562 7.352 1 96.44 75 LYS B N 1
ATOM 2910 C CA . LYS B 1 75 ? -8.047 38.969 7 1 96.44 75 LYS B CA 1
ATOM 2911 C C . LYS B 1 75 ? -8.148 39.844 8.242 1 96.44 75 LYS B C 1
ATOM 2913 O O . LYS B 1 75 ? -7.562 40.938 8.297 1 96.44 75 LYS B O 1
ATOM 2918 N N . LYS B 1 76 ? -8.812 39.344 9.164 1 95.25 76 LYS B N 1
ATOM 2919 C CA . LYS B 1 76 ? -9.023 40.125 10.391 1 95.25 76 LYS B CA 1
ATOM 2920 C C . LYS B 1 76 ? -7.887 39.906 11.383 1 95.25 76 LYS B C 1
ATOM 2922 O O . LYS B 1 76 ? -7.477 40.812 12.086 1 95.25 76 LYS B O 1
ATOM 2927 N N . VAL B 1 77 ? -7.297 38.781 11.367 1 96.25 77 VAL B N 1
ATOM 2928 C CA . VAL B 1 77 ? -6.398 38.312 12.414 1 96.25 77 VAL B CA 1
ATOM 2929 C C . VAL B 1 77 ? -4.965 38.719 12.094 1 96.25 77 VAL B C 1
ATOM 2931 O O . VAL B 1 77 ? -4.188 39.031 13 1 96.25 77 VAL B O 1
ATOM 2934 N N . PHE B 1 78 ? -4.594 38.812 10.859 1 95.94 78 PHE B N 1
ATOM 2935 C CA . PHE B 1 78 ? -3.205 38.938 10.438 1 95.94 78 PHE B CA 1
ATOM 2936 C C . PHE B 1 78 ? -2.623 40.25 10.898 1 95.94 78 PHE B C 1
ATOM 2938 O O . PHE B 1 78 ? -1.413 40.375 11.109 1 95.94 78 PHE B O 1
ATOM 2945 N N . LYS B 1 79 ? -3.457 41.219 11.258 1 90.81 79 LYS B N 1
ATOM 2946 C CA . LYS B 1 79 ? -2.957 42.531 11.68 1 90.81 79 LYS B CA 1
ATOM 2947 C C . LYS B 1 79 ? -2.848 42.594 13.203 1 90.81 79 LYS B C 1
ATOM 2949 O O . LYS B 1 79 ? -2.354 43.594 13.742 1 90.81 79 LYS B O 1
ATOM 2954 N N . GLN B 1 80 ? -3.201 41.562 13.852 1 91.88 80 GLN B N 1
ATOM 2955 C CA . GLN B 1 80 ? -3.441 41.688 15.289 1 91.88 80 GLN B CA 1
ATOM 2956 C C . GLN B 1 80 ? -2.518 40.781 16.078 1 91.88 80 GLN B C 1
ATOM 2958 O O . GLN B 1 80 ? -2.613 40.719 17.312 1 91.88 80 GLN B O 1
ATOM 2963 N N . CYS B 1 81 ? -1.639 40.062 15.445 1 94.19 81 CYS B N 1
ATOM 2964 C CA . CYS B 1 81 ? -0.781 39.094 16.141 1 94.19 81 CYS B CA 1
ATOM 2965 C C . CYS B 1 81 ? 0.526 38.906 15.391 1 94.19 81 CYS B C 1
ATOM 2967 O O . CYS B 1 81 ? 0.762 39.531 14.359 1 94.19 81 CYS B O 1
ATOM 2969 N N . LYS B 1 82 ? 1.371 38.094 15.984 1 93.5 82 LYS B N 1
ATOM 2970 C CA . LYS B 1 82 ? 2.691 37.875 15.406 1 93.5 82 LYS B CA 1
ATOM 2971 C C . LYS B 1 82 ? 2.713 36.594 14.578 1 93.5 82 LYS B C 1
ATOM 2973 O O . LYS B 1 82 ? 3.512 36.469 13.648 1 93.5 82 LYS B O 1
ATOM 2978 N N . CYS B 1 83 ? 1.935 35.688 14.984 1 97.62 83 CYS B N 1
ATOM 2979 C CA . CYS B 1 83 ? 1.97 34.344 14.391 1 97.62 83 CYS B CA 1
ATOM 2980 C C . CYS B 1 83 ? 0.586 33.719 14.406 1 97.62 83 CYS B C 1
ATOM 2982 O O . CYS B 1 83 ? -0.188 33.906 15.344 1 97.62 83 CYS B O 1
ATOM 2984 N N . VAL B 1 84 ? 0.291 32.969 13.32 1 98.5 84 VAL B N 1
ATOM 2985 C CA . VAL B 1 84 ? -1.011 32.344 13.219 1 98.5 84 VAL B CA 1
ATOM 2986 C C . VAL B 1 84 ? -0.829 30.875 12.781 1 98.5 84 VAL B C 1
ATOM 2988 O O . VAL B 1 84 ? 0.006 30.578 11.93 1 98.5 84 VAL B O 1
ATOM 2991 N N . LEU B 1 85 ? -1.523 29.969 13.414 1 98.81 85 LEU B N 1
ATOM 2992 C CA . LEU B 1 85 ? -1.705 28.609 12.938 1 98.81 85 LEU B CA 1
ATOM 2993 C C . LEU B 1 85 ? -3.109 28.406 12.383 1 98.81 85 LEU B C 1
ATOM 2995 O O . LEU B 1 85 ? -4.098 28.594 13.094 1 98.81 85 LEU B O 1
ATOM 2999 N N . ILE B 1 86 ? -3.17 28.094 11.156 1 98.75 86 ILE B N 1
ATOM 3000 C CA . ILE B 1 86 ? -4.465 27.828 10.539 1 98.75 86 ILE B CA 1
ATOM 3001 C C . ILE B 1 86 ? -4.621 26.344 10.266 1 98.75 86 ILE B C 1
ATOM 3003 O O . ILE B 1 86 ? -3.75 25.719 9.641 1 98.75 86 ILE B O 1
ATOM 3007 N N . GLU B 1 87 ? -5.676 25.781 10.688 1 98 87 GLU B N 1
ATOM 3008 C CA . GLU B 1 87 ? -5.91 24.344 10.508 1 98 87 GLU B CA 1
ATOM 3009 C C . GLU B 1 87 ? -6.02 23.984 9.023 1 98 87 GLU B C 1
ATOM 3011 O O . GLU B 1 87 ? -6.367 24.828 8.203 1 98 87 GLU B O 1
ATOM 3016 N N . LYS B 1 88 ? -5.754 22.75 8.734 1 96.88 88 LYS B N 1
ATOM 3017 C CA . LYS B 1 88 ? -5.879 22.25 7.371 1 96.88 88 LYS B CA 1
ATOM 3018 C C . LYS B 1 88 ? -7.328 21.891 7.051 1 96.88 88 LYS B C 1
ATOM 3020 O O . LYS B 1 88 ? -8.094 21.516 7.945 1 96.88 88 LYS B O 1
ATOM 3025 N N . PRO B 1 89 ? -7.762 21.891 5.871 1 95.56 89 PRO B N 1
ATOM 3026 C CA . PRO B 1 89 ? -7.043 22.547 4.77 1 95.56 89 PRO B CA 1
ATOM 3027 C C . PRO B 1 89 ? -6.945 24.047 4.938 1 95.56 89 PRO B C 1
ATOM 3029 O O . PRO B 1 89 ? -7.832 24.672 5.531 1 95.56 89 PRO B O 1
ATOM 3032 N N . LEU B 1 90 ? -5.914 24.672 4.355 1 97.81 90 LEU B N 1
ATOM 3033 C CA . LEU B 1 90 ? -5.648 26.078 4.57 1 97.81 90 LEU B CA 1
ATOM 3034 C C . LEU B 1 90 ? -6.812 26.938 4.074 1 97.81 90 LEU B C 1
ATOM 3036 O O . LEU B 1 90 ? -7.188 27.922 4.719 1 97.81 90 LEU B O 1
ATOM 3040 N N . ALA B 1 91 ? -7.316 26.594 2.92 1 96.94 91 ALA B N 1
ATOM 3041 C CA . ALA B 1 91 ? -8.469 27.266 2.32 1 96.94 91 ALA B CA 1
ATOM 3042 C C . ALA B 1 91 ? -9.227 26.328 1.388 1 96.94 91 ALA B C 1
ATOM 3044 O O . ALA B 1 91 ? -8.867 25.156 1.257 1 96.94 91 ALA B O 1
ATOM 3045 N N . LEU B 1 92 ? -10.258 26.828 0.791 1 94.38 92 LEU B N 1
ATOM 3046 C CA . LEU B 1 92 ? -11.141 25.984 -0.004 1 94.38 92 LEU B CA 1
ATOM 3047 C C . LEU B 1 92 ? -10.531 25.688 -1.37 1 94.38 92 LEU B C 1
ATOM 3049 O O . LEU B 1 92 ? -10.828 24.656 -1.979 1 94.38 92 LEU B O 1
ATOM 3053 N N . ASN B 1 93 ? -9.742 26.641 -1.835 1 96.25 93 ASN B N 1
ATOM 3054 C CA . ASN B 1 93 ? -9.172 26.5 -3.174 1 96.25 93 ASN B CA 1
ATOM 3055 C C . ASN B 1 93 ? -7.863 27.266 -3.305 1 96.25 93 ASN B C 1
ATOM 3057 O O . ASN B 1 93 ? -7.445 27.953 -2.373 1 96.25 93 ASN B O 1
ATOM 3061 N N . LEU B 1 94 ? -7.289 27.109 -4.469 1 98.06 94 LEU B N 1
ATOM 3062 C CA . LEU B 1 94 ? -5.973 27.688 -4.711 1 98.06 94 LEU B CA 1
ATOM 3063 C C . LEU B 1 94 ? -6.027 29.203 -4.68 1 98.06 94 LEU B C 1
ATOM 3065 O O . LEU B 1 94 ? -5.113 29.859 -4.172 1 98.06 94 LEU B O 1
ATOM 3069 N N . LYS B 1 95 ? -7.051 29.719 -5.18 1 98.25 95 LYS B N 1
ATOM 3070 C CA . LYS B 1 95 ? -7.199 31.172 -5.195 1 98.25 95 LYS B CA 1
ATOM 3071 C C . LYS B 1 95 ? -7.199 31.75 -3.781 1 98.25 95 LYS B C 1
ATOM 3073 O O . LYS B 1 95 ? -6.512 32.719 -3.502 1 98.25 95 LYS B O 1
ATOM 3078 N N . GLU B 1 96 ? -7.906 31.094 -2.914 1 98.44 96 GLU B N 1
ATOM 3079 C CA . GLU B 1 96 ? -7.973 31.547 -1.527 1 98.44 96 GLU B CA 1
ATOM 3080 C C . GLU B 1 96 ? -6.637 31.359 -0.82 1 98.44 96 GLU B C 1
ATOM 3082 O O . GLU B 1 96 ? -6.242 32.188 0.005 1 98.44 96 GLU B O 1
ATOM 3087 N N . ILE B 1 97 ? -5.965 30.312 -1.089 1 98.62 97 ILE B N 1
ATOM 3088 C CA . ILE B 1 97 ? -4.652 30.094 -0.5 1 98.62 97 ILE B CA 1
ATOM 3089 C C . ILE B 1 97 ? -3.689 31.188 -0.942 1 98.62 97 ILE B C 1
ATOM 3091 O O . ILE B 1 97 ? -2.928 31.719 -0.13 1 98.62 97 ILE B O 1
ATOM 3095 N N . ASP B 1 98 ? -3.775 31.484 -2.186 1 98.44 98 ASP B N 1
ATOM 3096 C CA . ASP B 1 98 ? -2.953 32.562 -2.711 1 98.44 98 ASP B CA 1
ATOM 3097 C C . ASP B 1 98 ? -3.244 33.875 -1.985 1 98.44 98 ASP B C 1
ATOM 3099 O O . ASP B 1 98 ? -2.322 34.625 -1.65 1 98.44 98 ASP B O 1
ATOM 3103 N N . GLU B 1 99 ? -4.477 34.125 -1.82 1 98.5 99 GLU B N 1
ATOM 3104 C CA . GLU B 1 99 ? -4.867 35.344 -1.126 1 98.5 99 GLU B CA 1
ATOM 3105 C C . GLU B 1 99 ? -4.336 35.344 0.303 1 98.5 99 GLU B C 1
ATOM 3107 O O . GLU B 1 99 ? -3.809 36.375 0.763 1 98.5 99 GLU B O 1
ATOM 3112 N N . ILE B 1 100 ? -4.434 34.312 0.972 1 98.62 100 ILE B N 1
ATOM 3113 C CA . ILE B 1 100 ? -3.932 34.188 2.338 1 98.62 100 ILE B CA 1
ATOM 3114 C C . ILE B 1 100 ? -2.418 34.406 2.348 1 98.62 100 ILE B C 1
ATOM 3116 O O . ILE B 1 100 ? -1.887 35.125 3.197 1 98.62 100 ILE B O 1
ATOM 3120 N N . SER B 1 101 ? -1.807 33.75 1.425 1 98.31 101 SER B N 1
ATOM 3121 C CA . SER B 1 101 ? -0.355 33.875 1.32 1 98.31 101 SER B CA 1
ATOM 3122 C C . SER B 1 101 ? 0.071 35.312 1.078 1 98.31 101 SER B C 1
ATOM 3124 O O . SER B 1 101 ? 1.031 35.812 1.686 1 98.31 101 SER B O 1
ATOM 3126 N N . ASN B 1 102 ? -0.623 35.969 0.208 1 98.12 102 ASN B N 1
ATOM 3127 C CA . ASN B 1 102 ? -0.321 37.344 -0.099 1 98.12 102 ASN B CA 1
ATOM 3128 C C . ASN B 1 102 ? -0.555 38.25 1.107 1 98.12 102 ASN B C 1
ATOM 3130 O O . ASN B 1 102 ? 0.241 39.156 1.377 1 98.12 102 ASN B O 1
ATOM 3134 N N . LEU B 1 103 ? -1.631 38.031 1.765 1 97.5 103 LEU B N 1
ATOM 3135 C CA . LEU B 1 103 ? -1.931 38.781 2.971 1 97.5 103 LEU B CA 1
ATOM 3136 C C . LEU B 1 103 ? -0.847 38.594 4.023 1 97.5 103 LEU B C 1
ATOM 3138 O O . LEU B 1 103 ? -0.456 39.531 4.711 1 97.5 103 LEU B O 1
ATOM 3142 N N . ALA B 1 104 ? -0.405 37.344 4.184 1 97.62 104 ALA B N 1
ATOM 3143 C CA . ALA B 1 104 ? 0.649 37.031 5.145 1 97.62 104 ALA B CA 1
ATOM 3144 C C . ALA B 1 104 ? 1.918 37.812 4.844 1 97.62 104 ALA B C 1
ATOM 3146 O O . ALA B 1 104 ? 2.57 38.344 5.754 1 97.62 104 ALA B O 1
ATOM 3147 N N . LYS B 1 105 ? 2.199 37.906 3.596 1 96.38 105 LYS B N 1
ATOM 3148 C CA . LYS B 1 105 ? 3.361 38.656 3.166 1 96.38 105 LYS B CA 1
ATOM 3149 C C . LYS B 1 105 ? 3.158 40.156 3.418 1 96.38 105 LYS B C 1
ATOM 3151 O O . LYS B 1 105 ? 4.051 40.844 3.93 1 96.38 105 LYS B O 1
ATOM 3156 N N . GLU B 1 106 ? 2.047 40.625 3.074 1 96.5 106 GLU B N 1
ATOM 3157 C CA . GLU B 1 106 ? 1.717 42.062 3.209 1 96.5 106 GLU B CA 1
ATOM 3158 C C . GLU B 1 106 ? 1.84 42.5 4.66 1 96.5 106 GLU B C 1
ATOM 3160 O O . GLU B 1 106 ? 2.389 43.594 4.934 1 96.5 106 GLU B O 1
ATOM 3165 N N . TYR B 1 107 ? 1.41 41.719 5.551 1 95.88 107 TYR B N 1
ATOM 3166 C CA . TYR B 1 107 ? 1.367 42.125 6.953 1 95.88 107 TYR B CA 1
ATOM 3167 C C . TYR B 1 107 ? 2.562 41.562 7.719 1 95.88 107 TYR B C 1
ATOM 3169 O O . TYR B 1 107 ? 2.662 41.719 8.938 1 95.88 107 TYR B O 1
ATOM 3177 N N . SER B 1 108 ? 3.428 40.844 7 1 94.81 108 SER B N 1
ATOM 3178 C CA . SER B 1 108 ? 4.621 40.25 7.582 1 94.81 108 SER B CA 1
ATOM 3179 C C . SER B 1 108 ? 4.27 39.344 8.766 1 94.81 108 SER B C 1
ATOM 3181 O O . SER B 1 108 ? 4.883 39.469 9.828 1 94.81 108 SER B O 1
ATOM 3183 N N . ILE B 1 109 ? 3.223 38.594 8.617 1 96.56 109 ILE B N 1
ATOM 3184 C CA . ILE B 1 109 ? 2.783 37.656 9.648 1 96.56 109 ILE B CA 1
ATOM 3185 C C . ILE B 1 109 ? 3.316 36.25 9.344 1 96.56 109 ILE B C 1
ATOM 3187 O O . ILE B 1 109 ? 3.408 35.844 8.188 1 96.56 109 ILE B O 1
ATOM 3191 N N . LYS B 1 110 ? 3.738 35.531 10.406 1 97.25 110 LYS B N 1
ATOM 3192 C CA . LYS B 1 110 ? 4.156 34.125 10.289 1 97.25 110 LYS B CA 1
ATOM 3193 C C . LYS B 1 110 ? 2.955 33.188 10.328 1 97.25 110 LYS B C 1
ATOM 3195 O O . LYS B 1 110 ? 2.141 33.25 11.25 1 97.25 110 LYS B O 1
ATOM 3200 N N . VAL B 1 111 ? 2.863 32.344 9.281 1 98.38 111 VAL B N 1
ATOM 3201 C CA . VAL B 1 111 ? 1.696 31.469 9.203 1 98.38 111 VAL B CA 1
ATOM 3202 C C . VAL B 1 111 ? 2.145 30.016 9.156 1 98.38 111 VAL B C 1
ATOM 3204 O O . VAL B 1 111 ? 2.977 29.641 8.328 1 98.38 111 VAL B O 1
ATOM 3207 N N . GLY B 1 112 ? 1.696 29.219 10.094 1 98.5 112 GLY B N 1
ATOM 3208 C CA . GLY B 1 112 ? 1.766 27.766 10.023 1 98.5 112 GLY B CA 1
ATOM 3209 C C . GLY B 1 112 ? 0.446 27.125 9.633 1 98.5 112 GLY B C 1
ATOM 3210 O O . GLY B 1 112 ? -0.62 27.688 9.875 1 98.5 112 GLY B O 1
ATOM 3211 N N . VAL B 1 113 ? 0.517 26 9 1 98.75 113 VAL B N 1
ATOM 3212 C CA . VAL B 1 113 ? -0.679 25.25 8.633 1 98.75 113 VAL B CA 1
ATOM 3213 C C . VAL B 1 113 ? -0.775 23.984 9.484 1 98.75 113 VAL B C 1
ATOM 3215 O O . VAL B 1 113 ? 0.228 23.312 9.719 1 98.75 113 VAL B O 1
ATOM 3218 N N . GLY B 1 114 ? -1.983 23.641 9.891 1 98.25 114 GLY B N 1
ATOM 3219 C CA . GLY B 1 114 ? -2.234 22.625 10.891 1 98.25 114 GLY B CA 1
ATOM 3220 C C . GLY B 1 114 ? -2.088 21.203 10.344 1 98.25 114 GLY B C 1
ATOM 3221 O O . GLY B 1 114 ? -2.977 20.375 10.523 1 98.25 114 GLY B O 1
ATOM 3222 N N . PHE B 1 115 ? -0.983 20.891 9.711 1 98.31 115 PHE B N 1
ATOM 3223 C CA . PHE B 1 115 ? -0.63 19.516 9.375 1 98.31 115 PHE B CA 1
ATOM 3224 C C . PHE B 1 115 ? 0.042 18.812 10.555 1 98.31 115 PHE B C 1
ATOM 3226 O O . PHE B 1 115 ? 1.228 18.484 10.492 1 98.31 115 PHE B O 1
ATOM 3233 N N . CYS B 1 116 ? -0.73 18.484 11.508 1 97.69 116 CYS B N 1
ATOM 3234 C CA . CYS B 1 116 ? -0.251 18.016 12.805 1 97.69 116 CYS B CA 1
ATOM 3235 C C . CYS B 1 116 ? 0.451 16.672 12.68 1 97.69 116 CYS B C 1
ATOM 3237 O O . CYS B 1 116 ? 1.289 16.328 13.516 1 97.69 116 CYS B O 1
ATOM 3239 N N . GLU B 1 117 ? 0.194 15.945 11.602 1 97.81 117 GLU B N 1
ATOM 3240 C CA . GLU B 1 117 ? 0.771 14.617 11.422 1 97.81 117 GLU B CA 1
ATOM 3241 C C . GLU B 1 117 ? 2.279 14.695 11.195 1 97.81 117 GLU B C 1
ATOM 3243 O O . GLU B 1 117 ? 2.992 13.703 11.383 1 97.81 117 GLU B O 1
ATOM 3248 N N . ARG B 1 118 ? 2.766 15.875 10.734 1 98.62 118 ARG B N 1
ATOM 3249 C CA . ARG B 1 118 ? 4.207 16.078 10.617 1 98.62 118 ARG B CA 1
ATOM 3250 C C . ARG B 1 118 ? 4.895 15.859 11.961 1 9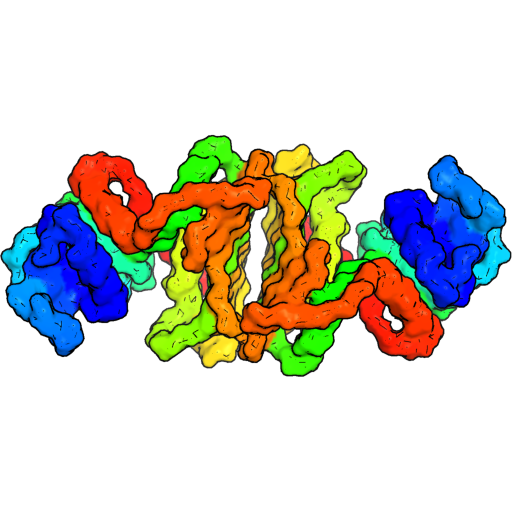8.62 118 ARG B C 1
ATOM 3252 O O . ARG B 1 118 ? 6.07 15.492 12.016 1 98.62 118 ARG B O 1
ATOM 3259 N N . PHE B 1 119 ? 4.082 16.031 12.992 1 98.44 119 PHE B N 1
ATOM 3260 C CA . PHE B 1 119 ? 4.68 16.031 14.32 1 98.44 119 PHE B CA 1
ATOM 3261 C C . PHE B 1 119 ? 4.402 14.727 15.047 1 98.44 119 PHE B C 1
ATOM 3263 O O . PHE B 1 119 ? 4.633 14.617 16.25 1 98.44 119 PHE B O 1
ATOM 3270 N N . ASN B 1 120 ? 3.807 13.758 14.375 1 98.31 120 ASN B N 1
ATOM 3271 C CA . ASN B 1 120 ? 3.771 12.406 14.906 1 98.31 120 ASN B CA 1
ATOM 3272 C C . ASN B 1 120 ? 5.168 11.914 15.281 1 98.31 120 ASN B C 1
ATOM 3274 O O . ASN B 1 120 ? 6.102 12.023 14.484 1 98.31 120 ASN B O 1
ATOM 3278 N N . PRO B 1 121 ? 5.273 11.383 16.469 1 98.19 121 PRO B N 1
ATOM 3279 C CA . PRO B 1 121 ? 6.609 10.969 16.906 1 98.19 121 PRO B CA 1
ATOM 3280 C C . PRO B 1 121 ? 7.293 10.039 15.898 1 98.19 121 PRO B C 1
ATOM 3282 O O . PRO B 1 121 ? 8.5 10.164 15.664 1 98.19 121 PRO B O 1
ATOM 3285 N N . ALA B 1 122 ? 6.582 9.133 15.328 1 98.44 122 ALA B N 1
ATOM 3286 C CA . ALA B 1 122 ? 7.145 8.227 14.336 1 98.44 122 ALA B CA 1
ATOM 3287 C C . ALA B 1 122 ? 7.59 8.977 13.086 1 98.44 122 ALA B C 1
ATOM 3289 O O . ALA B 1 122 ? 8.625 8.664 12.5 1 98.44 122 ALA B O 1
ATOM 3290 N N . VAL B 1 123 ? 6.844 9.961 12.664 1 98.69 123 VAL B N 1
ATOM 3291 C CA . VAL B 1 123 ? 7.148 10.742 11.469 1 98.69 123 VAL B CA 1
ATOM 3292 C C . VAL B 1 123 ? 8.391 11.602 11.711 1 98.69 123 VAL B C 1
ATOM 3294 O O . VAL B 1 123 ? 9.273 11.672 10.859 1 98.69 123 VAL B O 1
ATOM 3297 N N . LEU B 1 124 ? 8.422 12.242 12.898 1 98.12 124 LEU B N 1
ATOM 3298 C CA . LEU B 1 124 ? 9.578 13.07 13.227 1 98.12 124 LEU B CA 1
ATOM 3299 C C . LEU B 1 124 ? 10.852 12.234 13.281 1 98.12 124 LEU B C 1
ATOM 3301 O O . LEU B 1 124 ? 11.891 12.641 12.758 1 98.12 124 LEU B O 1
ATOM 3305 N N . ALA B 1 125 ? 10.734 11.102 13.938 1 98.06 125 ALA B N 1
ATOM 3306 C CA . ALA B 1 125 ? 11.883 10.203 13.992 1 98.06 125 ALA B CA 1
ATOM 3307 C C . ALA B 1 125 ? 12.297 9.75 12.594 1 98.06 125 ALA B C 1
ATOM 3309 O O . ALA B 1 125 ? 13.492 9.719 12.273 1 98.06 125 ALA B O 1
ATOM 3310 N N . LEU B 1 126 ? 11.336 9.367 11.781 1 98.62 126 LEU B N 1
ATOM 3311 C CA . LEU B 1 126 ? 11.594 8.945 10.406 1 98.62 126 LEU B CA 1
ATOM 3312 C C . LEU B 1 126 ? 12.281 10.055 9.617 1 98.62 126 LEU B C 1
ATOM 3314 O O . LEU B 1 126 ? 13.242 9.805 8.891 1 98.62 126 LEU B O 1
ATOM 3318 N N . LYS B 1 127 ? 11.766 11.25 9.727 1 98.12 127 LYS B N 1
ATOM 3319 C CA . LYS B 1 127 ? 12.367 12.398 9.055 1 98.12 127 LYS B CA 1
ATOM 3320 C C . LYS B 1 127 ? 13.852 12.531 9.398 1 98.12 127 LYS B C 1
ATOM 3322 O O . LYS B 1 127 ? 14.68 12.781 8.523 1 98.12 127 LYS B O 1
ATOM 3327 N N . LYS B 1 128 ? 14.117 12.406 10.664 1 97.31 128 LYS B N 1
ATOM 3328 C CA . LYS B 1 128 ? 15.508 12.469 11.117 1 97.31 128 LYS B CA 1
ATOM 3329 C C . LYS B 1 128 ? 16.344 11.367 10.484 1 97.31 128 LYS B C 1
ATOM 3331 O O . LYS B 1 128 ? 17.469 11.609 10.023 1 97.31 128 LYS B O 1
ATOM 3336 N N . GLU B 1 129 ? 15.836 10.164 10.453 1 97.75 129 GLU B N 1
ATOM 3337 C CA . GLU B 1 129 ? 16.531 9.016 9.883 1 97.75 129 GLU B CA 1
ATOM 3338 C C . GLU B 1 129 ? 16.828 9.227 8.398 1 97.75 129 GLU B C 1
ATOM 3340 O O . GLU B 1 129 ? 17.797 8.688 7.871 1 97.75 129 GLU B O 1
ATOM 3345 N N . LEU B 1 130 ? 16.047 10.062 7.719 1 98.38 130 LEU B N 1
ATOM 3346 C CA . LEU B 1 130 ? 16.094 10.18 6.266 1 98.38 130 LEU B CA 1
ATOM 3347 C C . LEU B 1 130 ? 17.078 11.25 5.832 1 98.38 130 LEU B C 1
ATOM 3349 O O . LEU B 1 130 ? 17.328 11.422 4.637 1 98.38 130 LEU B O 1
ATOM 3353 N N . GLU B 1 131 ? 17.672 12.094 6.688 1 96.19 131 GLU B N 1
ATOM 3354 C CA . GLU B 1 131 ? 18.562 13.211 6.375 1 96.19 131 GLU B CA 1
ATOM 3355 C C . GLU B 1 131 ? 19.688 12.773 5.449 1 96.19 131 GLU B C 1
ATOM 3357 O O . GLU B 1 131 ? 20.078 13.516 4.543 1 96.19 131 GLU B O 1
ATOM 3362 N N . ASN B 1 132 ? 20.188 11.617 5.527 1 93.56 132 ASN B N 1
ATOM 3363 C CA . ASN B 1 132 ? 21.281 11.164 4.668 1 93.56 132 ASN B CA 1
ATOM 3364 C C . ASN B 1 132 ? 20.906 9.906 3.896 1 93.56 132 ASN B C 1
ATOM 3366 O O . ASN B 1 132 ? 21.75 9.047 3.652 1 93.56 132 ASN B O 1
ATOM 3370 N N . GLU B 1 133 ? 19.641 9.906 3.557 1 97.25 133 GLU B N 1
ATOM 3371 C CA . GLU B 1 133 ? 19.172 8.727 2.84 1 97.25 133 GLU B CA 1
ATOM 3372 C C . GLU B 1 133 ? 18.547 9.109 1.5 1 97.25 133 GLU B C 1
ATOM 3374 O O . GLU B 1 133 ? 18 10.203 1.356 1 97.25 133 GLU B O 1
ATOM 3379 N N . GLU B 1 134 ? 18.734 8.344 0.543 1 97.81 134 GLU B N 1
ATOM 3380 C CA . GLU B 1 134 ? 18.016 8.461 -0.726 1 97.81 134 GLU B CA 1
ATOM 3381 C C . GLU B 1 134 ? 16.781 7.582 -0.741 1 97.81 134 GLU B C 1
ATOM 3383 O O . GLU B 1 134 ? 16.875 6.355 -0.643 1 97.81 134 GLU B O 1
ATOM 3388 N N . ILE B 1 135 ? 15.68 8.164 -0.897 1 98.75 135 ILE B N 1
ATOM 3389 C CA . ILE B 1 135 ? 14.414 7.445 -0.832 1 98.75 135 ILE B CA 1
ATOM 3390 C C . ILE B 1 135 ? 14.094 6.832 -2.193 1 98.75 135 ILE B C 1
ATOM 3392 O O . ILE B 1 135 ? 14.18 7.508 -3.221 1 98.75 135 ILE B O 1
ATOM 3396 N N . ILE B 1 136 ? 13.688 5.555 -2.209 1 98.69 136 ILE B N 1
ATOM 3397 C CA . ILE B 1 136 ? 13.352 4.84 -3.436 1 98.69 136 ILE B CA 1
ATOM 3398 C C . ILE B 1 136 ? 11.836 4.805 -3.611 1 98.69 136 ILE B C 1
ATOM 3400 O O . ILE B 1 136 ? 11.32 5.062 -4.703 1 98.69 136 ILE B O 1
ATOM 3404 N N . SER B 1 137 ? 11.172 4.512 -2.543 1 98.88 137 SER B N 1
ATOM 3405 C CA . SER B 1 137 ? 9.719 4.465 -2.646 1 98.88 137 SER B CA 1
ATOM 3406 C C . SER B 1 137 ? 9.055 4.664 -1.285 1 98.88 137 SER B C 1
ATOM 3408 O O . SER B 1 137 ? 9.695 4.48 -0.248 1 98.88 137 SER B O 1
ATOM 3410 N N . ILE B 1 138 ? 7.809 5.098 -1.301 1 98.94 138 ILE B N 1
ATOM 3411 C CA . ILE B 1 138 ? 7 5.301 -0.103 1 98.94 138 ILE B CA 1
ATOM 3412 C C . ILE B 1 138 ? 5.605 4.723 -0.318 1 98.94 138 ILE B C 1
ATOM 3414 O O . ILE B 1 138 ? 4.988 4.941 -1.362 1 98.94 138 ILE B O 1
ATOM 3418 N N . ASN B 1 139 ? 5.117 3.902 0.591 1 98.94 139 ASN B N 1
ATOM 3419 C CA . ASN B 1 139 ? 3.752 3.387 0.629 1 98.94 139 ASN B CA 1
ATOM 3420 C C . ASN B 1 139 ? 3.014 3.846 1.884 1 98.94 139 ASN B C 1
ATOM 3422 O O . ASN B 1 139 ? 3.426 3.529 3.002 1 98.94 139 ASN B O 1
ATOM 3426 N N . ILE B 1 140 ? 1.969 4.633 1.702 1 98.94 140 ILE B N 1
ATOM 3427 C CA . ILE B 1 140 ? 1.192 5.137 2.83 1 98.94 140 ILE B CA 1
ATOM 3428 C C . ILE B 1 140 ? -0.219 4.555 2.787 1 98.94 140 ILE B C 1
ATOM 3430 O O . ILE B 1 140 ? -0.875 4.578 1.742 1 98.94 140 ILE B O 1
ATOM 3434 N N . GLN B 1 141 ? -0.626 3.973 3.873 1 98.94 141 GLN B N 1
ATOM 3435 C CA . GLN B 1 141 ? -1.99 3.48 4.027 1 98.94 141 GLN B CA 1
ATOM 3436 C C . GLN B 1 141 ? -2.682 4.141 5.219 1 98.94 141 GLN B C 1
ATOM 3438 O O . GLN B 1 141 ? -2.131 4.172 6.32 1 98.94 141 GLN B O 1
ATOM 3443 N N . ARG B 1 142 ? -3.826 4.703 4.973 1 98.75 142 ARG B N 1
ATOM 3444 C CA . ARG B 1 142 ? -4.633 5.332 6.012 1 98.75 142 ARG B CA 1
ATOM 3445 C C . ARG B 1 142 ? -6.09 4.879 5.926 1 98.75 142 ARG B C 1
ATOM 3447 O O . ARG B 1 142 ? -6.867 5.426 5.137 1 98.75 142 ARG B O 1
ATOM 3454 N N . PHE B 1 143 ? -6.449 3.91 6.777 1 98.5 143 PHE B N 1
ATOM 3455 C CA . PHE B 1 143 ? -7.773 3.301 6.762 1 98.5 143 PHE B CA 1
ATOM 3456 C C . PHE B 1 143 ? -8.516 3.582 8.062 1 98.5 143 PHE B C 1
ATOM 3458 O O . PHE B 1 143 ? -7.902 3.65 9.133 1 98.5 143 PHE B O 1
ATOM 3465 N N . SER B 1 144 ? -9.734 3.795 8.039 1 97 144 SER B N 1
ATOM 3466 C CA . SER B 1 144 ? -10.594 3.973 9.211 1 97 144 SER B CA 1
ATOM 3467 C C . SER B 1 144 ? -12.039 3.611 8.891 1 97 144 SER B C 1
ATOM 3469 O O . SER B 1 144 ? -12.414 3.51 7.727 1 97 144 SER B O 1
ATOM 3471 N N . PRO B 1 145 ? -12.836 3.416 9.969 1 95.5 145 PRO B N 1
ATOM 3472 C CA . PRO B 1 145 ? -14.281 3.354 9.734 1 95.5 145 PRO B CA 1
ATOM 3473 C C . PRO B 1 145 ? -14.859 4.684 9.258 1 95.5 145 PRO B C 1
ATOM 3475 O O . PRO B 1 145 ? -14.211 5.727 9.391 1 95.5 145 PRO B O 1
ATOM 3478 N N . TYR B 1 146 ? -15.969 4.59 8.648 1 91.38 146 TYR B N 1
ATOM 3479 C CA . TYR B 1 146 ? -16.656 5.777 8.164 1 91.38 146 TYR B CA 1
ATOM 3480 C C . TYR B 1 146 ? -16.906 6.766 9.297 1 91.38 146 TYR B C 1
ATOM 3482 O O . TYR B 1 146 ? -17.406 6.387 10.359 1 91.38 146 TYR B O 1
ATOM 3490 N N . PRO B 1 147 ? -16.516 7.977 9.047 1 85.69 147 PRO B N 1
ATOM 3491 C CA . PRO B 1 147 ? -16.672 8.953 10.133 1 85.69 147 PRO B CA 1
ATOM 3492 C C . PRO B 1 147 ? -18.125 9.188 10.516 1 85.69 147 PRO B C 1
ATOM 3494 O O . PRO B 1 147 ? -19.016 9.148 9.648 1 85.69 147 PRO B O 1
ATOM 3497 N N . GLN B 1 148 ? -18.375 9.211 11.727 1 75.69 148 GLN B N 1
ATOM 3498 C CA . GLN B 1 148 ? -19.719 9.445 12.25 1 75.69 148 GLN B CA 1
ATOM 3499 C C . GLN B 1 148 ? -20.203 10.852 11.914 1 75.69 148 GLN B C 1
ATOM 3501 O O . GLN B 1 148 ? -21.391 11.062 11.688 1 75.69 148 GLN B O 1
ATOM 3506 N N . ARG B 1 149 ? -19.344 11.773 11.922 1 65.94 149 ARG B N 1
ATOM 3507 C CA . ARG B 1 149 ? -19.781 13.141 11.633 1 65.94 149 ARG B CA 1
ATOM 3508 C C . ARG B 1 149 ? -19.703 13.43 10.141 1 65.94 149 ARG B C 1
ATOM 3510 O O . ARG B 1 149 ? -18.703 13.117 9.492 1 65.94 149 ARG B O 1
ATOM 3517 N N . ILE B 1 150 ? -20.859 13.672 9.516 1 55.5 150 ILE B N 1
ATOM 3518 C CA . ILE B 1 150 ? -21.047 13.961 8.102 1 55.5 150 ILE B CA 1
ATOM 3519 C C . ILE B 1 150 ? -20.141 15.117 7.688 1 55.5 150 ILE B C 1
ATOM 3521 O O . ILE B 1 150 ? -20.203 16.203 8.273 1 55.5 150 ILE B O 1
ATOM 3525 N N . SER B 1 151 ? -19.062 14.789 7.102 1 64.81 151 SER B N 1
ATOM 3526 C CA . SER B 1 151 ? -18.328 15.898 6.5 1 64.81 151 SER B CA 1
ATOM 3527 C C . SER B 1 151 ? -18.75 16.109 5.047 1 64.81 151 SER B C 1
ATOM 3529 O O . SER B 1 151 ? -19.359 15.227 4.434 1 64.81 151 SER B O 1
ATOM 3531 N N . ASP B 1 152 ? -18.734 17.344 4.672 1 74.25 152 ASP B N 1
ATOM 3532 C CA . ASP B 1 152 ? -19.156 17.719 3.318 1 74.25 152 ASP B CA 1
ATOM 3533 C C . ASP B 1 152 ? -18.062 17.391 2.305 1 74.25 152 ASP B C 1
ATOM 3535 O O . ASP B 1 152 ? -18.188 17.703 1.119 1 74.25 152 ASP B O 1
ATOM 3539 N N . VAL B 1 153 ? -17.047 16.766 2.857 1 83.94 153 VAL B N 1
ATOM 3540 C CA . VAL B 1 153 ? -15.969 16.531 1.907 1 83.94 153 VAL B CA 1
ATOM 3541 C C . VAL B 1 153 ? -15.648 15.039 1.842 1 83.94 153 VAL B C 1
ATOM 3543 O O . VAL B 1 153 ? -15.984 14.289 2.758 1 83.94 153 VAL B O 1
ATOM 3546 N N . GLY B 1 154 ? -15.078 14.594 0.74 1 91.25 154 GLY B N 1
ATOM 3547 C CA . GLY B 1 154 ? -14.664 13.211 0.572 1 91.25 154 GLY B CA 1
ATOM 3548 C C . GLY B 1 154 ? -13.312 12.914 1.204 1 91.25 154 GLY B C 1
ATOM 3549 O O . GLY B 1 154 ? -12.719 13.781 1.851 1 91.25 154 GLY B O 1
ATOM 3550 N N . ILE B 1 155 ? -12.828 11.734 1.084 1 93.56 155 ILE B N 1
ATOM 3551 C CA . ILE B 1 155 ? -11.633 11.242 1.761 1 93.56 155 ILE B CA 1
ATOM 3552 C C . ILE B 1 155 ? -10.398 11.953 1.212 1 93.56 155 ILE B C 1
ATOM 3554 O O . ILE B 1 155 ? -9.383 12.062 1.9 1 93.56 155 ILE B O 1
ATOM 3558 N N . LEU B 1 156 ? -10.406 12.398 -0.034 1 94.56 156 LEU B N 1
ATOM 3559 C CA . LEU B 1 156 ? -9.258 13.102 -0.595 1 94.56 156 LEU B CA 1
ATOM 3560 C C . LEU B 1 156 ? -8.945 14.367 0.2 1 94.56 156 LEU B C 1
ATOM 3562 O O . LEU B 1 156 ? -7.816 14.555 0.654 1 94.56 156 LEU B O 1
ATOM 3566 N N . GLN B 1 157 ? -9.977 15.125 0.439 1 90.5 157 GLN B N 1
ATOM 3567 C CA . GLN B 1 157 ? -9.805 16.391 1.153 1 90.5 157 GLN B CA 1
ATOM 3568 C C . GLN B 1 157 ? -9.594 16.141 2.646 1 90.5 157 GLN B C 1
ATOM 3570 O O . GLN B 1 157 ? -8.93 16.938 3.32 1 90.5 157 GLN B O 1
ATOM 3575 N N . ASP B 1 158 ? -10.047 15.086 3.094 1 90.75 158 ASP B N 1
ATOM 3576 C CA . ASP B 1 158 ? -10.023 14.852 4.535 1 90.75 158 ASP B CA 1
ATOM 3577 C C . ASP B 1 158 ? -8.773 14.07 4.945 1 90.75 158 ASP B C 1
ATOM 3579 O O . ASP B 1 158 ? -8.148 14.375 5.961 1 90.75 158 ASP B O 1
ATOM 3583 N N . LEU B 1 159 ? -8.484 13.047 4.211 1 93.19 159 LEU B N 1
ATOM 3584 C CA . LEU B 1 159 ? -7.41 12.148 4.621 1 93.19 159 LEU B CA 1
ATOM 3585 C C . LEU B 1 159 ? -6.195 12.297 3.715 1 93.19 159 LEU B C 1
ATOM 3587 O O . LEU B 1 159 ? -5.078 12.508 4.195 1 93.19 159 LEU B O 1
ATOM 3591 N N . ALA B 1 160 ? -6.441 12.312 2.455 1 95.19 160 ALA B N 1
ATOM 3592 C CA . ALA B 1 160 ? -5.316 12.312 1.525 1 95.19 160 ALA B CA 1
ATOM 3593 C C . ALA B 1 160 ? -4.5 13.594 1.655 1 95.19 160 ALA B C 1
ATOM 3595 O O . ALA B 1 160 ? -3.295 13.602 1.386 1 95.19 160 ALA B O 1
ATOM 3596 N N . VAL B 1 161 ? -5.16 14.633 2.059 1 96.06 161 VAL B N 1
ATOM 3597 C CA . VAL B 1 161 ? -4.484 15.914 2.244 1 96.06 161 VAL B CA 1
ATOM 3598 C C . VAL B 1 161 ? -3.324 15.75 3.223 1 96.06 161 VAL B C 1
ATOM 3600 O O . VAL B 1 161 ? -2.246 16.312 3.016 1 96.06 161 VAL B O 1
ATOM 3603 N N . HIS B 1 162 ? -3.488 14.969 4.277 1 97.12 162 HIS B N 1
ATOM 3604 C CA . HIS B 1 162 ? -2.436 14.688 5.246 1 97.12 162 HIS B CA 1
ATOM 3605 C C . HIS B 1 162 ? -1.298 13.898 4.613 1 97.12 162 HIS B C 1
ATOM 3607 O O . HIS B 1 162 ? -0.124 14.203 4.832 1 97.12 162 HIS B O 1
ATOM 3613 N N . ASP B 1 163 ? -1.675 12.945 3.85 1 98.5 163 ASP B N 1
ATOM 3614 C CA . ASP B 1 163 ? -0.68 12 3.354 1 98.5 163 ASP B CA 1
ATOM 3615 C C . ASP B 1 163 ? 0.116 12.594 2.195 1 98.5 163 ASP B C 1
ATOM 3617 O O . ASP B 1 163 ? 1.301 12.305 2.031 1 98.5 163 ASP B O 1
ATOM 3621 N N . LEU B 1 164 ? -0.562 13.438 1.408 1 98.56 164 LEU B N 1
ATOM 3622 C CA . LEU B 1 164 ? 0.173 14.18 0.389 1 98.56 164 LEU B CA 1
ATOM 3623 C C . LEU B 1 164 ? 1.192 15.117 1.028 1 98.56 164 LEU B C 1
ATOM 3625 O O . LEU B 1 164 ? 2.324 15.227 0.551 1 98.56 164 LEU B O 1
ATOM 3629 N N . ASP B 1 165 ? 0.79 15.75 2.076 1 98.56 165 ASP B N 1
ATOM 3630 C CA . ASP B 1 165 ? 1.726 16.609 2.801 1 98.56 165 ASP B CA 1
ATOM 3631 C C . ASP B 1 165 ? 2.889 15.789 3.365 1 98.56 165 ASP B C 1
ATOM 3633 O O . ASP B 1 165 ? 4.051 16.172 3.23 1 98.56 165 ASP B O 1
ATOM 3637 N N . LEU B 1 166 ? 2.58 14.664 4 1 98.88 166 LEU B N 1
ATOM 3638 C CA . LEU B 1 166 ? 3.613 13.805 4.578 1 98.88 166 LEU B CA 1
ATOM 3639 C C . LEU B 1 166 ? 4.59 13.336 3.504 1 98.88 166 LEU B C 1
ATOM 3641 O O . LEU B 1 166 ? 5.793 13.242 3.75 1 98.88 166 LEU B O 1
ATOM 3645 N N . LEU B 1 167 ? 4.023 13.023 2.363 1 98.81 167 LEU B N 1
ATOM 3646 C CA . LEU B 1 167 ? 4.859 12.57 1.254 1 98.81 167 LEU B CA 1
ATOM 3647 C C . LEU B 1 167 ? 5.887 13.641 0.885 1 98.81 167 LEU B C 1
ATOM 3649 O O . LEU B 1 167 ? 7.078 13.344 0.778 1 98.81 167 LEU B O 1
ATOM 3653 N N . CYS B 1 168 ? 5.43 14.859 0.743 1 98.44 168 CYS B N 1
ATOM 3654 C CA . CYS B 1 168 ? 6.324 15.969 0.404 1 98.44 168 CYS B CA 1
ATOM 3655 C C . CYS B 1 168 ? 7.277 16.266 1.552 1 98.44 168 CYS B C 1
ATOM 3657 O O . CYS B 1 168 ? 8.469 16.516 1.329 1 98.44 168 CYS B O 1
ATOM 3659 N N . PHE B 1 169 ? 6.801 16.203 2.744 1 98.69 169 PHE B N 1
ATOM 3660 C CA . PHE B 1 169 ? 7.559 16.516 3.949 1 98.69 169 PHE B CA 1
ATOM 3661 C C . PHE B 1 169 ? 8.711 15.523 4.137 1 98.69 169 PHE B C 1
ATOM 3663 O O . PHE B 1 169 ? 9.844 15.93 4.406 1 98.69 169 PHE B O 1
ATOM 3670 N N . LEU B 1 170 ? 8.406 14.25 3.957 1 98.81 170 LEU B N 1
ATOM 3671 C CA . LEU B 1 170 ? 9.398 13.203 4.184 1 98.81 170 LEU B CA 1
ATOM 3672 C C . LEU B 1 170 ? 10.367 13.117 3.008 1 98.81 170 LEU B C 1
ATOM 3674 O O . LEU B 1 170 ? 11.578 12.984 3.205 1 98.81 170 LEU B O 1
ATOM 3678 N N . SER B 1 171 ? 9.867 13.219 1.773 1 98.25 171 SER B N 1
ATOM 3679 C CA . SER B 1 171 ? 10.695 13.008 0.593 1 98.25 171 SER B CA 1
ATOM 3680 C C . SER B 1 171 ? 11.516 14.25 0.256 1 98.25 171 SER B C 1
ATOM 3682 O O . SER B 1 171 ? 12.562 14.156 -0.378 1 98.25 171 SER B O 1
ATOM 3684 N N . LYS B 1 172 ? 10.969 15.438 0.603 1 97.12 172 LYS B N 1
ATOM 3685 C CA . LYS B 1 172 ? 11.531 16.734 0.222 1 97.12 172 LYS B CA 1
ATOM 3686 C C . LYS B 1 172 ? 11.594 16.875 -1.296 1 97.12 172 LYS B C 1
ATOM 3688 O O . LYS B 1 172 ? 12.562 17.422 -1.832 1 97.12 172 LYS B O 1
ATOM 3693 N N . GLN B 1 173 ? 10.602 16.281 -1.935 1 97 173 GLN B N 1
ATOM 3694 C CA . GLN B 1 173 ? 10.539 16.312 -3.393 1 97 173 GLN B CA 1
ATOM 3695 C C . GLN B 1 173 ? 9.164 16.781 -3.867 1 97 173 GLN B C 1
ATOM 3697 O O . GLN B 1 173 ? 8.172 16.656 -3.145 1 97 173 GLN B O 1
ATOM 3702 N N . GLU B 1 174 ? 9.125 17.234 -5.059 1 96 174 GLU B N 1
ATOM 3703 C CA . GLU B 1 174 ? 7.867 17.625 -5.68 1 96 174 GLU B CA 1
ATOM 3704 C C . GLU B 1 174 ? 7.188 16.438 -6.344 1 96 174 GLU B C 1
ATOM 3706 O O . GLU B 1 174 ? 7.855 15.578 -6.938 1 96 174 GLU B O 1
ATOM 3711 N N . ILE B 1 175 ? 5.941 16.406 -6.246 1 97.69 175 ILE B N 1
ATOM 3712 C CA . ILE B 1 175 ? 5.156 15.414 -6.98 1 97.69 175 ILE B CA 1
ATOM 3713 C C . ILE B 1 175 ? 4.988 15.867 -8.43 1 97.69 175 ILE B C 1
ATOM 3715 O O . ILE B 1 175 ? 4.418 16.922 -8.695 1 97.69 175 ILE B O 1
ATOM 3719 N N . THR B 1 176 ? 5.453 15.062 -9.344 1 96.62 176 THR B N 1
ATOM 3720 C CA . THR B 1 176 ? 5.484 15.477 -10.742 1 96.62 176 THR B CA 1
ATOM 3721 C C . THR B 1 176 ? 4.371 14.805 -11.531 1 96.62 176 THR B C 1
ATOM 3723 O O . THR B 1 176 ? 3.977 15.281 -12.594 1 96.62 176 THR B O 1
ATOM 3726 N N . LYS B 1 177 ? 3.93 13.688 -11.109 1 96.75 177 LYS B N 1
ATOM 3727 C CA . LYS B 1 177 ? 2.869 12.93 -11.758 1 96.75 177 LYS B CA 1
ATOM 3728 C C . LYS B 1 177 ? 1.953 12.273 -10.727 1 96.75 177 LYS B C 1
ATOM 3730 O O . LYS B 1 177 ? 2.416 11.812 -9.68 1 96.75 177 LYS B O 1
ATOM 3735 N N . THR B 1 178 ? 0.658 12.289 -11.094 1 98.06 178 THR B N 1
ATOM 3736 C CA . THR B 1 178 ? -0.294 11.617 -10.219 1 98.06 178 THR B CA 1
ATOM 3737 C C . THR B 1 178 ? -1.351 10.875 -11.031 1 98.06 178 THR B C 1
ATOM 3739 O O . THR B 1 178 ? -1.748 11.328 -12.109 1 98.06 178 THR B O 1
ATOM 3742 N N . ASN B 1 179 ? -1.691 9.703 -10.641 1 98.44 179 ASN B N 1
ATOM 3743 C CA . ASN B 1 179 ? -2.857 8.961 -11.109 1 98.44 179 ASN B CA 1
ATOM 3744 C C . ASN B 1 179 ? -3.779 8.578 -9.953 1 98.44 179 ASN B C 1
ATOM 3746 O O . ASN B 1 179 ? -3.314 8.133 -8.898 1 98.44 179 ASN B O 1
ATOM 3750 N N . LEU B 1 180 ? -5.051 8.828 -10.148 1 98.38 180 LEU B N 1
ATOM 3751 C CA . LEU B 1 180 ? -6.016 8.625 -9.07 1 98.38 180 LEU B CA 1
ATOM 3752 C C . LEU B 1 180 ? -7.074 7.605 -9.477 1 98.38 180 LEU B C 1
ATOM 3754 O O . LEU B 1 180 ? -7.59 7.648 -10.594 1 98.38 180 LEU B O 1
ATOM 3758 N N . LEU B 1 181 ? -7.293 6.609 -8.609 1 98.44 181 LEU B N 1
ATOM 3759 C CA . LEU B 1 181 ? -8.523 5.828 -8.609 1 98.44 181 LEU B CA 1
ATOM 3760 C C . LEU B 1 181 ? -9.328 6.086 -7.34 1 98.44 181 LEU B C 1
ATOM 3762 O O . LEU B 1 181 ? -8.766 6.176 -6.246 1 98.44 181 LEU B O 1
ATOM 3766 N N . LYS B 1 182 ? -10.586 6.297 -7.391 1 96.94 182 LYS B N 1
ATOM 3767 C CA . LYS B 1 182 ? -11.414 6.508 -6.211 1 96.94 182 LYS B CA 1
ATOM 3768 C C . LYS B 1 182 ? -12.781 5.84 -6.367 1 96.94 182 LYS B C 1
ATOM 3770 O O . LYS B 1 182 ? -13.156 5.449 -7.473 1 96.94 182 LYS B O 1
ATOM 3775 N N . LYS B 1 183 ? -13.445 5.625 -5.305 1 96.38 183 LYS B N 1
ATOM 3776 C CA . LYS B 1 183 ? -14.766 5.004 -5.289 1 96.38 183 LYS B CA 1
ATOM 3777 C C . LYS B 1 183 ? -15.711 5.734 -4.34 1 96.38 183 LYS B C 1
ATOM 3779 O O . LYS B 1 183 ? -15.266 6.371 -3.381 1 96.38 183 LYS B O 1
ATOM 3784 N N . TYR B 1 184 ? -17 5.586 -4.699 1 94.69 184 TYR B N 1
ATOM 3785 C CA . TYR B 1 184 ? -18.109 6.121 -3.916 1 94.69 184 TYR B CA 1
ATOM 3786 C C . TYR B 1 184 ? -18.953 4.992 -3.33 1 94.69 184 TYR B C 1
ATOM 3788 O O . TYR B 1 184 ? -19.984 4.617 -3.902 1 94.69 184 TYR B O 1
ATOM 3796 N N . THR B 1 185 ? -18.594 4.473 -2.203 1 92.44 185 THR B N 1
ATOM 3797 C CA . THR B 1 185 ? -19.219 3.264 -1.691 1 92.44 185 THR B CA 1
ATOM 3798 C C . THR B 1 185 ? -20.359 3.607 -0.745 1 92.44 185 THR B C 1
ATOM 3800 O O . THR B 1 185 ? -21.375 2.895 -0.691 1 92.44 185 THR B O 1
ATOM 3803 N N . GLN B 1 186 ? -20.172 4.621 0.017 1 86.69 186 GLN B N 1
ATOM 3804 C CA . GLN B 1 186 ? -21.141 4.957 1.062 1 86.69 186 GLN B CA 1
ATOM 3805 C C . GLN B 1 186 ? -22.062 6.086 0.614 1 86.69 186 GLN B C 1
ATOM 3807 O O . GLN B 1 186 ? -23.125 6.289 1.199 1 86.69 186 GLN B O 1
ATOM 3812 N N . ASP B 1 187 ? -21.547 6.832 -0.378 1 84.81 187 ASP B N 1
ATOM 3813 C CA . ASP B 1 187 ? -22.25 8.016 -0.874 1 84.81 187 ASP B CA 1
ATOM 3814 C C . ASP B 1 187 ? -22.078 8.156 -2.387 1 84.81 187 ASP B C 1
ATOM 3816 O O . ASP B 1 187 ? -21.188 7.547 -2.977 1 84.81 187 ASP B O 1
ATOM 3820 N N . GLN B 1 188 ? -22.984 8.961 -2.936 1 86.75 188 GLN B N 1
ATOM 3821 C CA . GLN B 1 188 ? -22.938 9.156 -4.379 1 86.75 188 GLN B CA 1
ATOM 3822 C C . GLN B 1 188 ? -22.078 10.367 -4.738 1 86.75 188 GLN B C 1
ATOM 3824 O O . GLN B 1 188 ? -21.672 10.531 -5.891 1 86.75 188 GLN B O 1
ATOM 3829 N N . THR B 1 189 ? -21.812 11.164 -3.768 1 84.69 189 THR B N 1
ATOM 3830 C CA . THR B 1 189 ? -21.156 12.422 -4.094 1 84.69 189 THR B CA 1
ATOM 3831 C C . THR B 1 189 ? -19.797 12.516 -3.389 1 84.69 189 THR B C 1
ATOM 3833 O O . THR B 1 189 ? -18.938 13.297 -3.793 1 84.69 189 THR B O 1
ATOM 3836 N N . ARG B 1 190 ? -19.672 11.742 -2.34 1 90.12 190 ARG B N 1
ATOM 3837 C CA . ARG B 1 190 ? -18.438 11.781 -1.564 1 90.12 190 ARG B CA 1
ATOM 3838 C C . ARG B 1 190 ? -17.672 10.461 -1.693 1 90.12 190 ARG B C 1
ATOM 3840 O O . ARG B 1 190 ? -18.172 9.406 -1.299 1 90.12 190 ARG B O 1
ATOM 3847 N N . GLU B 1 191 ? -16.516 10.633 -2.244 1 94.62 191 GLU B N 1
ATOM 3848 C CA . GLU B 1 191 ? -15.703 9.43 -2.35 1 94.62 191 GLU B CA 1
ATOM 3849 C C . GLU B 1 191 ? -15.25 8.945 -0.975 1 94.62 191 GLU B C 1
ATOM 3851 O O . GLU B 1 191 ? -14.945 9.75 -0.096 1 94.62 191 GLU B O 1
ATOM 3856 N N . SER B 1 192 ? -15.281 7.629 -0.736 1 96.19 192 SER B N 1
ATOM 3857 C CA . SER B 1 192 ? -14.922 7.047 0.552 1 96.19 192 SER B CA 1
ATOM 3858 C C . SER B 1 192 ? -13.734 6.098 0.416 1 96.19 192 SER B C 1
ATOM 3860 O O . SER B 1 192 ? -13.336 5.449 1.386 1 96.19 192 SER B O 1
ATOM 3862 N N . GLU B 1 193 ? -13.172 5.949 -0.803 1 97.56 193 GLU B N 1
ATOM 3863 C CA . GLU B 1 193 ? -12.023 5.117 -1.137 1 97.56 193 GLU B CA 1
ATOM 3864 C C . GLU B 1 193 ? -11.148 5.785 -2.199 1 97.56 193 GLU B C 1
ATOM 3866 O O . GLU B 1 193 ? -11.664 6.352 -3.166 1 97.56 193 GLU B O 1
ATOM 3871 N N . SER B 1 194 ? -9.844 5.723 -1.969 1 98.25 194 SER B N 1
ATOM 3872 C CA . SER B 1 194 ? -8.984 6.281 -3.008 1 98.25 194 SER B CA 1
ATOM 3873 C C . SER B 1 194 ? -7.574 5.703 -2.93 1 98.25 194 SER B C 1
ATOM 3875 O O . SER B 1 194 ? -7.094 5.367 -1.846 1 98.25 194 SER B O 1
ATOM 3877 N N . ILE B 1 195 ? -6.965 5.516 -4.055 1 98.88 195 ILE B N 1
ATOM 3878 C CA . ILE B 1 195 ? -5.543 5.215 -4.184 1 98.88 195 ILE B CA 1
ATOM 3879 C C . ILE B 1 195 ? -4.895 6.199 -5.156 1 98.88 195 ILE B C 1
ATOM 3881 O O . ILE B 1 195 ? -5.363 6.363 -6.285 1 98.88 195 ILE B O 1
ATOM 3885 N N . ILE B 1 196 ? -3.859 6.832 -4.719 1 98.81 196 ILE B N 1
ATOM 3886 C CA . ILE B 1 196 ? -3.129 7.777 -5.555 1 98.81 196 ILE B CA 1
ATOM 3887 C C . ILE B 1 196 ? -1.728 7.238 -5.84 1 98.81 196 ILE B C 1
ATOM 3889 O O . ILE B 1 196 ? -0.983 6.906 -4.91 1 98.81 196 ILE B O 1
ATOM 3893 N N . LEU B 1 197 ? -1.413 7.082 -7.066 1 98.88 197 LEU B N 1
ATOM 3894 C CA . LEU B 1 197 ? -0.054 6.801 -7.516 1 98.88 197 LEU B CA 1
ATOM 3895 C C . LEU B 1 197 ? 0.705 8.094 -7.789 1 98.88 197 LEU B C 1
ATOM 3897 O O . LEU B 1 197 ? 0.226 8.953 -8.531 1 98.88 197 LEU B O 1
ATOM 3901 N N . CYS B 1 198 ? 1.877 8.219 -7.156 1 98.81 198 CYS B N 1
ATOM 3902 C CA . CYS B 1 198 ? 2.615 9.469 -7.258 1 98.81 198 CYS B CA 1
ATOM 3903 C C . CYS B 1 198 ? 4.023 9.234 -7.797 1 98.81 198 CYS B C 1
ATOM 3905 O O . CYS B 1 198 ? 4.77 8.422 -7.25 1 98.81 198 CYS B O 1
ATOM 3907 N N . GLY B 1 199 ? 4.328 9.922 -8.875 1 98.69 199 GLY B N 1
ATOM 3908 C CA . GLY B 1 199 ? 5.715 10.062 -9.289 1 98.69 199 GLY B CA 1
ATOM 3909 C C . GLY B 1 199 ? 6.371 11.32 -8.758 1 98.69 199 GLY B C 1
ATOM 3910 O O . GLY B 1 199 ? 5.824 12.422 -8.891 1 98.69 199 GLY B O 1
ATOM 3911 N N . LEU B 1 200 ? 7.426 11.156 -8.031 1 98.31 200 LEU B N 1
ATOM 3912 C CA . LEU B 1 200 ? 8.227 12.289 -7.574 1 98.31 200 LEU B CA 1
ATOM 3913 C C . LEU B 1 200 ? 9.539 12.375 -8.359 1 98.31 200 LEU B C 1
ATOM 3915 O O . LEU B 1 200 ? 9.75 11.617 -9.305 1 98.31 200 LEU B O 1
ATOM 3919 N N . GLU B 1 201 ? 10.375 13.352 -8.023 1 96.19 201 GLU B N 1
ATOM 3920 C CA . GLU B 1 201 ? 11.602 13.594 -8.773 1 96.19 201 GLU B CA 1
ATOM 3921 C C . GLU B 1 201 ? 12.516 12.367 -8.75 1 96.19 201 GLU B C 1
ATOM 3923 O O . GLU B 1 201 ? 13.055 11.969 -9.781 1 96.19 201 GLU B O 1
ATOM 3928 N N . LYS B 1 202 ? 12.617 11.734 -7.555 1 96.19 202 LYS B N 1
ATOM 3929 C CA . LYS B 1 202 ? 13.602 10.664 -7.426 1 96.19 202 LYS B CA 1
ATOM 3930 C C . LYS B 1 202 ? 12.977 9.422 -6.785 1 96.19 202 LYS B C 1
ATOM 3932 O O . LYS B 1 202 ? 13.688 8.469 -6.453 1 96.19 202 LYS B O 1
ATOM 3937 N N . CYS B 1 203 ? 11.719 9.391 -6.516 1 97.88 203 CYS B N 1
ATOM 3938 C CA . CYS B 1 203 ? 11.094 8.219 -5.914 1 97.88 203 CYS B CA 1
ATOM 3939 C C . CYS B 1 203 ? 9.648 8.07 -6.375 1 97.88 203 CYS B C 1
ATOM 3941 O O . CYS B 1 203 ? 9.125 8.938 -7.078 1 97.88 203 CYS B O 1
ATOM 3943 N N . ILE B 1 204 ? 9.047 6.961 -6.156 1 98.81 204 ILE B N 1
ATOM 3944 C CA . ILE B 1 204 ? 7.652 6.699 -6.484 1 98.81 204 ILE B CA 1
ATOM 3945 C C . ILE B 1 204 ? 6.879 6.352 -5.211 1 98.81 204 ILE B C 1
ATOM 3947 O O . ILE B 1 204 ? 7.465 5.895 -4.23 1 98.81 204 ILE B O 1
ATOM 3951 N N . ALA B 1 205 ? 5.578 6.645 -5.227 1 98.94 205 ALA B N 1
ATOM 3952 C CA . ALA B 1 205 ? 4.82 6.438 -3.992 1 98.94 205 ALA B CA 1
ATOM 3953 C C . ALA B 1 205 ? 3.373 6.059 -4.293 1 98.94 205 ALA B C 1
ATOM 3955 O O . ALA B 1 205 ? 2.881 6.293 -5.402 1 98.94 205 ALA B O 1
ATOM 3956 N N . SER B 1 206 ? 2.797 5.402 -3.379 1 98.88 206 SER B N 1
ATOM 3957 C CA . SER B 1 206 ? 1.361 5.141 -3.383 1 98.88 206 SER B CA 1
ATOM 3958 C C . SER B 1 206 ? 0.717 5.574 -2.07 1 98.88 206 SER B C 1
ATOM 3960 O O . SER B 1 206 ? 1.279 5.355 -0.996 1 98.88 206 SER B O 1
ATOM 3962 N N . ILE B 1 207 ? -0.402 6.215 -2.145 1 98.88 207 ILE B N 1
ATOM 3963 C CA . ILE B 1 207 ? -1.214 6.629 -1.005 1 98.88 207 ILE B CA 1
ATOM 3964 C C . ILE B 1 207 ? -2.596 5.988 -1.095 1 98.88 207 ILE B C 1
ATOM 3966 O O . ILE B 1 207 ? -3.336 6.223 -2.055 1 98.88 207 ILE B O 1
ATOM 3970 N N . HIS B 1 208 ? -2.926 5.184 -0.125 1 98.94 208 HIS B N 1
ATOM 3971 C CA . HIS B 1 208 ? -4.203 4.48 -0.101 1 98.94 208 HIS B CA 1
ATOM 3972 C C . HIS B 1 208 ? -5.039 4.895 1.104 1 98.94 208 HIS B C 1
ATOM 3974 O O . HIS B 1 208 ? -4.664 4.629 2.248 1 98.94 208 HIS B O 1
ATOM 3980 N N . GLN B 1 209 ? -6.145 5.57 0.856 1 98.31 209 GLN B N 1
ATOM 3981 C CA . GLN B 1 209 ? -7.051 6.008 1.911 1 98.31 209 GLN B CA 1
ATOM 3982 C C . GLN B 1 209 ? -8.383 5.258 1.845 1 98.31 209 GLN B C 1
ATOM 3984 O O . GLN B 1 209 ? -8.891 4.992 0.757 1 98.31 209 GLN B O 1
ATOM 3989 N N . SER B 1 210 ? -8.938 4.992 3.039 1 98.25 210 SER B N 1
ATOM 3990 C CA . SER B 1 210 ? -10.242 4.336 3.066 1 98.25 210 SER B CA 1
ATOM 3991 C C . SER B 1 210 ? -11.031 4.73 4.309 1 98.25 210 SER B C 1
ATOM 3993 O O . SER B 1 210 ? -10.477 4.777 5.41 1 98.25 210 SER B O 1
ATOM 3995 N N . TRP B 1 211 ? -12.289 5.027 4.137 1 96.94 211 TRP B N 1
ATOM 3996 C CA . TRP B 1 211 ? -13.242 5.129 5.238 1 96.94 211 TRP B CA 1
ATOM 3997 C C . TRP B 1 211 ? -14.07 3.855 5.359 1 96.94 211 TRP B C 1
ATOM 3999 O O . TRP B 1 211 ? -15.062 3.82 6.094 1 96.94 211 TRP B O 1
ATOM 4009 N N . ASN B 1 212 ? -13.695 2.811 4.602 1 97.69 212 ASN B N 1
ATOM 4010 C CA . ASN B 1 212 ? -14.531 1.619 4.512 1 97.69 212 ASN B CA 1
ATOM 4011 C C . ASN B 1 212 ? -13.977 0.478 5.355 1 97.69 212 ASN B C 1
ATOM 4013 O O . ASN B 1 212 ? -14.57 -0.599 5.422 1 97.69 212 ASN B O 1
ATOM 4017 N N . SER B 1 213 ? -12.859 0.696 6.023 1 98.31 213 SER B N 1
ATOM 4018 C CA . SER B 1 213 ? -12.227 -0.341 6.832 1 98.31 213 SER B CA 1
ATOM 4019 C C . SER B 1 213 ? -12.867 -0.426 8.219 1 98.31 213 SER B C 1
ATOM 4021 O O . SER B 1 213 ? -13.164 0.6 8.828 1 98.31 213 SER B O 1
ATOM 4023 N N . THR B 1 214 ? -13.023 -1.634 8.734 1 98.12 214 THR B N 1
ATOM 4024 C CA . THR B 1 214 ? -13.594 -1.813 10.062 1 98.12 214 THR B CA 1
ATOM 4025 C C . THR B 1 214 ? -12.562 -1.498 11.141 1 98.12 214 THR B C 1
ATOM 4027 O O . THR B 1 214 ? -12.906 -1.318 12.305 1 98.12 214 THR B O 1
ATOM 4030 N N . GLN B 1 215 ? -11.289 -1.497 10.742 1 97.69 215 GLN B N 1
ATOM 4031 C CA . GLN B 1 215 ? -10.203 -1.2 11.672 1 97.69 215 GLN B CA 1
ATOM 4032 C C . GLN B 1 215 ? -9.43 0.038 11.227 1 97.69 215 GLN B C 1
ATOM 4034 O O . GLN B 1 215 ? -9.438 0.392 10.047 1 97.69 215 GLN B O 1
ATOM 4039 N N . LYS B 1 216 ? -8.812 0.674 12.227 1 97.62 216 LYS B N 1
ATOM 4040 C CA . LYS B 1 216 ? -7.906 1.775 11.914 1 97.62 216 LYS B CA 1
ATOM 4041 C C . LYS B 1 216 ? -6.52 1.258 11.539 1 97.62 216 LYS B C 1
ATOM 4043 O O . LYS B 1 216 ? -6 0.341 12.18 1 97.62 216 LYS B O 1
ATOM 4048 N N . LEU B 1 217 ? -6.016 1.719 10.484 1 98.31 217 LEU B N 1
ATOM 4049 C CA . LEU B 1 217 ? -4.645 1.458 10.047 1 98.31 217 LEU B CA 1
ATOM 4050 C C . LEU B 1 217 ? -3.982 2.734 9.547 1 98.31 217 LEU B C 1
ATOM 4052 O O . LEU B 1 217 ? -4.531 3.426 8.68 1 98.31 217 LEU B O 1
ATOM 4056 N N . ARG B 1 218 ? -2.906 3.176 10.102 1 98.62 218 ARG B N 1
ATOM 4057 C CA . ARG B 1 218 ? -2.074 4.293 9.672 1 98.62 218 ARG B CA 1
ATOM 4058 C C . ARG B 1 218 ? -0.605 3.889 9.609 1 98.62 218 ARG B C 1
ATOM 4060 O O . ARG B 1 218 ? 0.12 3.994 10.602 1 98.62 218 ARG B O 1
ATOM 4067 N N . LYS B 1 219 ? -0.181 3.57 8.422 1 98.69 219 LYS B N 1
ATOM 4068 C CA . LYS B 1 219 ? 1.149 2.99 8.266 1 98.69 219 LYS B CA 1
ATOM 4069 C C . LYS B 1 219 ? 1.908 3.65 7.117 1 98.69 219 LYS B C 1
ATOM 4071 O O . LYS B 1 219 ? 1.31 4.031 6.109 1 98.69 219 LYS B O 1
ATOM 4076 N N . ILE B 1 220 ? 3.178 3.783 7.301 1 98.94 220 ILE B N 1
ATOM 4077 C CA . ILE B 1 220 ? 4.098 4.195 6.246 1 98.94 220 ILE B CA 1
ATOM 4078 C C . ILE B 1 220 ? 5.199 3.15 6.082 1 98.94 220 ILE B C 1
ATOM 4080 O O . ILE B 1 220 ? 5.887 2.805 7.047 1 98.94 220 ILE B O 1
ATOM 4084 N N . HIS B 1 221 ? 5.297 2.559 4.957 1 98.94 221 HIS B N 1
ATOM 4085 C CA . HIS B 1 221 ? 6.48 1.804 4.559 1 98.94 221 HIS B CA 1
ATOM 4086 C C . HIS B 1 221 ? 7.375 2.625 3.635 1 98.94 221 HIS B C 1
ATOM 4088 O O . HIS B 1 221 ? 6.906 3.16 2.627 1 98.94 221 HIS B O 1
ATOM 4094 N N . LEU B 1 222 ? 8.547 2.787 4.008 1 98.94 222 LEU B N 1
ATOM 4095 C CA . LEU B 1 222 ? 9.477 3.633 3.264 1 98.94 222 LEU B CA 1
ATOM 4096 C C . LEU B 1 222 ? 10.789 2.9 3 1 98.94 222 LEU B C 1
ATOM 4098 O O . LEU B 1 222 ? 11.414 2.389 3.932 1 98.94 222 LEU B O 1
ATOM 4102 N N . ILE B 1 223 ? 11.148 2.797 1.738 1 98.88 223 ILE B N 1
ATOM 4103 C CA . ILE B 1 223 ? 12.367 2.115 1.318 1 98.88 223 ILE B CA 1
ATOM 4104 C C . ILE B 1 223 ? 13.398 3.139 0.847 1 98.88 223 ILE B C 1
ATOM 4106 O O . ILE B 1 223 ? 13.094 3.984 0.001 1 98.88 223 ILE B O 1
ATOM 4110 N N . THR B 1 224 ? 14.562 3.109 1.416 1 98.62 224 THR B N 1
ATOM 4111 C CA . THR B 1 224 ? 15.695 3.896 0.946 1 98.62 224 THR B CA 1
ATOM 4112 C C . THR B 1 224 ? 16.75 2.996 0.317 1 98.62 224 THR B C 1
ATOM 4114 O O . THR B 1 224 ? 16.594 1.773 0.28 1 98.62 224 THR B O 1
ATOM 4117 N N . LYS B 1 225 ? 17.797 3.637 -0.186 1 97.44 225 LYS B N 1
ATOM 4118 C CA . LYS B 1 225 ? 18.891 2.891 -0.776 1 97.44 225 LYS B CA 1
ATOM 4119 C C . LYS B 1 225 ? 19.516 1.927 0.234 1 97.44 225 LYS B C 1
ATOM 4121 O O . LYS B 1 225 ? 19.969 0.842 -0.133 1 97.44 225 LYS B O 1
ATOM 4126 N N . ASN B 1 226 ? 19.375 2.297 1.534 1 97.62 226 ASN B N 1
ATOM 4127 C CA . ASN B 1 226 ? 20.156 1.547 2.506 1 97.62 226 ASN B CA 1
ATOM 4128 C C . ASN B 1 226 ? 19.266 0.861 3.539 1 97.62 226 ASN B C 1
ATOM 4130 O O . ASN B 1 226 ? 19.688 -0.094 4.191 1 97.62 226 ASN B O 1
ATOM 4134 N N . HIS B 1 227 ? 18.031 1.338 3.703 1 98.62 227 HIS B N 1
ATOM 4135 C CA . HIS B 1 227 ? 17.234 0.848 4.832 1 98.62 227 HIS B CA 1
ATOM 4136 C C . HIS B 1 227 ? 15.766 0.708 4.457 1 98.62 227 HIS B C 1
ATOM 4138 O O . HIS B 1 227 ? 15.328 1.247 3.438 1 98.62 227 HIS B O 1
ATOM 4144 N N . PHE B 1 228 ? 15.125 -0.085 5.195 1 98.88 228 PHE B N 1
ATOM 4145 C CA . PHE B 1 228 ? 13.672 -0.216 5.148 1 98.88 228 PHE B CA 1
ATOM 4146 C C . PHE B 1 228 ? 13.047 0.239 6.461 1 98.88 228 PHE B C 1
ATOM 4148 O O . PHE B 1 228 ? 13.453 -0.199 7.535 1 98.88 228 PHE B O 1
ATOM 4155 N N . TYR B 1 229 ? 12.031 1.14 6.359 1 98.88 229 TYR B N 1
ATOM 4156 C CA . TYR B 1 229 ? 11.375 1.688 7.543 1 98.88 229 TYR B CA 1
ATOM 4157 C C . TYR B 1 229 ? 9.891 1.324 7.562 1 98.88 229 TYR B C 1
ATOM 4159 O O . TYR B 1 229 ? 9.227 1.349 6.527 1 98.88 229 TYR B O 1
ATOM 4167 N N . GLU B 1 230 ? 9.367 0.985 8.648 1 98.88 230 GLU B N 1
ATOM 4168 C CA . GLU B 1 230 ? 7.945 0.794 8.906 1 98.88 230 GLU B CA 1
ATOM 4169 C C . GLU B 1 230 ? 7.469 1.692 10.047 1 98.88 230 GLU B C 1
ATOM 4171 O O . GLU B 1 230 ? 7.832 1.48 11.203 1 98.88 230 GLU B O 1
ATOM 4176 N N . ALA B 1 231 ? 6.672 2.641 9.758 1 98.81 231 ALA B N 1
ATOM 4177 C CA . ALA B 1 231 ? 6.117 3.533 10.773 1 98.81 231 ALA B CA 1
ATOM 4178 C C . ALA B 1 231 ? 4.641 3.24 11.016 1 98.81 231 ALA B C 1
ATOM 4180 O O . ALA B 1 231 ? 3.861 3.117 10.07 1 98.81 231 ALA B O 1
ATOM 4181 N N . ASN B 1 232 ? 4.266 3.035 12.188 1 98.5 232 ASN B N 1
ATOM 4182 C CA . ASN B 1 232 ? 2.873 2.977 12.617 1 98.5 232 ASN B CA 1
ATOM 4183 C C . ASN B 1 232 ? 2.451 4.262 13.328 1 98.5 232 ASN B C 1
ATOM 4185 O O . ASN B 1 232 ? 2.881 4.527 14.453 1 98.5 232 ASN B O 1
ATOM 4189 N N . LEU B 1 233 ? 1.606 5.02 12.711 1 98.12 233 LEU B N 1
ATOM 4190 C CA . LEU B 1 233 ? 1.291 6.348 13.219 1 98.12 233 LEU B CA 1
ATOM 4191 C C . LEU B 1 233 ? 0.271 6.273 14.352 1 98.12 233 LEU B C 1
ATOM 4193 O O . LEU B 1 233 ? 0.167 7.195 15.164 1 98.12 233 LEU B O 1
ATOM 4197 N N . ASN B 1 234 ? -0.481 5.16 14.398 1 96.06 234 ASN B N 1
ATOM 4198 C CA . ASN B 1 234 ? -1.439 4.984 15.484 1 96.06 234 ASN B CA 1
ATOM 4199 C C . ASN B 1 234 ? -0.74 4.676 16.797 1 96.06 234 ASN B C 1
ATOM 4201 O O . ASN B 1 234 ? -1.115 5.207 17.844 1 96.06 234 ASN B O 1
ATOM 4205 N N . ASP B 1 235 ? 0.274 3.857 16.703 1 95.19 235 ASP B N 1
ATOM 4206 C CA . ASP B 1 235 ? 0.929 3.383 17.906 1 95.19 235 ASP B CA 1
ATOM 4207 C C . ASP B 1 235 ? 2.229 4.141 18.172 1 95.19 235 ASP B C 1
ATOM 4209 O O . ASP B 1 235 ? 2.982 3.799 19.078 1 95.19 235 ASP B O 1
ATOM 4213 N N . PHE B 1 236 ? 2.521 5.062 17.391 1 97 236 PHE B N 1
ATOM 4214 C CA . PHE B 1 236 ? 3.752 5.836 17.5 1 97 236 PHE B CA 1
ATOM 4215 C C . PHE B 1 236 ? 4.965 4.914 17.594 1 97 236 PHE B C 1
ATOM 4217 O O . PHE B 1 236 ? 5.73 4.98 18.547 1 97 236 PHE B O 1
ATOM 4224 N N . SER B 1 237 ? 5.148 4.156 16.562 1 98.19 237 SER B N 1
ATOM 4225 C CA . SER B 1 237 ? 6.305 3.268 16.531 1 98.19 237 SER B CA 1
ATOM 4226 C C . SER B 1 237 ? 7 3.322 15.172 1 98.19 237 SER B C 1
ATOM 4228 O O . SER B 1 237 ? 6.379 3.658 14.164 1 98.19 237 SER B O 1
ATOM 4230 N N . LEU B 1 238 ? 8.25 3.082 15.18 1 98.56 238 LEU B N 1
ATOM 4231 C CA . LEU B 1 238 ? 9.094 3.088 13.984 1 98.56 238 LEU B CA 1
ATOM 4232 C C . LEU B 1 238 ? 10.086 1.933 14.016 1 98.56 238 LEU B C 1
ATOM 4234 O O . LEU B 1 238 ? 10.797 1.746 15.008 1 98.56 238 LEU B O 1
ATOM 4238 N N . LEU B 1 239 ? 10.055 1.129 12.984 1 98.81 239 LEU B N 1
ATOM 4239 C CA . LEU B 1 239 ? 11.055 0.083 12.797 1 98.81 239 LEU B CA 1
ATOM 4240 C C . LEU B 1 239 ? 12.039 0.463 11.695 1 98.81 239 LEU B C 1
ATOM 4242 O O . LEU B 1 239 ? 11.641 0.98 10.648 1 98.81 239 LEU B O 1
ATOM 4246 N N . LYS B 1 240 ? 13.242 0.345 11.93 1 98.69 240 LYS B N 1
ATOM 4247 C CA . LYS B 1 240 ? 14.32 0.426 10.953 1 98.69 240 LYS B CA 1
ATOM 4248 C C . LYS B 1 240 ? 14.969 -0.939 10.727 1 98.69 240 LYS B C 1
ATOM 4250 O O . LYS B 1 240 ? 15.594 -1.489 11.633 1 98.69 240 LYS B O 1
ATOM 4255 N N . ASP B 1 241 ? 14.805 -1.508 9.586 1 98.56 241 ASP B N 1
ATOM 4256 C CA . ASP B 1 241 ? 15.352 -2.816 9.234 1 98.56 241 ASP B CA 1
ATOM 4257 C C . ASP B 1 241 ? 14.93 -3.873 10.25 1 98.56 241 ASP B C 1
ATOM 4259 O O . ASP B 1 241 ? 15.758 -4.668 10.703 1 98.56 241 ASP B O 1
ATOM 4263 N N . GLY B 1 242 ? 13.719 -3.734 10.688 1 97.88 242 GLY B N 1
ATOM 4264 C CA . GLY B 1 242 ? 13.141 -4.742 11.562 1 97.88 242 GLY B CA 1
ATOM 4265 C C . GLY B 1 242 ? 13.367 -4.449 13.031 1 97.88 242 GLY B C 1
ATOM 4266 O O . GLY B 1 242 ? 12.852 -5.164 13.898 1 97.88 242 GLY B O 1
ATOM 4267 N N . ASN B 1 243 ? 14.039 -3.389 13.281 1 98.38 243 ASN B N 1
ATOM 4268 C CA . ASN B 1 243 ? 14.344 -3.055 14.672 1 98.38 243 ASN B CA 1
ATOM 4269 C C . ASN B 1 243 ? 13.633 -1.776 15.109 1 98.38 243 ASN B C 1
ATOM 4271 O O . ASN B 1 243 ? 13.602 -0.794 14.367 1 98.38 243 ASN B O 1
ATOM 4275 N N . PHE B 1 244 ? 13.133 -1.827 16.312 1 97.94 244 PHE B N 1
ATOM 4276 C CA . PHE B 1 244 ? 12.422 -0.673 16.844 1 97.94 244 PHE B CA 1
ATOM 4277 C C . PHE B 1 244 ? 13.375 0.479 17.125 1 97.94 244 PHE B C 1
ATOM 4279 O O . PHE B 1 244 ? 14.484 0.268 17.625 1 97.94 244 PHE B O 1
ATOM 4286 N N . ILE B 1 245 ? 12.914 1.619 16.781 1 97.31 245 ILE B N 1
ATOM 4287 C CA . ILE B 1 245 ? 13.594 2.861 17.141 1 97.31 245 ILE B CA 1
ATOM 4288 C C . ILE B 1 245 ? 12.867 3.529 18.312 1 97.31 245 ILE B C 1
ATOM 4290 O O . ILE B 1 245 ? 11.641 3.623 18.312 1 97.31 245 ILE B O 1
ATOM 4294 N N . GLU B 1 246 ? 13.594 3.932 19.312 1 95.25 246 GLU B N 1
ATOM 4295 C CA . GLU B 1 246 ? 12.992 4.648 20.422 1 95.25 246 GLU B CA 1
ATOM 4296 C C . GLU B 1 246 ? 12.492 6.023 20 1 95.25 246 GLU B C 1
ATOM 4298 O O . GLU B 1 246 ? 13.188 6.754 19.297 1 95.25 246 GLU B O 1
ATOM 4303 N N . LEU B 1 247 ? 11.312 6.309 20.406 1 96.19 247 LEU B N 1
ATOM 4304 C CA . LEU B 1 247 ? 10.711 7.582 20.016 1 96.19 247 LEU B CA 1
ATOM 4305 C C . LEU B 1 247 ? 10.5 8.469 21.234 1 96.19 247 LEU B C 1
ATOM 4307 O O . LEU B 1 247 ? 10.352 7.977 22.359 1 96.19 247 LEU B O 1
ATOM 4311 N N . THR B 1 248 ? 10.531 9.758 21.016 1 87.94 248 THR B N 1
ATOM 4312 C CA . THR B 1 248 ? 10.125 10.711 22.047 1 87.94 248 THR B CA 1
ATOM 4313 C C . THR B 1 248 ? 8.602 10.766 22.156 1 87.94 248 THR B C 1
ATOM 4315 O O . THR B 1 248 ? 7.91 10.938 21.141 1 87.94 248 THR B O 1
ATOM 4318 N N . GLN B 1 249 ? 8.188 10.5 23.281 1 85.44 249 GLN B N 1
ATOM 4319 C CA . GLN B 1 249 ? 6.73 10.422 23.391 1 85.44 249 GLN B CA 1
ATOM 4320 C C . GLN B 1 249 ? 6.133 11.789 23.719 1 85.44 249 GLN B C 1
ATOM 4322 O O . GLN B 1 249 ? 6.074 12.195 24.875 1 85.44 249 GLN B O 1
ATOM 4327 N N . GLN B 1 250 ? 5.848 12.523 22.781 1 91.81 250 GLN B N 1
ATOM 4328 C CA . GLN B 1 250 ? 5.047 13.742 22.828 1 91.81 250 GLN B CA 1
ATOM 4329 C C . GLN B 1 250 ? 3.885 13.68 21.844 1 91.81 250 GLN B C 1
ATOM 4331 O O . GLN B 1 250 ? 4.016 13.109 20.766 1 91.81 250 GLN B O 1
ATOM 4336 N N . SER B 1 251 ? 2.822 14.336 22.25 1 95.5 251 SER B N 1
ATOM 4337 C CA . SER B 1 251 ? 1.696 14.328 21.312 1 95.5 251 SER B CA 1
ATOM 4338 C C . SER B 1 251 ? 1.979 15.195 20.094 1 95.5 251 SER B C 1
ATOM 4340 O O . SER B 1 251 ? 2.717 16.188 20.188 1 95.5 251 SER B O 1
ATOM 4342 N N . PRO B 1 252 ? 1.405 14.875 19.016 1 97.31 252 PRO B N 1
ATOM 4343 C CA . PRO B 1 252 ? 1.609 15.664 17.797 1 97.31 252 PRO B CA 1
ATOM 4344 C C . PRO B 1 252 ? 1.238 17.141 17.984 1 97.31 252 PRO B C 1
ATOM 4346 O O . PRO B 1 252 ? 1.996 18.031 17.594 1 97.31 252 PRO B O 1
ATOM 4349 N N . LEU B 1 253 ? 0.162 17.406 18.656 1 97.94 253 LEU B N 1
ATOM 4350 C CA . LEU B 1 253 ? -0.283 18.781 18.844 1 97.94 253 LEU B CA 1
ATOM 4351 C C . LEU B 1 253 ? 0.685 19.531 19.75 1 97.94 253 LEU B C 1
ATOM 4353 O O . LEU B 1 253 ? 0.98 20.703 19.5 1 97.94 253 LEU B O 1
ATOM 4357 N N . PHE B 1 254 ? 1.137 18.891 20.812 1 97.38 254 PHE B N 1
ATOM 4358 C CA . PHE B 1 254 ? 2.123 19.516 21.672 1 97.38 254 PHE B CA 1
ATOM 4359 C C . PHE B 1 254 ? 3.346 19.953 20.875 1 97.38 254 PHE B C 1
ATOM 4361 O O . PHE B 1 254 ? 3.773 21.109 20.984 1 97.38 254 PHE B O 1
ATOM 4368 N N . SER B 1 255 ? 3.838 19.031 20.125 1 97.69 255 SER B N 1
ATOM 4369 C CA . SER B 1 255 ? 5.027 19.312 19.328 1 97.69 255 SER B CA 1
ATOM 4370 C C . SER B 1 255 ? 4.754 20.391 18.281 1 97.69 255 SER B C 1
ATOM 4372 O O . SER B 1 255 ? 5.625 21.219 17.984 1 97.69 255 SER B O 1
ATOM 4374 N N . GLU B 1 256 ? 3.604 20.359 17.719 1 98.5 256 GLU B N 1
ATOM 4375 C CA . GLU B 1 256 ? 3.225 21.406 16.766 1 98.5 256 GLU B CA 1
ATOM 4376 C C . GLU B 1 256 ? 3.189 22.781 17.438 1 98.5 256 GLU B C 1
ATOM 4378 O O . GLU B 1 256 ? 3.668 23.766 16.875 1 98.5 256 GLU B O 1
ATOM 4383 N N . HIS B 1 257 ? 2.668 22.859 18.656 1 98.44 257 HIS B N 1
ATOM 4384 C CA . HIS B 1 257 ? 2.643 24.109 19.406 1 98.44 257 HIS B CA 1
ATOM 4385 C C . HIS B 1 257 ? 4.055 24.609 19.703 1 98.44 257 HIS B C 1
ATOM 4387 O O . HIS B 1 257 ? 4.348 25.797 19.547 1 98.44 257 HIS B O 1
ATOM 4393 N N . GLU B 1 258 ? 4.891 23.656 20.094 1 97.75 258 GLU B N 1
ATOM 4394 C CA . GLU B 1 258 ? 6.277 24.031 20.344 1 97.75 258 GLU B CA 1
ATOM 4395 C C . GLU B 1 258 ? 6.934 24.609 19.094 1 97.75 258 GLU B C 1
ATOM 4397 O O . GLU B 1 258 ? 7.758 25.516 19.188 1 97.75 258 GLU B O 1
ATOM 4402 N N . ALA B 1 259 ? 6.57 24.094 18 1 98.31 259 ALA B N 1
ATOM 4403 C CA . ALA B 1 259 ? 7.133 24.562 16.734 1 98.31 259 ALA B CA 1
ATOM 4404 C C . ALA B 1 259 ? 6.699 26 16.438 1 98.31 259 ALA B C 1
ATOM 4406 O O . ALA B 1 259 ? 7.387 26.719 15.719 1 98.31 259 ALA B O 1
ATOM 4407 N N . LEU B 1 260 ? 5.562 26.438 16.922 1 98.31 260 LEU B N 1
ATOM 4408 C CA . LEU B 1 260 ? 5.105 27.812 16.75 1 98.31 260 LEU B CA 1
ATOM 4409 C C . LEU B 1 260 ? 6.059 28.797 17.422 1 98.31 260 LEU B C 1
ATOM 4411 O O . LEU B 1 260 ? 6.301 29.891 16.906 1 98.31 260 LEU B O 1
ATOM 4415 N N . LEU B 1 261 ? 6.582 28.391 18.594 1 97.44 261 LEU B N 1
ATOM 4416 C CA . LEU B 1 261 ? 7.551 29.219 19.297 1 97.44 261 LEU B CA 1
ATOM 4417 C C . LEU B 1 261 ? 8.812 29.406 18.453 1 97.44 261 LEU B C 1
ATOM 4419 O O . LEU B 1 261 ? 9.344 30.516 18.375 1 97.44 261 LEU B O 1
ATOM 4423 N N . LYS B 1 262 ? 9.195 28.328 17.828 1 97.88 262 LYS B N 1
ATOM 4424 C CA . LYS B 1 262 ? 10.352 28.391 16.953 1 97.88 262 LYS B CA 1
ATOM 4425 C C . LYS B 1 262 ? 10.078 29.281 15.734 1 97.88 262 LYS B C 1
ATOM 4427 O O . LYS B 1 262 ? 10.945 30.031 15.297 1 97.88 262 LYS B O 1
ATOM 4432 N N . LEU B 1 263 ? 8.898 29.156 15.242 1 97.69 263 LEU B N 1
ATOM 4433 C CA . LEU B 1 263 ? 8.516 29.953 14.078 1 97.69 263 LEU B CA 1
ATOM 4434 C C . LEU B 1 263 ? 8.594 31.453 14.398 1 97.69 263 LEU B C 1
ATOM 4436 O O . LEU B 1 263 ? 9.117 32.219 13.609 1 97.69 263 LEU B O 1
ATOM 4440 N N . ILE B 1 264 ? 8.141 31.906 15.539 1 95.62 264 ILE B N 1
ATOM 4441 C CA . ILE B 1 264 ? 8.141 33.281 15.969 1 95.62 264 ILE B CA 1
ATOM 4442 C C . ILE B 1 264 ? 9.578 33.812 16.047 1 95.62 264 ILE B C 1
ATOM 4444 O O . ILE B 1 264 ? 9.852 34.969 15.672 1 95.62 264 ILE B O 1
ATOM 4448 N N . ASP B 1 265 ? 10.422 32.906 16.453 1 95.5 265 ASP B N 1
ATOM 4449 C CA . ASP B 1 265 ? 11.82 33.281 16.656 1 95.5 265 ASP B CA 1
ATOM 4450 C C . ASP B 1 265 ? 12.633 33.062 15.383 1 95.5 265 ASP B C 1
ATOM 4452 O O . ASP B 1 265 ? 13.867 33.094 15.414 1 95.5 265 ASP B O 1
ATOM 4456 N N . ASN B 1 266 ? 12.008 32.75 14.359 1 96.19 266 ASN B N 1
ATOM 4457 C CA . ASN B 1 266 ? 12.648 32.531 13.07 1 96.19 266 ASN B CA 1
ATOM 4458 C C . ASN B 1 266 ? 13.664 31.375 13.156 1 96.19 266 ASN B C 1
ATOM 4460 O O . ASN B 1 266 ? 14.734 31.453 12.547 1 96.19 266 ASN B O 1
ATOM 4464 N N . GLN B 1 267 ? 13.336 30.375 13.914 1 97.56 267 GLN B N 1
ATOM 4465 C CA . GLN B 1 267 ? 14.156 29.188 14.008 1 97.56 267 GLN B CA 1
ATOM 4466 C C . GLN B 1 267 ? 13.617 28.078 13.109 1 97.56 267 GLN B C 1
ATOM 4468 O O . GLN B 1 267 ? 12.414 28.016 12.844 1 97.56 267 GLN B O 1
ATOM 4473 N N . PRO B 1 268 ? 14.531 27.266 12.711 1 96.69 268 PRO B N 1
ATOM 4474 C CA . PRO B 1 268 ? 14.055 26.141 11.883 1 96.69 268 PRO B CA 1
ATOM 4475 C C . PRO B 1 268 ? 13.039 25.266 12.617 1 96.69 268 PRO B C 1
ATOM 4477 O O . PRO B 1 268 ? 13.164 25.047 13.82 1 96.69 268 PRO B O 1
ATOM 4480 N N . ASN B 1 269 ? 11.977 24.844 11.906 1 97.56 269 ASN B N 1
ATOM 4481 C CA . ASN B 1 269 ? 10.938 23.969 12.438 1 97.56 269 ASN B CA 1
ATOM 4482 C C . ASN B 1 269 ? 10.25 23.188 11.328 1 97.56 269 ASN B C 1
ATOM 4484 O O . ASN B 1 269 ? 10.547 23.375 10.148 1 97.56 269 ASN B O 1
ATOM 4488 N N . HIS B 1 270 ? 9.312 22.344 11.727 1 98.12 270 HIS B N 1
ATOM 4489 C CA . HIS B 1 270 ? 8.719 21.453 10.75 1 98.12 270 HIS B CA 1
ATOM 4490 C C . HIS B 1 270 ? 7.281 21.844 10.43 1 98.12 270 HIS B C 1
ATOM 4492 O O . HIS B 1 270 ? 6.516 21.062 9.883 1 98.12 270 HIS B O 1
ATOM 4498 N N . LEU B 1 271 ? 6.863 23.109 10.789 1 98.62 271 LEU B N 1
ATOM 4499 C CA . LEU B 1 271 ? 5.508 23.547 10.477 1 98.62 271 LEU B CA 1
ATOM 4500 C C . LEU B 1 271 ? 5.312 23.672 8.969 1 98.62 271 LEU B C 1
ATOM 4502 O O . LEU B 1 271 ? 6.207 24.125 8.258 1 98.62 271 LEU B O 1
ATOM 4506 N N . ALA B 1 272 ? 4.207 23.234 8.539 1 98.56 272 ALA B N 1
ATOM 4507 C CA . ALA B 1 272 ? 3.871 23.438 7.133 1 98.56 272 ALA B CA 1
ATOM 4508 C C . ALA B 1 272 ? 3.635 24.922 6.836 1 98.56 272 ALA B C 1
ATOM 4510 O O . ALA B 1 272 ? 3.014 25.625 7.633 1 98.56 272 ALA B O 1
ATOM 4511 N N . SER B 1 273 ? 4.102 25.391 5.738 1 98.06 273 SER B N 1
ATOM 4512 C CA . SER B 1 273 ? 3.906 26.75 5.27 1 98.06 273 SER B CA 1
ATOM 4513 C C . SER B 1 273 ? 2.693 26.859 4.352 1 98.06 273 SER B C 1
ATOM 4515 O O . SER B 1 273 ? 2.088 25.844 3.998 1 98.06 273 SER B O 1
ATOM 4517 N N . THR B 1 274 ? 2.369 28.109 4.008 1 98.38 274 THR B N 1
ATOM 4518 C CA . THR B 1 274 ? 1.303 28.312 3.035 1 98.38 274 THR B CA 1
ATOM 4519 C C . THR B 1 274 ? 1.685 27.703 1.686 1 98.38 274 THR B C 1
ATOM 4521 O O . THR B 1 274 ? 0.822 27.219 0.95 1 98.38 274 THR B O 1
ATOM 4524 N N . SER B 1 275 ? 2.98 27.703 1.394 1 98 275 SER B N 1
ATOM 4525 C CA . SER B 1 275 ? 3.463 27.109 0.153 1 98 275 SER B CA 1
ATOM 4526 C C . SER B 1 275 ? 3.271 25.594 0.159 1 98 275 SER B C 1
ATOM 4528 O O . SER B 1 275 ? 2.922 25 -0.866 1 98 275 SER B O 1
ATOM 4530 N N . ASP B 1 276 ? 3.572 24.984 1.285 1 98.06 276 ASP B N 1
ATOM 4531 C CA . ASP B 1 276 ? 3.32 23.547 1.414 1 98.06 276 ASP B CA 1
ATOM 4532 C C . ASP B 1 276 ? 1.852 23.219 1.15 1 98.06 276 ASP B C 1
ATOM 4534 O O . ASP B 1 276 ? 1.541 22.297 0.402 1 98.06 276 ASP B O 1
ATOM 4538 N N . ALA B 1 277 ? 1.005 23.984 1.793 1 98.25 277 ALA B N 1
ATOM 4539 C CA . ALA B 1 277 ? -0.432 23.781 1.636 1 98.25 277 ALA B CA 1
ATOM 4540 C C . ALA B 1 277 ? -0.861 23.984 0.187 1 98.25 277 ALA B C 1
ATOM 4542 O O . ALA B 1 277 ? -1.732 23.281 -0.318 1 98.25 277 ALA B O 1
ATOM 4543 N N . TYR B 1 278 ? -0.269 24.969 -0.427 1 98.06 278 TYR B N 1
ATOM 4544 C CA . TYR B 1 278 ? -0.578 25.266 -1.822 1 98.06 278 TYR B CA 1
ATOM 4545 C C . TYR B 1 278 ? -0.274 24.062 -2.713 1 98.06 278 TYR B C 1
ATOM 4547 O O . TYR B 1 278 ? -1.102 23.672 -3.537 1 98.06 278 TYR B O 1
ATOM 4555 N N . LYS B 1 279 ? 0.851 23.469 -2.574 1 97.69 279 LYS B N 1
ATOM 4556 C CA . LYS B 1 279 ? 1.27 22.328 -3.383 1 97.69 279 LYS B CA 1
ATOM 4557 C C . LYS B 1 279 ? 0.303 21.156 -3.223 1 97.69 279 LYS B C 1
ATOM 4559 O O . LYS B 1 279 ? -0.062 20.5 -4.207 1 97.69 279 LYS B O 1
ATOM 4564 N N . VAL B 1 280 ? -0.09 20.891 -2.02 1 97.62 280 VAL B N 1
ATOM 4565 C CA . VAL B 1 280 ? -1.018 19.797 -1.738 1 97.62 280 VAL B CA 1
ATOM 4566 C C . VAL B 1 280 ? -2.367 20.078 -2.395 1 97.62 280 VAL B C 1
ATOM 4568 O O . VAL B 1 280 ? -2.938 19.219 -3.061 1 97.62 280 VAL B O 1
ATOM 4571 N N . GLN B 1 281 ? -2.814 21.328 -2.217 1 97.19 281 GLN B N 1
ATOM 4572 C CA . GLN B 1 281 ? -4.102 21.719 -2.777 1 97.19 281 GLN B CA 1
ATOM 4573 C C . GLN B 1 281 ? -4.082 21.656 -4.301 1 97.19 281 GLN B C 1
ATOM 4575 O O . GLN B 1 281 ? -5.086 21.328 -4.93 1 97.19 281 GLN B O 1
ATOM 4580 N N . GLU B 1 282 ? -2.99 22.047 -4.867 1 97.5 282 GLU B N 1
ATOM 4581 C CA . GLU B 1 282 ? -2.846 21.984 -6.316 1 97.5 282 GLU B CA 1
ATOM 4582 C C . GLU B 1 282 ? -3.082 20.578 -6.844 1 97.5 282 GLU B C 1
ATOM 4584 O O . GLU B 1 282 ? -3.783 20.391 -7.84 1 97.5 282 GLU B O 1
ATOM 4589 N N . ILE B 1 283 ? -2.553 19.594 -6.211 1 97.06 283 ILE B N 1
ATOM 4590 C CA . ILE B 1 283 ? -2.719 18.203 -6.594 1 97.06 283 ILE B CA 1
ATOM 4591 C C . ILE B 1 283 ? -4.184 17.797 -6.441 1 97.06 283 ILE B C 1
ATOM 4593 O O . ILE B 1 283 ? -4.758 17.172 -7.34 1 97.06 283 ILE B O 1
ATOM 4597 N N . LEU B 1 284 ? -4.773 18.172 -5.371 1 95.94 284 LEU B N 1
ATOM 4598 C CA . LEU B 1 284 ? -6.152 17.781 -5.09 1 95.94 284 LEU B CA 1
ATOM 4599 C C . LEU B 1 284 ? -7.105 18.391 -6.113 1 95.94 284 LEU B C 1
ATOM 4601 O O . LEU B 1 284 ? -8.07 17.75 -6.523 1 95.94 284 LEU B O 1
ATOM 4605 N N . GLU B 1 285 ? -6.836 19.609 -6.48 1 95.56 285 GLU B N 1
ATOM 4606 C CA . GLU B 1 285 ? -7.719 20.281 -7.422 1 95.56 285 GLU B CA 1
ATOM 4607 C C . GLU B 1 285 ? -7.586 19.703 -8.82 1 95.56 285 GLU B C 1
ATOM 4609 O O . GLU B 1 285 ? -8.492 19.828 -9.648 1 95.56 285 GLU B O 1
ATOM 4614 N N . ARG B 1 286 ? -6.461 19.031 -9.07 1 93.69 286 ARG B N 1
ATOM 4615 C CA . ARG B 1 286 ? -6.312 18.328 -10.344 1 93.69 286 ARG B CA 1
ATOM 4616 C C . ARG B 1 286 ? -7.262 17.141 -10.43 1 93.69 286 ARG B C 1
ATOM 4618 O O . ARG B 1 286 ? -7.574 16.672 -11.523 1 93.69 286 ARG B O 1
ATOM 4625 N N . PHE B 1 287 ? -7.621 16.594 -9.352 1 90 287 PHE B N 1
ATOM 4626 C CA . PHE B 1 287 ? -8.484 15.43 -9.312 1 90 287 PHE B CA 1
ATOM 4627 C C . PHE B 1 287 ? -9.945 15.828 -9.469 1 90 287 PHE B C 1
ATOM 4629 O O . PHE B 1 287 ? -10.82 14.969 -9.586 1 90 287 PHE B O 1
ATOM 4636 N N . ALA B 1 288 ? -10.367 17.078 -9.289 1 76.75 288 ALA B N 1
ATOM 4637 C CA . A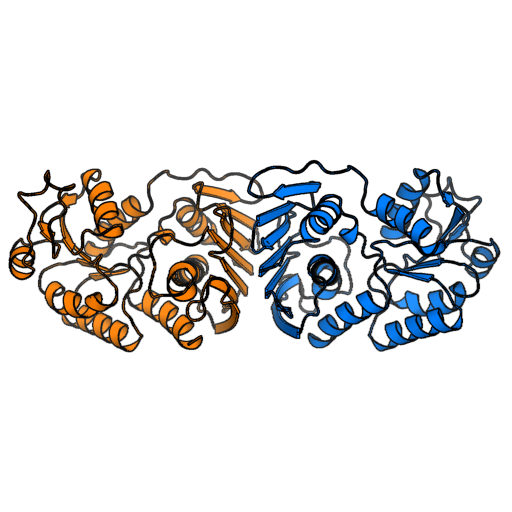LA B 1 288 ? -11.75 17.562 -9.359 1 76.75 288 ALA B CA 1
ATOM 4638 C C . ALA B 1 288 ? -12.234 17.609 -10.805 1 76.75 288 ALA B C 1
ATOM 4640 O O . ALA B 1 288 ? -11.445 17.812 -11.727 1 76.75 288 ALA B O 1
#

Organism: Campylobacter jejuni subsp. jejuni serotype O:2 (strain ATCC 700819 / NCTC 11168) (NCBI:txid192222)

Secondary structure (DSSP, 8-state):
-EEEEE--SHHHHHHHHHHTT-TT-EEEEEE-SS--GGGGGGGGGEESSHHHHHTT--SEEEE-S-GGGHHHHHHHHTTS-SEEEEESSS-SSHHHHHHHHHHHHHTT-EEEEE-GGGG-HHHHHHHHHTTT--EEEEEEEEE-PPPSS--SS-HIIIIIHHHHHHHHHHH---EEEEEEEEE-SS-SSS--EEEEEEEESS-EEEEEEES--SS-EEEEEEEESS-EEEEETTTTEEEETTEEEP-----HHHHHHHHHHHHHTT----PBPHHHHHHHHHHHHHT-/-EEEEE--SHHHHHHHHHHTT-TT-EEEEEE-SS--GGGGGGGGGEESSHHHHHTT--SEEEE-S-GGGHHHHHHHHTTS-SEEEEESSS-SSHHHHHHHHHHHHHTT-EEEEE-GGGG-HHHHHHHHHTTT--EEEEEEEEE-PPPSS--SS-HIIIIIHHHHHHHHHHH---EEEEEEEEE-SS-SSS--EEEEEEEESS-EEEEEEES--SS-EEEEEEEESS-EEEEETTTTEEEETTEEEP-----HHHHHHHHHHHHHTT----PBPHHHHHHHHHHHHHT-

Sequence (576 aa):
MKIGIIGLGKMGQNHLNELSKNSHFKLNALFDLCKNPNLNIFDDIFYDDLDKFLNQNNDIIIIATPTNSHLTIAKKVFKQCKCVLIEKPLALNLKEIDEISNLAKEYSIKVGVGFCERFNPAVLALKKELENEEIISINIQRFSPYPQRISDVGILQDLAVHDLDLLCFLSKQEITKTNLLKKYTQDQTRESESIILCGLEKCIASIHQSWNSTQKLRKIHLITKNHFYEANLNDFSLLKDGNFIELTQQSPLFSEHEALLKLIDNQPNHLASTSDAYKVQEILERFAMKIGIIGLGKMGQNHLNELSKNSHFKLNALFDLCKNPNLNIFDDIFYDDLDKFLNQNNDIIIIATPTNSHLTIAKKVFKQCKCVLIEKPLALNLKEIDEISNLAKEYSIKVGVGFCERFNPAVLALKKELENEEIISINIQRFSPYPQRISDVGILQDLAVHDLDLLCFLSKQEITKTNLLKKYTQDQTRESESIILCGLEKCIASIHQSWNSTQKLRKIHLITKNHFYEANLNDFSLLKDGNFIELTQQSPLFSEHEALLKLIDNQPNHLASTSDAYKVQEILERFA

Foldseek 3Di:
DEEEEEDCPPVSVVLVVLVVVPPVYDDFAYEDCDDDPVPVVCVVRYDNDVVVRLVRQGQEYEYDDDQACQLVSLLVNLQRYAEYEYEPPNHDALVSLVSSVVSCVVSVHHYFYRLLLCQQQQNVVLLVVCPPWAWAEKEKEWEAAADPDDDPEACCRPPVLSVLLSVCLRNVWAFDDKDKDFDDDPHDPHTFWMKMWTDTPRYTYIYTYGNHDHDTFTWMWIDTPVWTWIATRVVSWMDINNHTDDTDDDRSSNQVVVQRVCSSVVHDDSTDGSVSSSSSNVVVVVVD/DEEEEEDCPPVSVVLVVLVVPPPVYDDFAYEDCDDDPVPVVCVVRYDNDVVVRLVRQGQEYEYDDDQACQLVSLLVNLQRYAEYEYEPPNHDALVSLVSSVVSCVVSVHHYFYRLLLCQQQQNVVLLVVCPPWAWAEKEKEWEAAADPDDDPEACCRPPVLSVLLSVCLSNVWAFDDKDKDFDDDPHDPHTFWMKMWTDTPRYTYIYTYGNHDHDTFTWMWIDTPVWTWIATRVVSWMDINNHTDDTDDDRSSNQVVVQRVCSSVVHDDSTDGSVSSSSSNVVVVVVD